Protein 8SDU (pdb70)

Foldseek 3Di:
DVLVLLVLLFFCFPLLVVQLCLLLQLLLLLLCLLQVCVQQVPAFQKAADDDPVDDALHPVQFFDADPVGHGDRFWTAPDGNHDIDGRPVAMDGDCPQFVAHLCNVAVCDDVNVLLSLVLSLLLLVLLLQLLVPVVVVCLVPNLLVLLLVLLVLLLVLLLQLLVPPHSVSVSVSSSSNSSSSSSSLVSSLVQSLLSHRPVCSVVSVVVSLLSNLSSLLVSLVLCNVPRHSSVSSNVSRNVSVVSSVCSVVRQTRLVSCVLVVHNVSSLVSSCVSSVVRVSNVSSVPDDSVNVCVVCVVVSDDLVCCVVPPLSVLLLVLLLLLLLLLLLLLLLLSNPQVQLVDDSSVLSNLLSVLLVVLQVVLVVCCQPVHLLVLLLVLLQLLLVLLQVLLVDDSVPRVSSSVSSSSSSSSSSSNVVSSLVVQQQQDAPVCSVVSSSSSNSSSSVSSSCNSVQVVCCSPVVSRSSNVSNVSSNVSSVSSVPGDTRRPHDRHHDVVSSVVVVD

Secondary structure (DSSP, 8-state):
-HHHHHHHTTSS-HHHHHHHHHHHTTHHHHHHHHTTHHHHT----EEEPPPSSS----STTT--B-TTSSBPSS-EESS----EE--TT-EEE--SS-S--HHHHHT--GGGTHHHHHHHHHHHHHHHHHHHHHHHHHHHH-HHHHHHHHHHHHHHHHHHHHT-SSHHHHHHHHHHHHHHHHHHHHHHHHHHHHTS-GGGHHHHHHHHHHHHHHHHHHHHHHHHH--SHHHHHHHHHTHHHHHHHHHTT----HHHHHHTT-HHHHHHHHHHHHHHHT-HHHHHT--HHHHHHHTTTT---TTHHHHSHHHHHHHHHHHHHHHHHHHHHHHHHT-GGGGSS-HHHHHHHHHHHHHHHHHHHHHHHHHT-HHHHHHHHHHHHHHHHHHHHHS-TT-HHHHHHHHHHHHHHHHHHHHHHHHHHHHHS-TTTHHHHHHHHHHHHHHHHHHHHHHHGGGGTSTTHHHHHHHHHHHHHHHHGGGSPP-TT-PPP-SHHHHHHHH-

Organism: Rattus norvegicus (NCBI:txid10116)

GO terms:
  GO:0055085 transmembrane transport (P, IDA)
  GO:0022857 transmembrane transporter activity (F, IDA)
  GO:0015297 antiporter activity (F, IDA)
  GO:0015732 prostaglandin transport (P, IDA)
  GO:0015132 prostaglandin transmembrane transporter activity (F, IDA)
  GO:0005901 caveola (C, IDA)
  GO:0043252 sodium-independent organic anion transport (P, IDA)
  GO:0032991 protein-containing complex (C, IDA)
  GO:0051260 protein homooligomerization (P, IDA)
  GO:0072237 metanephric proximal tubule development (P, IEP)
  GO:0005515 protein binding (F, IPI)

Nearest PDB structures (foldseek):
  8sdz-assembly1_A  TM=9.995E-01  e=3.667E-68  Rattus norvegicus
  8sdy-assembly1_A  TM=9.996E-01  e=1.213E-65  Rattus norvegicus
  8bvs-assembly1_A  TM=9.842E-01  e=2.199E-58  Rattus norvegicus
  8bvt-assembly1_A  TM=9.882E-01  e=4.031E-58  Rattus nativitatis
  8et7-assembly1_A  TM=7.597E-01  e=3.421E-26  Homo sapiens

InterPro domains:
  IPR004749 Organic cation transport protein/SVOP [TIGR00898] (12-515)
  IPR005828 Major facilitator, sugar transporter-like [PF00083] (138-512)
  IPR020846 Major facilitator superfamily domain [PS50850] (93-509)
  IPR036259 MFS transporter superfamily [G3DSA:1.20.1250.20] (110-517)
  IPR036259 MFS transporter superfamily [SSF103473] (132-514)

Solvent-accessible surface area: 22190 Å² total; per-residue (Å²): 51,4,26,82,6,1,108,57,0,22,11,64,13,146,8,0,112,91,9,15,78,74,0,10,36,9,3,54,17,8,1,0,0,16,15,0,4,3,6,0,0,0,67,1,95,27,32,0,112,18,23,102,146,36,145,126,101,21,62,153,10,16,6,15,106,60,215,161,41,116,51,54,42,36,59,10,10,58,68,81,105,224,101,62,39,86,14,111,58,15,41,54,40,67,106,97,73,23,65,18,0,0,0,24,69,44,56,6,5,14,96,94,92,28,75,26,25,61,0,6,4,50,0,4,40,0,19,31,65,0,13,104,73,14,27,126,46,3,70,139,73,0,23,52,114,0,0,5,81,0,0,65,48,0,0,66,3,0,28,42,0,2,150,0,101,64,33,90,42,0,6,78,53,0,37,61,0,0,30,0,1,8,1,0,38,50,4,0,67,34,0,1,24,21,2,18,1,94,131,16,76,80,152,4,34,77,72,33,16,124,16,57,5,94,0,12,63,62,0,4,41,31,1,158,73,34,53,52,0,55,107,0,0,48,56,0,0,54,48,2,70,115,3,44,111,47,0,132,157,10,5,8,0,0,56,30,34,6,72,52,63,102,20,73,48,0,29,80,0,0,42,96,0,0,120,48,25,58,70,108,137,52,2,82,146,10,34,56,135,61,0,135,108,29,5,127,201,101,119,75,63,52,95,58,2,74,152,17,95,41,0,94,74,5,18,98,13,2,14,58,0,11,46,0,0,3,4,0,24,28,6,4,7,30,62,1,67,31,4,61,41,63,9,37,88,0,8,58,56,2,0,44,24,10,68,71,9,52,124,82,7,123,90,41,16,75,81,114,0,28,80,36,6,0,54,54,12,0,74,74,0,0,78,3,2,47,55,1,9,125,30,77,109,92,88,44,138,95,5,11,64,39,1,23,82,0,0,4,12,0,10,11,0,58,51,0,0,110,64,0,0,10,26,0,2,0,73,74,0,29,137,42,1,26,36,49,5,34,29,50,12,43,48,0,3,23,46,2,6,76,23,36,42,34,41,56,146,135,118,40,62,11,19,81,56,6,0,44,30,0,44,84,0,4,66,25,0,60,116,2,41,49,7,61,76,92,116,98,9,80,59,28,101,50,4,62,66,67,99,206

Sequence (500 aa):
AFNDLLKQVGGVGRFQLIQVTMVVAPLLLMASHNTLQNFTAAIPPHHCRPPANANLGGLEAWLPLDKQGQPESCLRFTSPQRVTEPCIDGWVYDNSTFPSTIVTEWNLVCSHRAFRQLAQSLYMVGVLLGAMVFGYLADRLGRRKVLILNYLQTAVSGTCAAYAPNYTVYCVFRLLSGMSLASIAINCMTLNVEWMPIHTRAYVGTLIGYVYSLGQFLLAGIAYAVPHWRHLQLVVSVPFFIAFIYSWFFIESARWYSSSGRLDLTLRALQRVARINGKQEEGAKLSIEVLRTSLQKELASAMELLRCPTLRHLFLCLSMLWFATSFAYYGLVMDLQGFGVSMYLIQVIFGAVDLPAKFVCFLVINSMGRRPAQMASLLLAGICILVNGIIPKSHTIIRTSLAVLGKGCLASSFNCIFLYTGELYPTVIRQTGLGMGSTMARVGSIVSPLVSMTAEFYPSMPLFIFGAVPVVASAVTALLPETLGQPLPDTVQDLKSRSR

Radius of gyration: 25.5 Å; Cα contacts (8 Å, |Δi|>4): 811; chains: 1; bounding box: 59×50×82 Å

B-factor: mean 18.51, std 13.22, range [0.01, 72.06]

Structure (mmCIF, N/CA/C/O backbone):
data_8SDU
#
_entry.id   8SDU
#
loop_
_entity.id
_entity.type
_entity.pdbx_description
1 polymer 'Solute carrier family 22 member 6'
2 water water
#
loop_
_atom_site.group_PDB
_atom_site.id
_atom_site.type_symbol
_atom_site.label_atom_id
_atom_site.label_alt_id
_atom_site.label_comp_id
_atom_site.label_asym_id
_atom_site.label_entity_id
_atom_site.label_seq_id
_atom_site.pdbx_PDB_ins_code
_atom_site.Cartn_x
_atom_site.Cartn_y
_atom_site.Cartn_z
_atom_site.occupancy
_atom_site.B_iso_or_equiv
_atom_site.auth_seq_id
_atom_site.auth_comp_id
_atom_site.auth_asym_id
_atom_site.auth_atom_id
_atom_site.pdbx_PDB_model_num
ATOM 1 N N . ALA A 1 2 ? 50.373 76.340 98.418 1.00 49.64 2 ALA A N 1
ATOM 2 C CA . ALA A 1 2 ? 51.079 75.795 97.265 1.00 49.73 2 ALA A CA 1
ATOM 3 C C . ALA A 1 2 ? 50.475 76.310 95.965 1.00 49.48 2 ALA A C 1
ATOM 4 O O . ALA A 1 2 ? 49.303 76.681 95.920 1.00 49.35 2 ALA A O 1
ATOM 6 N N . PHE A 1 3 ? 51.287 76.334 94.906 1.00 46.02 3 PHE A N 1
ATOM 7 C CA . PHE A 1 3 ? 50.796 76.792 93.611 1.00 45.54 3 PHE A CA 1
ATOM 8 C C . PHE A 1 3 ? 49.778 75.823 93.024 1.00 44.87 3 PHE A C 1
ATOM 9 O O . PHE A 1 3 ? 48.895 76.240 92.264 1.00 44.95 3 PHE A O 1
ATOM 17 N N . ASN A 1 4 ? 49.887 74.535 93.360 1.00 44.65 4 ASN A N 1
ATOM 18 C CA . ASN A 1 4 ? 48.931 73.548 92.866 1.00 44.09 4 ASN A CA 1
ATOM 19 C C . ASN A 1 4 ? 47.518 73.860 93.339 1.00 44.75 4 ASN A C 1
ATOM 20 O O . ASN A 1 4 ? 46.550 73.685 92.590 1.00 44.47 4 ASN A O 1
ATOM 25 N N . ASP A 1 5 ? 47.377 74.293 94.594 1.00 45.87 5 ASP A N 1
ATOM 26 C CA . ASP A 1 5 ? 46.057 74.643 95.104 1.00 45.55 5 ASP A CA 1
ATOM 27 C C . ASP A 1 5 ? 45.470 75.822 94.341 1.00 44.80 5 ASP A C 1
ATOM 28 O O . ASP A 1 5 ? 44.276 75.833 94.027 1.00 45.54 5 ASP A O 1
ATOM 33 N N . LEU A 1 6 ? 46.297 76.818 94.020 1.00 41.88 6 LEU A N 1
ATOM 34 C CA . LEU A 1 6 ? 45.827 77.935 93.205 1.00 42.50 6 LEU A CA 1
ATOM 35 C C . LEU A 1 6 ? 45.418 77.468 91.813 1.00 41.11 6 LEU A C 1
ATOM 36 O O . LEU A 1 6 ? 44.404 77.922 91.269 1.00 41.27 6 LEU A O 1
ATOM 41 N N . LEU A 1 7 ? 46.199 76.558 91.222 1.00 37.38 7 LEU A N 1
ATOM 42 C CA . LEU A 1 7 ? 45.864 76.030 89.903 1.00 38.29 7 LEU A CA 1
ATOM 43 C C . LEU A 1 7 ? 44.524 75.305 89.920 1.00 36.69 7 LEU A C 1
ATOM 44 O O . LEU A 1 7 ? 43.698 75.489 89.019 1.00 35.61 7 LEU A O 1
ATOM 49 N N . LYS A 1 8 ? 44.294 74.470 90.936 1.00 39.92 8 LYS A N 1
ATOM 50 C CA . LYS A 1 8 ? 43.001 73.802 91.063 1.00 39.69 8 LYS A CA 1
ATOM 51 C C . LYS A 1 8 ? 41.885 74.812 91.293 1.00 39.00 8 LYS A C 1
ATOM 52 O O . LYS A 1 8 ? 40.779 74.661 90.761 1.00 39.05 8 LYS A O 1
ATOM 58 N N . GLN A 1 9 ? 42.161 75.850 92.084 1.00 38.84 9 GLN A N 1
ATOM 59 C CA . GLN A 1 9 ? 41.168 76.883 92.352 1.00 39.26 9 GLN A CA 1
ATOM 60 C C . GLN A 1 9 ? 40.740 77.589 91.073 1.00 39.23 9 GLN A C 1
ATOM 61 O O . GLN A 1 9 ? 39.552 77.877 90.883 1.00 39.89 9 GLN A O 1
ATOM 67 N N . VAL A 1 10 ? 41.693 77.879 90.180 1.00 34.02 10 VAL A N 1
ATOM 68 C CA . VAL A 1 10 ? 41.367 78.617 88.960 1.00 35.26 10 VAL A CA 1
ATOM 69 C C . VAL A 1 10 ? 40.865 77.720 87.841 1.00 34.76 10 VAL A C 1
ATOM 70 O O . VAL A 1 10 ? 40.572 78.223 86.748 1.00 35.30 10 VAL A O 1
ATOM 74 N N . GLY A 1 11 ? 40.744 76.414 88.072 1.00 31.64 11 GLY A N 1
ATOM 75 C CA . GLY A 1 11 ? 40.077 75.556 87.110 1.00 31.21 11 GLY A CA 1
ATOM 76 C C . GLY A 1 11 ? 40.692 74.193 86.867 1.00 31.21 11 GLY A C 1
ATOM 77 O O . GLY A 1 11 ? 40.116 73.383 86.134 1.00 29.27 11 GLY A O 1
ATOM 78 N N . GLY A 1 12 ? 41.837 73.913 87.481 1.00 28.21 12 GLY A N 1
ATOM 79 C CA . GLY A 1 12 ? 42.512 72.652 87.211 1.00 27.29 12 GLY A CA 1
ATOM 80 C C . GLY A 1 12 ? 42.883 72.548 85.745 1.00 27.62 12 GLY A C 1
ATOM 81 O O . GLY A 1 12 ? 43.456 73.473 85.159 1.00 28.57 12 GLY A O 1
ATOM 82 N N . VAL A 1 13 ? 42.554 71.411 85.135 1.00 24.07 13 VAL A N 1
ATOM 83 C CA . VAL A 1 13 ? 42.731 71.220 83.693 1.00 23.22 13 VAL A CA 1
ATOM 84 C C . VAL A 1 13 ? 41.445 71.718 83.040 1.00 22.91 13 VAL A C 1
ATOM 85 O O . VAL A 1 13 ? 40.497 70.964 82.820 1.00 24.80 13 VAL A O 1
ATOM 89 N N . GLY A 1 14 ? 41.411 73.015 82.734 1.00 20.82 14 GLY A N 1
ATOM 90 C CA . GLY A 1 14 ? 40.251 73.653 82.175 1.00 19.59 14 GLY A CA 1
ATOM 91 C C . GLY A 1 14 ? 40.397 73.962 80.699 1.00 20.72 14 GLY A C 1
ATOM 92 O O . GLY A 1 14 ? 41.292 73.457 80.009 1.00 20.65 14 GLY A O 1
ATOM 93 N N . ARG A 1 15 ? 39.496 74.817 80.208 1.00 18.67 15 ARG A N 1
ATOM 94 C CA . ARG A 1 15 ? 39.483 75.174 78.792 1.00 17.30 15 ARG A CA 1
ATOM 95 C C . ARG A 1 15 ? 40.784 75.852 78.374 1.00 17.69 15 ARG A C 1
ATOM 96 O O . ARG A 1 15 ? 41.324 75.570 77.294 1.00 20.80 15 ARG A O 1
ATOM 104 N N . PHE A 1 16 ? 41.312 76.739 79.226 1.00 16.37 16 PHE A N 1
ATOM 105 C CA . PHE A 1 16 ? 42.578 77.394 78.916 1.00 16.38 16 PHE A CA 1
ATOM 106 C C . PHE A 1 16 ? 43.705 76.384 78.781 1.00 11.16 16 PHE A C 1
ATOM 107 O O . PHE A 1 16 ? 44.540 76.495 77.877 1.00 13.87 16 PHE A O 1
ATOM 115 N N . GLN A 1 17 ? 43.772 75.421 79.700 1.00 14.87 17 GLN A N 1
ATOM 116 C CA . GLN A 1 17 ? 44.840 74.431 79.650 1.00 16.62 17 GLN A CA 1
ATOM 117 C C . GLN A 1 17 ? 44.793 73.664 78.338 1.00 15.29 17 GLN A C 1
ATOM 118 O O . GLN A 1 17 ? 45.813 73.510 77.662 1.00 20.12 17 GLN A O 1
ATOM 124 N N . LEU A 1 18 ? 43.599 73.223 77.938 1.00 14.70 18 LEU A N 1
ATOM 125 C CA . LEU A 1 18 ? 43.457 72.500 76.680 1.00 18.04 18 LEU A CA 1
ATOM 126 C C . LEU A 1 18 ? 43.925 73.347 75.503 1.00 16.65 18 LEU A C 1
ATOM 127 O O . LEU A 1 18 ? 44.785 72.920 74.719 1.00 19.94 18 LEU A O 1
ATOM 132 N N . ILE A 1 19 ? 43.394 74.569 75.387 1.00 17.55 19 ILE A N 1
ATOM 133 C CA . ILE A 1 19 ? 43.696 75.403 74.224 1.00 13.08 19 ILE A CA 1
ATOM 134 C C . ILE A 1 19 ? 45.188 75.711 74.154 1.00 10.55 19 ILE A C 1
ATOM 135 O O . ILE A 1 19 ? 45.837 75.508 73.116 1.00 18.34 19 ILE A O 1
ATOM 140 N N . GLN A 1 20 ? 45.759 76.195 75.261 1.00 13.72 20 GLN A N 1
ATOM 141 C CA . GLN A 1 20 ? 47.156 76.608 75.239 1.00 12.67 20 GLN A CA 1
ATOM 142 C C . GLN A 1 20 ? 48.089 75.418 75.059 1.00 13.00 20 GLN A C 1
ATOM 143 O O . GLN A 1 20 ? 49.063 75.506 74.308 1.00 12.34 20 GLN A O 1
ATOM 149 N N . VAL A 1 21 ? 47.825 74.300 75.743 1.00 13.06 21 VAL A N 1
ATOM 150 C CA . VAL A 1 21 ? 48.688 73.134 75.601 1.00 14.09 21 VAL A CA 1
ATOM 151 C C . VAL A 1 21 ? 48.676 72.636 74.162 1.00 14.78 21 VAL A C 1
ATOM 152 O O . VAL A 1 21 ? 49.731 72.328 73.593 1.00 10.80 21 VAL A O 1
ATOM 156 N N . THR A 1 22 ? 47.495 72.577 73.540 1.00 12.10 22 THR A N 1
ATOM 157 C CA . THR A 1 22 ? 47.418 72.140 72.149 1.00 14.79 22 THR A CA 1
ATOM 158 C C . THR A 1 22 ? 48.201 73.074 71.230 1.00 14.54 22 THR A C 1
ATOM 159 O O . THR A 1 22 ? 49.002 72.621 70.397 1.00 15.27 22 THR A O 1
ATOM 163 N N . MET A 1 23 ? 47.989 74.387 71.372 1.00 11.66 23 MET A N 1
ATOM 164 C CA . MET A 1 23 ? 48.669 75.335 70.492 1.00 10.68 23 MET A CA 1
ATOM 165 C C . MET A 1 23 ? 50.181 75.289 70.685 1.00 11.02 23 MET A C 1
ATOM 166 O O . MET A 1 23 ? 50.939 75.356 69.710 1.00 14.09 23 MET A O 1
ATOM 171 N N . VAL A 1 24 ? 50.638 75.177 71.933 1.00 8.93 24 VAL A N 1
ATOM 172 C CA . VAL A 1 24 ? 52.069 75.139 72.214 1.00 12.00 24 VAL A CA 1
ATOM 173 C C . VAL A 1 24 ? 52.687 73.848 71.686 1.00 9.05 24 VAL A C 1
ATOM 174 O O . VAL A 1 24 ? 53.820 73.846 71.189 1.00 13.49 24 VAL A O 1
ATOM 178 N N . VAL A 1 25 ? 51.955 72.735 71.771 1.00 10.42 25 VAL A N 1
ATOM 179 C CA . VAL A 1 25 ? 52.512 71.444 71.381 1.00 10.01 25 VAL A CA 1
ATOM 180 C C . VAL A 1 25 ? 52.467 71.207 69.875 1.00 10.61 25 VAL A C 1
ATOM 181 O O . VAL A 1 25 ? 53.207 70.350 69.376 1.00 13.07 25 VAL A O 1
ATOM 185 N N . ALA A 1 26 ? 51.628 71.935 69.138 1.00 8.53 26 ALA A N 1
ATOM 186 C CA . ALA A 1 26 ? 51.495 71.687 67.702 1.00 11.23 26 ALA A CA 1
ATOM 187 C C . ALA A 1 26 ? 52.804 71.721 66.902 1.00 11.61 26 ALA A C 1
ATOM 188 O O . ALA A 1 26 ? 52.981 70.841 66.044 1.00 12.55 26 ALA A O 1
ATOM 190 N N . PRO A 1 27 ? 53.735 72.668 67.098 1.00 11.87 27 PRO A N 1
ATOM 191 C CA . PRO A 1 27 ? 54.974 72.662 66.284 1.00 9.15 27 PRO A CA 1
ATOM 192 C C . PRO A 1 27 ? 55.875 71.444 66.498 1.00 10.14 27 PRO A C 1
ATOM 193 O O . PRO A 1 27 ? 56.752 71.153 65.657 1.00 10.69 27 PRO A O 1
ATOM 197 N N . LEU A 1 28 ? 55.704 70.719 67.601 1.00 9.52 28 LEU A N 1
ATOM 198 C CA . LEU A 1 28 ? 56.465 69.489 67.770 1.00 4.59 28 LEU A CA 1
ATOM 199 C C . LEU A 1 28 ? 56.139 68.473 66.683 1.00 6.86 28 LEU A C 1
ATOM 200 O O . LEU A 1 28 ? 56.922 67.544 66.466 1.00 13.94 28 LEU A O 1
ATOM 205 N N . LEU A 1 29 ? 55.004 68.632 65.998 1.00 4.72 29 LEU A N 1
ATOM 206 C CA . LEU A 1 29 ? 54.707 67.793 64.842 1.00 7.77 29 LEU A CA 1
ATOM 207 C C . LEU A 1 29 ? 55.759 67.965 63.750 1.00 6.74 29 LEU A C 1
ATOM 208 O O . LEU A 1 29 ? 56.153 66.991 63.101 1.00 7.97 29 LEU A O 1
ATOM 213 N N . LEU A 1 30 ? 56.224 69.193 63.532 1.00 5.81 30 LEU A N 1
ATOM 214 C CA . LEU A 1 30 ? 57.279 69.459 62.562 1.00 7.60 30 LEU A CA 1
ATOM 215 C C . LEU A 1 30 ? 58.674 69.279 63.142 1.00 6.55 30 LEU A C 1
ATOM 216 O O . LEU A 1 30 ? 59.660 69.352 62.392 1.00 11.27 30 LEU A O 1
ATOM 221 N N . MET A 1 31 ? 58.773 69.105 64.460 1.00 6.52 31 MET A N 1
ATOM 222 C CA . MET A 1 31 ? 60.080 68.862 65.073 1.00 9.76 31 MET A CA 1
ATOM 223 C C . MET A 1 31 ? 60.823 67.697 64.408 1.00 10.70 31 MET A C 1
ATOM 224 O O . MET A 1 31 ? 62.018 67.803 64.108 1.00 10.02 31 MET A O 1
ATOM 229 N N . ALA A 1 32 ? 60.136 66.570 64.187 1.00 5.20 32 ALA A N 1
ATOM 230 C CA . ALA A 1 32 ? 60.787 65.415 63.567 1.00 6.84 32 ALA A CA 1
ATOM 231 C C . ALA A 1 32 ? 61.204 65.710 62.132 1.00 6.73 32 ALA A C 1
ATOM 232 O O . ALA A 1 32 ? 62.286 65.295 61.693 1.00 11.61 32 ALA A O 1
ATOM 234 N N . SER A 1 33 ? 60.345 66.407 61.385 1.00 3.77 33 SER A N 1
ATOM 235 C CA . SER A 1 33 ? 60.691 66.826 60.033 1.00 4.67 33 SER A CA 1
ATOM 236 C C . SER A 1 33 ? 62.001 67.594 60.030 1.00 8.20 33 SER A C 1
ATOM 237 O O . SER A 1 33 ? 62.909 67.297 59.250 1.00 6.92 33 SER A O 1
ATOM 240 N N . HIS A 1 34 ? 62.129 68.572 60.922 1.00 2.31 34 HIS A N 1
ATOM 241 C CA . HIS A 1 34 ? 63.350 69.371 60.925 1.00 2.90 34 HIS A CA 1
ATOM 242 C C . HIS A 1 34 ? 64.553 68.560 61.402 1.00 2.77 34 HIS A C 1
ATOM 243 O O . HIS A 1 34 ? 65.653 68.705 60.860 1.00 2.51 34 HIS A O 1
ATOM 250 N N . ASN A 1 35 ? 64.362 67.688 62.396 1.00 1.30 35 ASN A N 1
ATOM 251 C CA . ASN A 1 35 ? 65.483 66.917 62.931 1.00 2.51 35 ASN A CA 1
ATOM 252 C C . ASN A 1 35 ? 66.053 65.943 61.903 1.00 2.06 35 ASN A C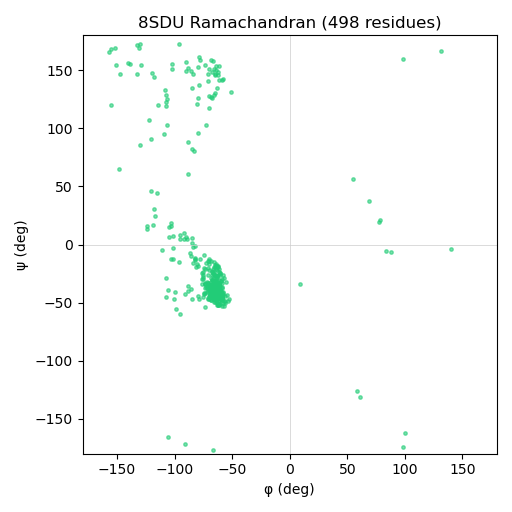 1
ATOM 253 O O . ASN A 1 35 ? 67.272 65.761 61.831 1.00 1.20 35 ASN A O 1
ATOM 258 N N . THR A 1 36 ? 65.196 65.297 61.107 1.00 0.71 36 THR A N 1
ATOM 259 C CA . THR A 1 36 ? 65.657 64.271 60.173 1.00 1.65 36 THR A CA 1
ATOM 260 C C . THR A 1 36 ? 65.395 64.639 58.713 1.00 1.82 36 THR A C 1
ATOM 261 O O . THR A 1 36 ? 65.309 63.749 57.861 1.00 5.58 36 THR A O 1
ATOM 265 N N . LEU A 1 37 ? 65.277 65.936 58.413 1.00 5.22 37 LEU A N 1
ATOM 266 C CA . LEU A 1 37 ? 64.984 66.398 57.059 1.00 2.31 37 LEU A CA 1
ATOM 267 C C . LEU A 1 37 ? 66.020 65.951 56.035 1.00 1.26 37 LEU A C 1
ATOM 268 O O . LEU A 1 37 ? 65.677 65.728 54.867 1.00 5.16 37 LEU A O 1
ATOM 273 N N . GLN A 1 38 ? 67.288 65.843 56.432 1.00 0.00 38 GLN A N 1
ATOM 274 C CA . GLN A 1 38 ? 68.337 65.580 55.453 1.00 1.93 38 GLN A CA 1
ATOM 275 C C . GLN A 1 38 ? 68.191 64.216 54.790 1.00 0.00 38 GLN A C 1
ATOM 276 O O . GLN A 1 38 ? 68.758 64.008 53.715 1.00 1.09 38 GLN A O 1
ATOM 282 N N . ASN A 1 39 ? 67.436 63.292 55.391 1.00 4.49 39 ASN A N 1
ATOM 283 C CA . ASN A 1 39 ? 67.139 62.034 54.714 1.00 1.64 39 ASN A CA 1
ATOM 284 C C . ASN A 1 39 ? 66.507 62.272 53.349 1.00 3.95 39 ASN A C 1
ATOM 285 O O . ASN A 1 39 ? 66.732 61.493 52.417 1.00 6.87 39 ASN A O 1
ATOM 290 N N . PHE A 1 40 ? 65.732 63.342 53.206 1.00 0.00 40 PHE A N 1
ATOM 291 C CA . PHE A 1 40 ? 65.079 63.679 51.949 1.00 4.46 40 PHE A CA 1
ATOM 292 C C . PHE A 1 40 ? 65.699 64.877 51.247 1.00 0.96 40 PHE A C 1
ATOM 293 O O . PHE A 1 40 ? 65.939 64.815 50.040 1.00 0.00 40 PHE A O 1
ATOM 301 N N . THR A 1 41 ? 65.987 65.962 51.972 1.00 5.03 41 THR A N 1
ATOM 302 C CA . THR A 1 41 ? 66.628 67.116 51.346 1.00 0.30 41 THR A CA 1
ATOM 303 C C . THR A 1 41 ? 68.079 66.848 50.964 1.00 3.15 41 THR A C 1
ATOM 304 O O . THR A 1 41 ? 68.613 67.547 50.101 1.00 1.69 41 THR A O 1
ATOM 308 N N . ALA A 1 42 ? 68.728 65.865 51.587 1.00 0.00 42 ALA A N 1
ATOM 309 C CA . ALA A 1 42 ? 70.100 65.499 51.256 1.00 3.71 42 ALA A CA 1
ATOM 310 C C . ALA A 1 42 ? 70.184 64.068 50.735 1.00 1.12 42 ALA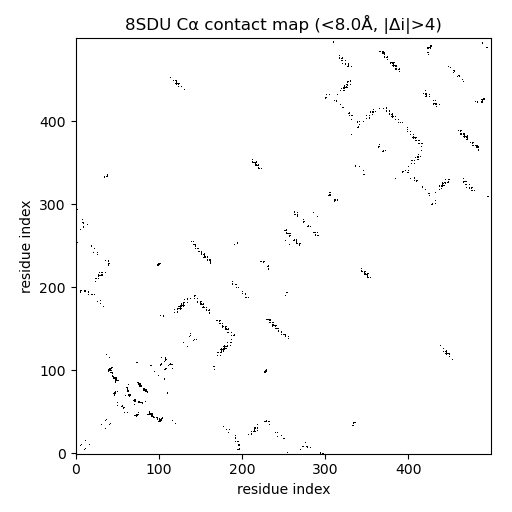 A C 1
ATOM 311 O O . ALA A 1 42 ? 71.190 63.386 50.934 1.00 0.00 42 ALA A O 1
ATOM 313 N N . ALA A 1 43 ? 69.131 63.601 50.072 1.00 3.69 43 ALA A N 1
ATOM 314 C CA . ALA A 1 43 ? 69.135 62.261 49.507 1.00 1.50 43 ALA A CA 1
ATOM 315 C C . ALA A 1 43 ? 70.186 62.147 48.409 1.00 0.00 43 ALA A C 1
ATOM 316 O O . ALA A 1 43 ? 70.467 63.104 47.682 1.00 0.00 43 ALA A O 1
ATOM 318 N N . ILE A 1 44 ? 70.773 60.961 48.295 1.00 5.21 44 ILE A N 1
ATOM 319 C CA . ILE A 1 44 ? 71.855 60.734 47.343 1.00 4.93 44 ILE A CA 1
ATOM 320 C C . ILE A 1 44 ? 71.330 59.908 46.176 1.00 4.46 44 ILE A C 1
ATOM 321 O O . ILE A 1 44 ? 71.149 58.689 46.308 1.00 9.91 44 ILE A O 1
ATOM 326 N N . PRO A 1 45 ? 71.068 60.520 45.028 1.00 4.91 45 PRO A N 1
ATOM 327 C CA . PRO A 1 45 ? 70.665 59.753 43.855 1.00 9.15 45 PRO A CA 1
ATOM 328 C C . PRO A 1 45 ? 71.874 59.115 43.197 1.00 7.36 45 PRO A C 1
ATOM 329 O O . PRO A 1 45 ? 73.014 59.527 43.454 1.00 2.70 45 PRO A O 1
ATOM 333 N N . PRO A 1 46 ? 71.670 58.098 42.360 1.00 12.45 46 PRO A N 1
ATOM 334 C CA . PRO A 1 46 ? 72.796 57.537 41.603 1.00 6.00 46 PRO A CA 1
ATOM 335 C C . PRO A 1 46 ? 73.457 58.604 40.744 1.00 6.68 46 PRO A C 1
ATOM 336 O O . PRO A 1 46 ? 72.794 59.481 40.189 1.00 11.47 46 PRO A O 1
ATOM 340 N N . HIS A 1 47 ? 74.781 58.524 40.643 1.00 7.00 47 HIS A N 1
ATOM 341 C CA . HIS A 1 47 ? 75.551 59.545 39.953 1.00 9.20 47 HIS A CA 1
ATOM 342 C C . HIS A 1 47 ? 76.809 58.924 39.363 1.00 10.34 47 HIS A C 1
ATOM 343 O O . HIS A 1 47 ? 77.311 57.910 39.849 1.00 10.70 47 HIS A O 1
ATOM 350 N N . HIS A 1 48 ? 77.310 59.553 38.302 1.00 10.77 48 HIS A N 1
ATOM 351 C CA . HIS A 1 48 ? 78.574 59.165 37.692 1.00 15.78 48 HIS A CA 1
ATOM 352 C C . HIS A 1 48 ? 79.199 60.392 37.045 1.00 18.13 48 HIS A C 1
ATOM 353 O O . HIS A 1 48 ? 78.563 61.440 36.913 1.00 17.42 48 HIS A O 1
ATOM 360 N N . CYS A 1 49 ? 80.459 60.249 36.637 1.00 27.86 49 CYS A N 1
ATOM 361 C CA . CYS A 1 49 ? 81.172 61.347 35.997 1.00 25.81 49 CYS A CA 1
ATOM 362 C C . CYS A 1 49 ? 80.484 61.756 34.701 1.00 28.27 49 CYS A C 1
ATOM 363 O O . CYS A 1 49 ? 79.985 60.914 33.950 1.00 29.86 49 CYS A O 1
ATOM 366 N N . ARG A 1 50 ? 80.451 63.061 34.446 1.00 36.76 50 ARG A N 1
ATOM 367 C CA . ARG A 1 50 ? 79.996 63.561 33.156 1.00 38.91 50 ARG A CA 1
ATOM 368 C C . ARG A 1 50 ? 81.104 63.409 32.114 1.00 40.36 50 ARG A C 1
ATOM 369 O O . ARG A 1 50 ? 82.272 63.679 32.406 1.00 40.46 50 ARG A O 1
ATOM 377 N N . PRO A 1 51 ? 80.771 62.972 30.903 1.00 46.58 51 PRO A N 1
ATOM 378 C CA . PRO A 1 51 ? 81.789 62.823 29.855 1.00 47.36 51 PRO A CA 1
ATOM 379 C C . PRO A 1 51 ? 82.345 64.171 29.437 1.00 49.20 51 PRO A C 1
ATOM 380 O O . PRO A 1 51 ? 81.699 65.209 29.646 1.00 48.07 51 PRO A O 1
ATOM 384 N N . PRO A 1 52 ? 83.548 64.200 28.859 1.00 58.03 52 PRO A N 1
ATOM 385 C CA . PRO A 1 52 ? 84.119 65.474 28.405 1.00 58.23 52 PRO A CA 1
ATOM 386 C C . PRO A 1 52 ? 83.220 66.160 27.387 1.00 58.71 52 PRO A C 1
ATOM 387 O O . PRO A 1 52 ? 82.611 65.514 26.531 1.00 58.75 52 PRO A O 1
ATOM 391 N N . ALA A 1 53 ? 83.141 67.488 27.494 1.00 61.84 53 ALA A N 1
ATOM 392 C CA . ALA A 1 53 ? 82.218 68.250 26.658 1.00 61.98 53 ALA A CA 1
ATOM 393 C C . ALA A 1 53 ? 82.587 68.155 25.183 1.00 62.64 53 ALA A C 1
ATOM 394 O O . ALA A 1 53 ? 81.709 68.012 24.325 1.00 62.95 53 ALA A O 1
ATOM 396 N N . ASN A 1 54 ? 83.882 68.234 24.868 1.00 65.36 54 ASN A N 1
ATOM 397 C CA . ASN A 1 54 ? 84.303 68.191 23.471 1.00 65.27 54 ASN A CA 1
ATOM 398 C C . ASN A 1 54 ? 84.046 66.827 22.843 1.00 65.44 54 ASN A C 1
ATOM 399 O O . ASN A 1 54 ? 83.925 66.725 21.617 1.00 65.64 54 ASN A O 1
ATOM 404 N N . ALA A 1 55 ? 83.962 65.777 23.654 1.00 65.38 55 ALA A N 1
ATOM 405 C CA . ALA A 1 55 ? 83.712 64.444 23.129 1.00 65.53 55 ALA A CA 1
ATOM 406 C C . ALA A 1 55 ? 82.262 64.301 22.680 1.00 65.93 55 ALA A C 1
ATOM 407 O O . ALA A 1 55 ? 81.365 65.000 23.160 1.00 65.64 55 ALA A O 1
ATOM 409 N N . ASN A 1 56 ? 82.040 63.380 21.747 1.00 70.25 56 ASN A N 1
ATOM 410 C CA . ASN A 1 56 ? 80.714 63.090 21.219 1.00 70.28 56 ASN A CA 1
ATOM 411 C C . ASN A 1 56 ? 80.242 61.747 21.757 1.00 70.32 56 ASN A C 1
ATOM 412 O O . ASN A 1 56 ? 80.963 60.748 21.665 1.00 69.99 56 ASN A O 1
ATOM 417 N N . LEU A 1 57 ? 79.036 61.728 22.315 1.00 71.59 57 LEU A N 1
ATOM 418 C CA . LEU A 1 57 ? 78.479 60.513 22.896 1.00 71.55 57 LEU A CA 1
ATOM 419 C C . LEU A 1 57 ? 78.059 59.526 21.813 1.00 71.54 57 LEU A C 1
ATOM 420 O O . LEU A 1 57 ? 78.664 58.465 21.660 1.00 72.06 57 LEU A O 1
ATOM 425 N N . GLY A 1 61 ? 81.241 55.426 20.884 1.00 55.79 61 GLY A N 1
ATOM 426 C CA . GLY A 1 61 ? 81.147 54.380 21.884 1.00 55.42 61 GLY A CA 1
ATOM 427 C C . GLY A 1 61 ? 80.002 54.580 22.858 1.00 57.08 61 GLY A C 1
ATOM 428 O O . GLY A 1 61 ? 79.398 53.616 23.327 1.00 59.02 61 GLY A O 1
ATOM 429 N N . GLY A 1 62 ? 79.704 55.837 23.163 1.00 53.79 62 GLY A N 1
ATOM 430 C CA . GLY A 1 62 ? 78.630 56.169 24.076 1.00 51.27 62 GLY A CA 1
ATOM 431 C C . GLY A 1 62 ? 79.127 56.444 25.481 1.00 52.51 62 GLY A C 1
ATOM 432 O O . GLY A 1 62 ? 80.328 56.487 25.765 1.00 54.75 62 GLY A O 1
ATOM 433 N N . LEU A 1 63 ? 78.158 56.640 26.379 1.00 43.74 63 LEU A N 1
ATOM 434 C CA . LEU A 1 63 ? 78.483 56.905 27.776 1.00 40.80 63 LEU A CA 1
ATOM 435 C C . LEU A 1 63 ? 79.127 55.698 28.446 1.00 43.25 63 LEU A C 1
ATOM 436 O O . LEU A 1 63 ? 79.996 55.860 29.309 1.00 48.35 63 LEU A O 1
ATOM 441 N N . GLU A 1 64 ? 78.720 54.485 28.062 1.00 49.85 64 GLU A N 1
ATOM 442 C CA . GLU A 1 64 ? 79.286 53.285 28.669 1.00 50.70 64 GLU A CA 1
ATOM 443 C C . GLU A 1 64 ? 80.768 53.136 28.351 1.00 51.25 64 GLU A C 1
ATOM 444 O O . GLU A 1 64 ? 81.510 52.520 29.125 1.00 51.94 64 GLU A O 1
ATOM 450 N N . ALA A 1 65 ? 81.218 53.685 27.222 1.00 48.41 65 ALA A N 1
ATOM 451 C CA . ALA A 1 65 ? 82.630 53.633 26.865 1.00 46.01 65 ALA A CA 1
ATOM 452 C C . ALA A 1 65 ? 83.478 54.597 27.682 1.00 43.45 65 ALA A C 1
ATOM 453 O O . ALA A 1 65 ? 84.709 54.537 27.595 1.00 46.08 65 ALA A O 1
ATOM 455 N N . TRP A 1 66 ? 82.856 55.477 28.464 1.00 36.04 66 TRP A N 1
ATOM 456 C CA . TRP A 1 66 ? 83.569 56.459 29.267 1.00 34.27 66 TRP A CA 1
ATOM 457 C C . TRP A 1 66 ? 83.634 56.100 30.744 1.00 25.20 66 TRP A C 1
ATOM 458 O O . TRP A 1 66 ? 84.411 56.719 31.478 1.00 27.49 66 TRP A O 1
ATOM 469 N N . LEU A 1 67 ? 82.852 55.123 31.197 1.00 32.53 67 LEU A N 1
ATOM 470 C CA . LEU A 1 67 ? 82.688 54.872 32.622 1.00 33.87 67 LEU A CA 1
ATOM 471 C C . LEU A 1 67 ? 83.256 53.515 33.002 1.00 24.84 67 LEU A C 1
ATOM 472 O O . LEU A 1 67 ? 82.794 52.489 32.481 1.00 36.76 67 LEU A O 1
ATOM 477 N N . PRO A 1 68 ? 84.244 53.458 33.890 1.00 18.09 68 PRO A N 1
ATOM 478 C CA . PRO A 1 68 ? 84.646 52.169 34.459 1.00 27.82 68 PRO A CA 1
ATOM 479 C C . PRO A 1 68 ? 83.535 51.580 35.314 1.00 27.99 68 PRO A C 1
ATOM 480 O O . PRO A 1 68 ? 82.719 52.297 35.898 1.00 31.92 68 PRO A O 1
ATOM 484 N N . LEU A 1 69 ? 83.510 50.254 35.380 1.00 39.78 69 LEU A N 1
ATOM 485 C CA . LEU A 1 69 ? 82.488 49.529 36.118 1.00 40.43 69 LEU A CA 1
ATOM 486 C C . LEU A 1 69 ? 83.042 49.039 37.450 1.00 43.33 69 LEU A C 1
ATOM 487 O O . LEU A 1 69 ? 84.241 48.786 37.590 1.00 42.77 69 LEU A O 1
ATOM 492 N N . ASP A 1 70 ? 82.153 48.909 38.431 1.00 49.72 70 ASP A N 1
ATOM 493 C CA . ASP A 1 70 ? 82.529 48.393 39.737 1.00 52.43 70 ASP A CA 1
ATOM 494 C C . ASP A 1 70 ? 82.350 46.874 39.748 1.00 52.89 70 ASP A C 1
ATOM 495 O O . ASP A 1 70 ? 82.087 46.249 38.717 1.00 51.78 70 ASP A O 1
ATOM 500 N N . LYS A 1 71 ? 82.492 46.262 40.926 1.00 58.52 71 LYS A N 1
ATOM 501 C CA . LYS A 1 71 ? 82.378 44.812 41.029 1.00 57.83 71 LYS A CA 1
ATOM 502 C C . LYS A 1 71 ? 80.964 44.313 40.761 1.00 56.91 71 LYS A C 1
ATOM 503 O O . LYS A 1 71 ? 80.794 43.146 40.393 1.00 58.12 71 LYS A O 1
ATOM 509 N N . GLN A 1 72 ? 79.953 45.160 40.933 1.00 55.91 72 GLN A N 1
ATOM 510 C CA . GLN A 1 72 ? 78.566 44.766 40.726 1.00 55.90 72 GLN A CA 1
ATOM 511 C C . GLN A 1 72 ? 78.046 45.109 39.335 1.00 56.74 72 GLN A C 1
ATOM 512 O O . GLN A 1 72 ? 76.858 44.903 39.067 1.00 57.65 72 GLN A O 1
ATOM 518 N N . GLY A 1 73 ? 78.897 45.626 38.450 1.00 52.88 73 GLY A N 1
ATOM 519 C CA . GLY A 1 73 ? 78.502 45.942 37.095 1.00 52.30 73 GLY A CA 1
ATOM 520 C C . GLY A 1 73 ? 77.936 47.330 36.891 1.00 51.60 73 GLY A C 1
ATOM 521 O O . GLY A 1 73 ? 77.684 47.715 35.742 1.00 50.51 73 GLY A O 1
ATOM 522 N N . GLN A 1 74 ? 77.718 48.089 37.959 1.00 50.25 74 GLN A N 1
ATOM 523 C CA . GLN A 1 74 ? 77.242 49.455 37.822 1.00 48.49 74 GLN A CA 1
ATOM 524 C C . GLN A 1 74 ? 78.399 50.390 37.472 1.00 47.73 74 GLN A C 1
ATOM 525 O O . GLN A 1 74 ? 79.554 50.110 37.801 1.00 46.36 74 GLN A O 1
ATOM 531 N N . PRO A 1 75 ? 78.118 51.500 36.791 1.00 42.28 75 PRO A N 1
ATOM 532 C CA . PRO A 1 75 ? 79.174 52.486 36.541 1.00 37.52 75 PRO A CA 1
ATOM 533 C C . PRO A 1 75 ? 79.697 53.060 37.848 1.00 41.32 75 PRO A C 1
ATOM 534 O O . PRO A 1 75 ? 78.954 53.220 38.819 1.00 45.67 75 PRO A O 1
ATOM 538 N N . GLU A 1 76 ? 80.992 53.359 37.870 1.00 27.88 76 GLU A N 1
ATOM 539 C CA . GLU A 1 76 ? 81.589 53.959 39.053 1.00 27.96 76 GLU A CA 1
ATOM 540 C C . GLU A 1 76 ? 81.119 55.400 39.207 1.00 23.45 76 GLU A C 1
ATOM 541 O O . GLU A 1 76 ? 80.984 56.137 38.227 1.00 21.43 76 GLU A O 1
ATOM 547 N N . SER A 1 77 ? 80.860 55.796 40.453 1.00 19.40 77 SER A N 1
ATOM 548 C CA . SER A 1 77 ? 80.315 57.121 40.718 1.00 16.13 77 SER A CA 1
ATOM 549 C C . SER A 1 77 ? 81.355 58.225 40.573 1.00 11.81 77 SER A C 1
ATOM 550 O O . SER A 1 77 ? 80.996 59.363 40.254 1.00 23.51 77 SER A O 1
ATOM 553 N N . CYS A 1 78 ? 82.634 57.921 40.797 1.00 21.00 78 CYS A N 1
ATOM 554 C CA . CYS A 1 78 ? 83.645 58.957 40.964 1.00 20.26 78 CYS A CA 1
ATOM 555 C C . CYS A 1 78 ? 84.825 58.844 40.006 1.00 19.25 78 CYS A C 1
ATOM 556 O O . CYS A 1 78 ? 85.856 59.482 40.247 1.00 30.93 78 CYS A O 1
ATOM 559 N N . LEU A 1 79 ? 84.714 58.073 38.928 1.00 7.90 79 LEU A N 1
ATOM 560 C CA . LEU A 1 79 ? 85.836 57.936 38.009 1.00 12.85 79 LEU A CA 1
ATOM 561 C C . LEU A 1 79 ? 85.328 57.740 36.590 1.00 15.97 79 LEU A C 1
ATOM 562 O O . LEU A 1 79 ? 84.283 57.125 36.365 1.00 26.41 79 LEU A O 1
ATOM 567 N N . ARG A 1 80 ? 86.088 58.272 35.635 1.00 4.88 80 ARG A N 1
ATOM 568 C CA . ARG A 1 80 ? 85.824 58.087 34.218 1.00 15.10 80 ARG A CA 1
ATOM 569 C C . ARG A 1 80 ? 87.142 57.845 33.497 1.00 15.46 80 ARG A C 1
ATOM 570 O O . ARG A 1 80 ? 88.210 58.250 33.962 1.00 16.62 80 ARG A O 1
ATOM 578 N N . PHE A 1 81 ? 87.058 57.177 32.350 1.00 19.62 81 PHE A N 1
ATOM 579 C CA . PHE A 1 81 ? 88.237 56.969 31.524 1.00 22.53 81 PHE A CA 1
ATOM 580 C C . PHE A 1 81 ? 88.678 58.276 30.876 1.00 23.87 81 PHE A C 1
ATOM 581 O O . PHE A 1 81 ? 87.861 59.137 30.541 1.00 30.67 81 PHE A O 1
ATOM 589 N N . THR A 1 82 ? 89.994 58.422 30.709 1.00 35.45 82 THR A N 1
ATOM 590 C CA . THR A 1 82 ? 90.524 59.585 30.007 1.00 36.47 82 THR A CA 1
ATOM 591 C C . THR A 1 82 ? 90.320 59.487 28.501 1.00 36.51 82 THR A C 1
ATOM 592 O O . THR A 1 82 ? 90.301 60.518 27.822 1.00 37.28 82 THR A O 1
ATOM 596 N N . SER A 1 83 ? 90.169 58.278 27.970 1.00 38.15 83 SER A N 1
ATOM 597 C CA . SER A 1 83 ? 89.883 58.049 26.564 1.00 39.46 83 SER A CA 1
ATOM 598 C C . SER A 1 83 ? 88.749 57.045 26.432 1.00 41.00 83 SER A C 1
ATOM 599 O O . SER A 1 83 ? 88.617 56.140 27.261 1.00 42.16 83 SER A O 1
ATOM 602 N N . PRO A 1 84 ? 87.915 57.181 25.401 1.00 46.39 84 PRO A N 1
ATOM 603 C CA . PRO A 1 84 ? 86.806 56.236 25.225 1.00 47.29 84 PRO A CA 1
ATOM 604 C C . PRO A 1 84 ? 87.309 54.828 24.948 1.00 47.44 84 PRO A C 1
ATOM 605 O O . PRO A 1 84 ? 88.342 54.626 24.305 1.00 46.09 84 PRO A O 1
ATOM 609 N N . GLN A 1 85 ? 86.561 53.848 25.444 1.00 44.95 85 GLN A N 1
ATOM 610 C CA . GLN A 1 85 ? 86.916 52.445 25.261 1.00 48.44 85 GLN A CA 1
ATOM 611 C C . GLN A 1 85 ? 86.505 51.953 23.878 1.00 45.65 85 GLN A C 1
ATOM 612 O O . GLN A 1 85 ? 85.394 51.457 23.690 1.00 47.00 85 GLN A O 1
ATOM 618 N N . ARG A 1 100 ? 93.155 52.556 29.299 1.00 34.59 100 ARG A N 1
ATOM 619 C CA . ARG A 1 100 ? 92.312 52.464 30.485 1.00 31.73 100 ARG A CA 1
ATOM 620 C C . ARG A 1 100 ? 92.892 53.266 31.644 1.00 31.97 100 ARG A C 1
ATOM 621 O O . ARG A 1 100 ? 93.270 52.704 32.671 1.00 34.68 100 ARG A O 1
ATOM 629 N N . VAL A 1 101 ? 92.956 54.583 31.474 1.00 27.89 101 VAL A N 1
ATOM 630 C CA . VAL A 1 101 ? 93.447 55.494 32.501 1.00 27.51 101 VAL A CA 1
ATOM 631 C C . VAL A 1 101 ? 92.250 56.244 33.066 1.00 28.17 101 VAL A C 1
ATOM 632 O O . VAL A 1 101 ? 91.553 56.958 32.335 1.00 28.21 101 VAL A O 1
ATOM 636 N N . THR A 1 102 ? 92.011 56.081 34.363 1.00 28.91 102 THR A N 1
ATOM 637 C CA . THR A 1 102 ? 90.872 56.702 35.020 1.00 21.62 102 THR A CA 1
ATOM 638 C C . THR A 1 102 ? 91.242 58.075 35.566 1.00 28.19 102 THR A C 1
ATOM 639 O O . THR A 1 102 ? 92.386 58.328 35.950 1.00 34.29 102 THR A O 1
ATOM 643 N N . GLU A 1 103 ? 90.256 58.960 35.594 1.00 28.09 103 GLU A N 1
ATOM 644 C CA . GLU A 1 103 ? 90.393 60.299 36.141 1.00 24.24 103 GLU A CA 1
ATOM 645 C C . GLU A 1 103 ? 89.115 60.645 36.889 1.00 25.25 103 GLU A C 1
ATOM 646 O O . GLU A 1 103 ? 88.055 60.072 36.615 1.00 26.85 103 GLU A O 1
ATOM 652 N N . PRO A 1 104 ? 89.184 61.574 37.848 1.00 25.89 104 PRO A N 1
ATOM 653 C CA . PRO A 1 104 ? 87.970 61.966 38.584 1.00 25.64 104 PRO A CA 1
ATOM 654 C C . PRO A 1 104 ? 86.959 62.689 37.706 1.00 23.30 104 PRO A C 1
ATOM 655 O O . PRO A 1 104 ? 87.159 62.824 36.496 1.00 26.90 104 PRO A O 1
ATOM 659 N N . CYS A 1 105 ? 85.857 63.145 38.304 1.00 25.33 105 CYS A N 1
ATOM 660 C CA . CYS A 1 105 ? 84.824 63.875 37.570 1.00 17.79 105 CYS A CA 1
ATOM 661 C C . CYS A 1 105 ? 85.238 65.341 37.471 1.00 23.00 105 CYS A C 1
ATOM 662 O O . CYS A 1 105 ? 84.793 66.204 38.231 1.00 25.99 105 CYS A O 1
ATOM 665 N N . ILE A 1 106 ? 86.121 65.620 36.509 1.00 24.63 106 ILE A N 1
ATOM 666 C CA . ILE A 1 106 ? 86.545 66.997 36.265 1.00 18.14 106 ILE A CA 1
ATOM 667 C C . ILE A 1 106 ? 85.378 67.837 35.761 1.00 26.16 106 ILE A C 1
ATOM 668 O O . ILE A 1 106 ? 85.211 68.995 36.162 1.00 28.48 106 ILE A O 1
ATOM 673 N N . ASP A 1 107 ? 84.547 67.269 34.892 1.00 21.61 107 ASP A N 1
ATOM 674 C CA . ASP A 1 107 ? 83.447 67.995 34.272 1.00 18.55 107 ASP A CA 1
ATOM 675 C C . ASP A 1 107 ? 82.140 67.879 35.049 1.00 20.29 107 ASP A C 1
ATOM 676 O O . ASP A 1 107 ? 81.094 68.295 34.542 1.00 26.92 107 ASP A O 1
ATOM 681 N N . GLY A 1 108 ? 82.173 67.332 36.256 1.00 19.75 108 GLY A N 1
ATOM 682 C CA . GLY A 1 108 ? 80.989 67.226 37.082 1.00 15.18 108 GLY A CA 1
ATOM 683 C C . GLY A 1 108 ? 80.363 65.847 37.050 1.00 9.46 108 GLY A C 1
ATOM 684 O O . GLY A 1 108 ? 80.971 64.855 36.645 1.00 22.74 108 GLY A O 1
ATOM 685 N N . TRP A 1 109 ? 79.106 65.797 37.482 1.00 12.15 109 TRP A N 1
ATOM 686 C CA . TRP A 1 109 ? 78.383 64.545 37.630 1.00 4.22 109 TRP A CA 1
ATOM 687 C C . TRP A 1 109 ? 77.034 64.621 36.932 1.00 7.97 109 TRP A C 1
ATOM 688 O O . TRP A 1 109 ? 76.461 65.696 36.743 1.00 12.68 109 TRP A O 1
ATOM 699 N N . VAL A 1 110 ? 76.540 63.450 36.545 1.00 11.91 110 VAL A N 1
ATOM 700 C CA . VAL A 1 110 ? 75.181 63.275 36.052 1.00 8.88 110 VAL A CA 1
ATOM 701 C C . VAL A 1 110 ? 74.398 62.571 37.148 1.00 3.40 110 VAL A C 1
ATOM 702 O O . VAL A 1 110 ? 74.807 61.506 37.624 1.00 10.64 110 VAL A O 1
ATOM 706 N N . TYR A 1 111 ? 73.282 63.161 37.557 1.00 7.18 111 TYR A N 1
ATOM 707 C CA . TYR A 1 111 ? 72.486 62.647 38.661 1.00 1.98 111 TYR A CA 1
ATOM 708 C C . TYR A 1 111 ? 71.194 62.047 38.128 1.00 11.60 111 TYR A C 1
ATOM 709 O O . TYR A 1 111 ? 70.520 62.657 37.293 1.00 14.23 111 TYR A O 1
ATOM 718 N N . ASP A 1 112 ? 70.862 60.851 38.605 1.00 17.06 112 ASP A N 1
ATOM 719 C CA . ASP A 1 112 ? 69.586 60.233 38.271 1.00 13.85 112 ASP A CA 1
ATOM 720 C C . ASP A 1 112 ? 68.461 61.000 38.955 1.00 15.66 112 ASP A C 1
ATOM 721 O O . ASP A 1 112 ? 68.401 61.059 40.187 1.00 26.71 112 ASP A O 1
ATOM 726 N N . ASN A 1 113 ? 67.572 61.592 38.159 1.00 19.53 113 ASN A N 1
ATOM 727 C CA . ASN A 1 113 ? 66.516 62.455 38.668 1.00 18.54 113 ASN A CA 1
ATOM 728 C C . ASN A 1 113 ? 65.156 61.766 38.702 1.00 19.19 113 ASN A C 1
ATOM 729 O O . ASN A 1 113 ? 64.130 62.444 38.814 1.00 31.04 113 ASN A O 1
ATOM 734 N N . SER A 1 114 ? 65.127 60.437 38.601 1.00 23.32 114 SER A N 1
ATOM 735 C CA . SER A 1 114 ? 63.853 59.723 38.573 1.00 16.64 114 SER A CA 1
ATOM 736 C C . SER A 1 114 ? 63.101 59.878 39.891 1.00 22.12 114 SER A C 1
ATOM 737 O O . SER A 1 114 ? 61.900 60.171 39.903 1.00 29.13 114 SER A O 1
ATOM 740 N N . THR A 1 115 ? 63.793 59.689 41.013 1.00 23.07 115 THR A N 1
ATOM 741 C CA . THR A 1 115 ? 63.175 59.763 42.332 1.00 16.25 115 THR A CA 1
ATOM 742 C C . THR A 1 115 ? 63.401 61.107 43.014 1.00 20.20 115 THR A C 1
ATOM 743 O O . THR A 1 115 ? 62.438 61.769 43.411 1.00 26.06 115 THR A O 1
ATOM 747 N N . PHE A 1 116 ? 64.658 61.521 43.163 1.00 17.66 116 PHE A N 1
ATOM 748 C CA . PHE A 1 116 ? 64.983 62.780 43.825 1.00 14.61 116 PHE A CA 1
ATOM 749 C C . PHE A 1 116 ? 65.477 63.785 42.794 1.00 14.57 116 PHE A C 1
ATOM 750 O O . PHE A 1 116 ? 66.670 63.791 42.455 1.00 22.01 116 PHE A O 1
ATOM 758 N N . PRO A 1 117 ? 64.606 64.649 42.265 1.00 15.28 117 PRO A N 1
ATOM 759 C CA . PRO A 1 117 ? 65.052 65.606 41.240 1.00 13.71 117 PRO A CA 1
ATOM 760 C C . PRO A 1 117 ? 66.097 66.594 41.727 1.00 12.40 117 PRO A C 1
ATOM 761 O O . PRO A 1 117 ? 66.958 67.001 40.938 1.00 21.16 117 PRO A O 1
ATOM 765 N N . SER A 1 118 ? 66.057 66.995 42.995 1.00 14.76 118 SER A N 1
ATOM 766 C CA . SER A 1 118 ? 66.955 68.038 43.479 1.00 5.03 118 SER A CA 1
ATOM 767 C C . SER A 1 118 ? 67.160 67.889 44.977 1.00 0.48 118 SER A C 1
ATOM 768 O O . SER A 1 118 ? 66.200 67.966 45.748 1.00 12.66 118 SER A O 1
ATOM 771 N N . THR A 1 119 ? 68.410 67.686 45.377 1.00 0.00 119 THR A N 1
ATOM 772 C CA . THR A 1 119 ? 68.820 67.657 46.772 1.00 0.00 119 THR A CA 1
ATOM 773 C C . THR A 1 119 ? 70.033 68.563 46.926 1.00 0.00 119 THR A C 1
ATOM 774 O O . THR A 1 119 ? 70.627 69.006 45.941 1.00 6.55 119 THR A O 1
ATOM 778 N N . ILE A 1 120 ? 70.409 68.840 48.177 1.00 0.00 120 ILE A N 1
ATOM 779 C CA . ILE A 1 120 ? 71.638 69.598 48.402 1.00 0.00 120 ILE A CA 1
ATOM 780 C C . ILE A 1 120 ? 72.838 68.826 47.876 1.00 0.00 120 ILE A C 1
ATOM 781 O O . ILE A 1 120 ? 73.857 69.422 47.509 1.00 0.00 120 ILE A O 1
ATOM 786 N N . VAL A 1 121 ? 72.737 67.495 47.824 1.00 0.00 121 VAL A N 1
ATOM 787 C CA . VAL A 1 121 ? 73.807 66.682 47.253 1.00 2.49 121 VAL A CA 1
ATOM 788 C C . VAL A 1 121 ? 73.988 67.005 4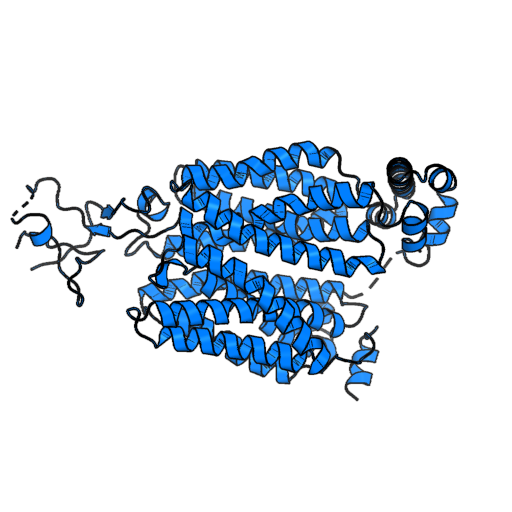5.773 1.00 0.00 121 VAL A C 1
ATOM 789 O O . VAL A 1 121 ? 75.105 67.256 45.311 1.00 3.75 121 VAL A O 1
ATOM 793 N N . THR A 1 122 ? 72.894 67.005 45.007 1.00 0.00 122 THR A N 1
ATOM 794 C CA . THR A 1 122 ? 73.004 67.364 43.595 1.00 4.63 122 THR A CA 1
ATOM 795 C C . THR A 1 122 ? 73.253 68.855 43.414 1.00 4.80 122 THR A C 1
ATOM 796 O O . THR A 1 122 ? 73.920 69.257 42.455 1.00 11.39 122 THR A O 1
ATOM 800 N N . GLU A 1 123 ? 72.721 69.681 44.316 1.00 0.00 123 GLU A N 1
ATOM 801 C CA . GLU A 1 123 ? 72.839 71.127 44.170 1.00 0.00 123 GLU A CA 1
ATOM 802 C C . GLU A 1 123 ? 74.289 71.584 44.277 1.00 7.44 123 GLU A C 1
ATOM 803 O O . GLU A 1 123 ? 74.741 72.424 43.492 1.00 9.46 123 GLU A O 1
ATOM 809 N N . TRP A 1 124 ? 75.034 71.044 45.243 1.00 0.00 124 TRP A N 1
ATOM 810 C CA . TRP A 1 124 ? 76.395 71.492 45.516 1.00 1.35 124 TRP A CA 1
ATOM 811 C C . TRP A 1 124 ? 77.422 70.380 45.332 1.00 0.00 124 TRP A C 1
ATOM 812 O O . TRP A 1 124 ? 78.554 70.509 45.806 1.00 8.22 124 TRP A O 1
ATOM 823 N N . ASN A 1 125 ? 77.048 69.296 44.649 1.00 0.00 125 ASN A N 1
ATOM 824 C CA . ASN A 1 125 ? 77.949 68.185 44.332 1.00 2.69 125 ASN A CA 1
ATOM 825 C C . ASN A 1 125 ? 78.603 67.619 45.595 1.00 0.00 125 ASN A C 1
ATOM 826 O O . ASN A 1 125 ? 79.826 67.558 45.724 1.00 1.80 125 ASN A O 1
ATOM 831 N N . LEU A 1 126 ? 77.757 67.203 46.534 1.00 1.86 126 LEU A N 1
ATOM 832 C CA . LEU A 1 126 ? 78.224 66.632 47.797 1.00 0.00 126 LEU A CA 1
ATOM 833 C C . LEU A 1 126 ? 78.420 65.121 47.658 1.00 0.00 126 LEU A C 1
ATOM 834 O O . LEU A 1 126 ? 77.796 64.310 48.340 1.00 9.67 126 LEU A O 1
ATOM 839 N N . VAL A 1 127 ? 79.316 64.754 46.743 1.00 0.00 127 VAL A N 1
ATOM 840 C CA . VAL A 1 127 ? 79.625 63.365 46.442 1.00 0.00 127 VAL A CA 1
ATOM 841 C C . VAL A 1 127 ? 81.138 63.198 46.405 1.00 0.35 127 VAL A C 1
ATOM 842 O O . VAL A 1 127 ? 81.896 64.166 46.470 1.00 2.65 127 VAL A O 1
ATOM 846 N N . CYS A 1 128 ? 81.563 61.940 46.302 1.00 5.23 128 CYS A N 1
ATOM 847 C CA . CYS A 1 128 ? 82.961 61.565 46.058 1.00 15.17 128 CYS A CA 1
ATOM 848 C C . CYS A 1 128 ? 83.816 62.141 47.186 1.00 0.63 128 CYS A C 1
ATOM 849 O O . CYS A 1 128 ? 83.512 61.891 48.363 1.00 16.49 128 CYS A O 1
ATOM 852 N N . SER A 1 129 ? 84.865 62.908 46.889 1.00 5.38 129 SER A N 1
ATOM 853 C CA . SER A 1 129 ? 85.712 63.473 47.931 1.00 7.30 129 SER A CA 1
ATOM 854 C C . SER A 1 129 ? 85.000 64.534 48.761 1.00 7.03 129 SER A C 1
ATOM 855 O O . SER A 1 129 ? 85.509 64.905 49.824 1.00 5.86 129 SER A O 1
ATOM 858 N N . HIS A 1 130 ? 83.849 65.029 48.308 1.00 4.67 130 HIS A N 1
ATOM 859 C CA . HIS A 1 130 ? 83.063 66.003 49.053 1.00 0.00 130 HIS A CA 1
ATOM 860 C C . HIS A 1 130 ? 81.830 65.390 49.705 1.00 0.00 130 HIS A C 1
ATOM 861 O O . HIS A 1 130 ? 80.933 66.130 50.123 1.00 2.44 130 HIS A O 1
ATOM 868 N N . ARG A 1 131 ? 81.758 64.061 49.799 1.00 0.00 131 ARG A N 1
ATOM 869 C CA . ARG A 1 131 ? 80.567 63.432 50.361 1.00 0.71 131 ARG A CA 1
ATOM 870 C C . ARG A 1 131 ? 80.401 63.754 51.843 1.00 0.00 131 ARG A C 1
ATOM 871 O O . ARG A 1 131 ? 79.269 63.838 52.330 1.00 0.00 131 ARG A O 1
ATOM 879 N N . ALA A 1 132 ? 81.508 63.946 52.566 1.00 0.00 132 ALA A N 1
ATOM 880 C CA . ALA A 1 132 ? 81.441 64.198 54.001 1.00 0.00 132 ALA A CA 1
ATOM 881 C C . ALA A 1 132 ? 80.732 65.504 54.340 1.00 0.00 132 ALA A C 1
ATOM 882 O O . ALA A 1 132 ? 80.269 65.661 55.474 1.00 10.19 132 ALA A O 1
ATOM 884 N N . PHE A 1 133 ? 80.643 66.443 53.393 1.00 0.00 133 PHE A N 1
ATOM 885 C CA . PHE A 1 133 ? 79.947 67.699 53.658 1.00 0.00 133 PHE A CA 1
ATOM 886 C C . PHE A 1 133 ? 78.469 67.476 53.949 1.00 0.00 133 PHE A C 1
ATOM 887 O O . PHE A 1 133 ? 77.846 68.281 54.649 1.00 0.00 133 PHE A O 1
ATOM 895 N N . ARG A 1 134 ? 77.895 66.397 53.420 1.00 0.00 134 ARG A N 1
ATOM 896 C CA . ARG A 1 134 ? 76.516 66.053 53.749 1.00 0.00 134 ARG A CA 1
ATOM 897 C C . ARG A 1 134 ? 76.359 65.780 55.240 1.00 0.00 134 ARG A C 1
ATOM 898 O O . ARG A 1 134 ? 75.419 66.273 55.874 1.00 0.00 134 ARG A O 1
ATOM 906 N N . GLN A 1 135 ? 77.286 65.015 55.822 1.00 0.00 135 GLN A N 1
ATOM 907 C CA . GLN A 1 135 ? 77.224 64.725 57.250 1.00 0.00 135 GLN A CA 1
ATOM 908 C C . GLN A 1 135 ? 77.615 65.931 58.090 1.00 1.04 135 GLN A C 1
ATOM 909 O O . GLN A 1 135 ? 77.083 66.112 59.190 1.00 0.00 135 GLN A O 1
ATOM 915 N N . LEU A 1 136 ? 78.545 66.756 57.599 1.00 0.00 136 LEU A N 1
ATOM 916 C CA . LEU A 1 136 ? 78.929 67.953 58.339 1.00 0.00 136 LEU A CA 1
ATOM 917 C C . LEU A 1 136 ? 77.734 68.874 58.538 1.00 0.00 136 LEU A C 1
ATOM 918 O O . LEU A 1 136 ? 77.550 69.439 59.621 1.00 3.26 136 LEU A O 1
ATOM 923 N N . ALA A 1 137 ? 76.901 69.020 57.505 1.00 0.00 137 ALA A N 1
ATOM 924 C CA . ALA A 1 137 ? 75.706 69.849 57.616 1.00 0.00 137 ALA A CA 1
ATOM 925 C C . ALA A 1 137 ? 74.741 69.302 58.664 1.00 0.00 137 ALA A C 1
ATOM 926 O O . ALA A 1 137 ? 74.170 70.067 59.449 1.00 0.00 137 ALA A O 1
ATOM 928 N N . GLN A 1 138 ? 74.542 67.981 58.687 1.00 0.00 138 GLN A N 1
ATOM 929 C CA . GLN A 1 138 ? 73.702 67.382 59.721 1.00 0.00 138 GLN A CA 1
ATOM 930 C C . GLN A 1 138 ? 74.271 67.644 61.110 1.00 0.00 138 GLN A C 1
ATOM 931 O O . GLN A 1 138 ? 73.535 68.018 62.029 1.00 0.00 138 GLN A O 1
ATOM 937 N N . SER A 1 139 ? 75.584 67.465 61.274 1.00 0.00 139 SER A N 1
ATOM 938 C CA . SER A 1 139 ? 76.215 67.715 62.565 1.00 0.00 139 SER A CA 1
ATOM 939 C C . SER A 1 139 ? 76.063 69.171 62.987 1.00 0.00 139 SER A C 1
ATOM 940 O O . SER A 1 139 ? 75.805 69.459 64.160 1.00 6.24 139 SER A O 1
ATOM 943 N N . LEU A 1 140 ? 76.219 70.104 62.044 1.00 0.00 140 LEU A N 1
ATOM 944 C CA . LEU A 1 140 ? 76.081 71.517 62.382 1.00 0.00 140 LEU A CA 1
ATOM 945 C C . LEU A 1 140 ? 74.660 71.842 62.829 1.00 0.00 140 LEU A C 1
ATOM 946 O O . LEU A 1 140 ? 74.460 72.677 63.717 1.00 0.00 140 LEU A O 1
ATOM 951 N N . TYR A 1 141 ? 73.660 71.196 62.222 1.00 0.00 141 TYR A N 1
ATOM 952 C CA . TYR A 1 141 ? 72.299 71.310 62.735 1.00 2.25 141 TYR A CA 1
ATOM 953 C C . TYR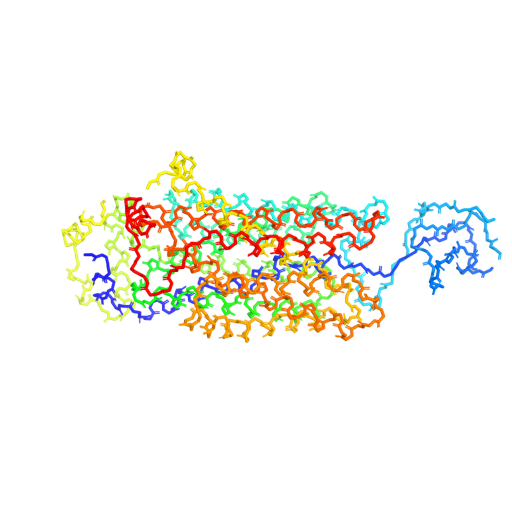 A 1 141 ? 72.229 70.872 64.193 1.00 0.00 141 TYR A C 1
ATOM 954 O O . TYR A 1 141 ? 71.735 71.610 65.051 1.00 0.00 141 TYR A O 1
ATOM 963 N N . MET A 1 142 ? 72.729 69.669 64.492 1.00 0.00 142 MET A N 1
ATOM 964 C CA . MET A 1 142 ? 72.710 69.177 65.867 1.00 0.00 142 MET A CA 1
ATOM 965 C C . MET A 1 142 ? 73.570 70.034 66.789 1.00 0.00 142 MET A C 1
ATOM 966 O O . MET A 1 142 ? 73.281 70.133 67.986 1.00 0.00 142 MET A O 1
ATOM 971 N N . VAL A 1 143 ? 74.617 70.666 66.257 1.00 0.00 143 VAL A N 1
ATOM 972 C CA . VAL A 1 143 ? 75.361 71.639 67.052 1.00 0.00 143 VAL A CA 1
ATOM 973 C C . VAL A 1 143 ? 74.448 72.787 67.464 1.00 0.00 143 VAL A C 1
ATOM 974 O O . VAL A 1 143 ? 74.441 73.208 68.626 1.00 0.00 143 VAL A O 1
ATOM 978 N N . GLY A 1 144 ? 73.647 73.293 66.523 1.00 0.00 144 GLY A N 1
ATOM 979 C CA . GLY A 1 144 ? 72.695 74.338 66.861 1.00 0.00 144 GLY A CA 1
ATOM 980 C C . GLY A 1 144 ? 71.687 73.888 67.901 1.00 0.00 144 GLY A C 1
ATOM 981 O O . GLY A 1 144 ? 71.345 74.642 68.813 1.00 0.00 144 GLY A O 1
ATOM 982 N N . VAL A 1 145 ? 71.216 72.644 67.789 1.00 0.00 145 VAL A N 1
ATOM 983 C CA . VAL A 1 145 ? 70.285 72.102 68.775 1.00 0.00 145 VAL A CA 1
ATOM 984 C C . VAL A 1 145 ? 70.914 72.111 70.163 1.00 0.00 145 VAL A C 1
ATOM 985 O O . VAL A 1 145 ? 70.273 72.493 71.148 1.00 2.63 145 VAL A O 1
ATOM 989 N N . LEU A 1 146 ? 72.181 71.704 70.261 1.00 0.00 146 LEU A N 1
ATOM 990 C CA . LEU A 1 146 ? 72.871 71.735 71.546 1.00 0.00 146 LEU A CA 1
ATOM 991 C C . LEU A 1 146 ? 73.003 73.161 72.067 1.00 0.00 146 LEU A C 1
ATOM 992 O O . LEU A 1 146 ? 72.740 73.431 73.244 1.00 5.12 146 LEU A O 1
ATOM 997 N N . LEU A 1 147 ? 73.408 74.092 71.198 1.00 4.21 147 LEU A N 1
ATOM 998 C CA . LEU A 1 147 ? 73.590 75.478 71.621 1.00 2.64 147 LEU A CA 1
ATOM 999 C C . LEU A 1 147 ? 72.267 76.113 72.027 1.00 1.55 147 LEU A C 1
ATOM 1000 O O . LEU A 1 147 ? 72.207 76.860 73.009 1.00 11.81 147 LEU A O 1
ATOM 1005 N N . GLY A 1 148 ? 71.197 75.825 71.282 1.00 1.42 148 GLY A N 1
ATOM 1006 C CA . GLY A 1 148 ? 69.897 76.380 71.613 1.00 0.00 148 GLY A CA 1
ATOM 1007 C C . GLY A 1 148 ? 69.365 75.898 72.948 1.00 3.41 148 GLY A C 1
ATOM 1008 O O . GLY A 1 148 ? 68.675 76.642 73.648 1.00 12.95 148 GLY A O 1
ATOM 1009 N N . ALA A 1 149 ? 69.667 74.650 73.312 1.00 5.29 149 ALA A N 1
ATOM 1010 C CA . ALA A 1 149 ? 69.257 74.137 74.615 1.00 10.56 149 ALA A CA 1
ATOM 1011 C C . ALA A 1 149 ? 69.895 74.930 75.749 1.00 12.71 149 ALA A C 1
ATOM 1012 O O . ALA A 1 149 ? 69.237 75.238 76.749 1.00 24.94 149 ALA A O 1
ATOM 1014 N N . MET A 1 150 ? 71.177 75.273 75.611 1.00 4.52 150 MET A N 1
ATOM 1015 C CA . MET A 1 150 ? 71.875 75.998 76.666 1.00 5.81 150 MET A CA 1
ATOM 1016 C C . MET A 1 150 ? 71.532 77.485 76.659 1.00 8.46 150 MET A C 1
ATOM 1017 O O . MET A 1 150 ? 71.241 78.065 77.710 1.00 16.64 150 MET A O 1
ATOM 1022 N N . VAL A 1 151 ? 71.566 78.119 75.487 1.00 6.59 151 VAL A N 1
ATOM 1023 C CA . VAL A 1 151 ? 71.408 79.570 75.424 1.00 9.60 151 VAL A CA 1
ATOM 1024 C C . VAL A 1 151 ? 69.971 79.971 75.737 1.00 5.55 151 VAL A C 1
ATOM 1025 O O . VAL A 1 151 ? 69.725 80.890 76.527 1.00 11.43 151 VAL A O 1
ATOM 1029 N N . PHE A 1 152 ? 68.999 79.289 75.132 1.00 12.32 152 PHE A N 1
ATOM 1030 C CA . PHE A 1 152 ? 67.607 79.636 75.385 1.00 10.36 152 PHE A CA 1
ATOM 1031 C C . PHE A 1 152 ? 67.085 79.041 76.682 1.00 12.87 152 PHE A C 1
ATOM 1032 O O . PHE A 1 152 ? 66.044 79.485 77.175 1.00 10.99 152 PHE A O 1
ATOM 1040 N N . GLY A 1 153 ? 67.776 78.047 77.240 1.00 9.91 153 GLY A N 1
ATOM 1041 C CA . GLY A 1 153 ? 67.467 77.626 78.594 1.00 13.73 153 GLY A CA 1
ATOM 1042 C C . GLY A 1 153 ? 67.720 78.733 79.597 1.00 18.28 153 GLY A C 1
ATOM 1043 O O . GLY A 1 153 ? 66.915 78.962 80.503 1.00 19.90 153 GLY A O 1
ATOM 1044 N N . TYR A 1 154 ? 68.841 79.439 79.444 1.00 12.67 154 TYR A N 1
ATOM 1045 C CA . TYR A 1 154 ? 69.106 80.603 80.282 1.00 16.73 154 TYR A CA 1
ATOM 1046 C C . TYR A 1 154 ? 68.158 81.749 79.952 1.00 16.03 154 TYR A C 1
ATOM 1047 O O . TYR A 1 154 ? 67.642 82.411 80.857 1.00 24.01 154 TYR A O 1
ATOM 1056 N N . LEU A 1 155 ? 67.909 81.990 78.662 1.00 14.20 155 LEU A N 1
ATOM 1057 C CA . LEU A 1 155 ? 67.070 83.116 78.262 1.00 9.62 155 LEU A CA 1
ATOM 1058 C C . LEU A 1 155 ? 65.640 82.956 78.764 1.00 11.36 155 LEU A C 1
ATOM 1059 O O . LEU A 1 155 ? 65.011 83.935 79.179 1.00 15.88 155 LEU A O 1
ATOM 1064 N N . ALA A 1 156 ? 65.110 81.732 78.727 1.00 10.11 156 ALA A N 1
ATOM 1065 C CA . ALA A 1 156 ? 63.746 81.499 79.192 1.00 13.84 156 ALA A CA 1
ATOM 1066 C C . ALA A 1 156 ? 63.593 81.839 80.671 1.00 15.17 156 ALA A C 1
ATOM 1067 O O . ALA A 1 156 ? 62.524 82.277 81.106 1.00 19.64 156 ALA A O 1
ATOM 1069 N N . ASP A 1 157 ? 64.644 81.634 81.463 1.00 14.40 157 ASP A N 1
ATOM 1070 C CA . ASP A 1 157 ? 64.560 81.972 82.879 1.00 18.85 157 ASP A CA 1
ATOM 1071 C C . ASP A 1 157 ? 64.499 83.479 83.101 1.00 16.06 157 ASP A C 1
ATOM 1072 O O . ASP A 1 157 ? 63.752 83.942 83.969 1.00 26.50 157 ASP A O 1
ATOM 1077 N N . ARG A 1 158 ? 65.263 84.258 82.333 1.00 13.54 158 ARG A N 1
ATOM 1078 C CA . ARG A 1 158 ? 65.257 85.706 82.514 1.00 14.12 158 ARG A CA 1
ATOM 1079 C C . ARG A 1 158 ? 64.046 86.358 81.855 1.00 16.52 158 ARG A C 1
ATOM 1080 O O . ARG A 1 158 ? 63.409 87.233 82.451 1.00 17.03 158 ARG A O 1
ATOM 1088 N N . LEU A 1 159 ? 63.710 85.956 80.629 1.00 14.74 159 LEU A N 1
ATOM 1089 C CA . LEU A 1 159 ? 62.644 86.612 79.881 1.00 13.33 159 LEU A CA 1
ATOM 1090 C C . LEU A 1 159 ? 61.296 85.915 79.999 1.00 6.11 159 LEU A C 1
ATOM 1091 O O . LEU A 1 159 ? 60.277 86.518 79.655 1.00 8.30 159 LEU A O 1
ATOM 1096 N N . GLY A 1 160 ? 61.261 84.678 80.470 1.00 8.51 160 GLY A N 1
ATOM 1097 C CA . GLY A 1 160 ? 60.019 83.944 80.530 1.00 7.69 160 GLY A CA 1
ATOM 1098 C C . GLY A 1 160 ? 59.857 82.989 79.358 1.00 9.38 160 GLY A C 1
ATOM 1099 O O . GLY A 1 160 ? 60.490 83.121 78.308 1.00 14.57 160 GLY A O 1
ATOM 1100 N N . ARG A 1 161 ? 58.982 82.003 79.555 1.00 10.36 161 ARG A N 1
ATOM 1101 C CA . ARG A 1 161 ? 58.775 80.977 78.539 1.00 15.18 161 ARG A CA 1
ATOM 1102 C C . ARG A 1 161 ? 58.030 81.530 77.330 1.00 7.16 161 ARG A C 1
ATOM 1103 O O . ARG A 1 161 ? 58.322 81.148 76.192 1.00 20.36 161 ARG A O 1
ATOM 1111 N N . ARG A 1 162 ? 57.063 82.424 77.555 1.00 4.75 162 ARG A N 1
ATOM 1112 C CA . ARG A 1 162 ? 56.236 82.919 76.459 1.00 7.37 162 ARG A CA 1
ATOM 1113 C C . ARG A 1 162 ? 57.056 83.728 75.461 1.00 0.00 162 ARG A C 1
ATOM 1114 O O . ARG A 1 162 ? 56.982 83.493 74.250 1.00 14.95 162 ARG A O 1
ATOM 1122 N N . LYS A 1 163 ? 57.842 84.689 75.953 1.00 2.72 163 LYS A N 1
ATOM 1123 C CA . LYS A 1 163 ? 58.607 85.550 75.056 1.00 4.41 163 LYS A CA 1
ATOM 1124 C C . LYS A 1 163 ? 59.630 84.752 74.258 1.00 2.10 163 LYS A C 1
ATOM 1125 O O . LYS A 1 163 ? 59.801 84.978 73.056 1.00 8.44 163 LYS A O 1
ATOM 1131 N N . VAL A 1 164 ? 60.319 83.815 74.911 1.00 0.00 164 VAL A N 1
ATOM 1132 C CA . VAL A 1 164 ? 61.326 83.013 74.222 1.00 11.77 164 VAL A CA 1
ATOM 1133 C C . VAL A 1 164 ? 60.677 82.152 73.143 1.00 3.89 164 VAL A C 1
ATOM 1134 O O . VAL A 1 164 ? 61.201 82.031 72.030 1.00 8.28 164 VAL A O 1
ATOM 1138 N N . LEU A 1 165 ? 59.517 81.564 73.445 1.00 0.00 165 LEU A N 1
ATOM 1139 C CA . LEU A 1 165 ? 58.795 80.796 72.436 1.00 11.50 165 LEU A CA 1
ATOM 1140 C C . LEU A 1 165 ? 58.422 81.664 71.242 1.00 0.00 165 LEU A C 1
ATOM 1141 O O . LEU A 1 165 ? 58.534 81.226 70.091 1.00 9.53 165 LEU A O 1
ATOM 1146 N N . ILE A 1 166 ? 57.977 82.898 71.495 1.00 4.09 166 ILE A N 1
ATOM 1147 C CA . ILE A 1 166 ? 57.660 83.816 70.404 1.00 3.43 166 ILE A CA 1
ATOM 1148 C C . ILE A 1 166 ? 58.894 84.063 69.544 1.00 0.00 166 ILE A C 1
ATOM 1149 O O . ILE A 1 166 ? 58.824 84.040 68.310 1.00 5.64 166 ILE A O 1
ATOM 1154 N N . LEU A 1 167 ? 60.041 84.303 70.182 1.00 0.00 167 LEU A N 1
ATOM 1155 C CA . LEU A 1 167 ? 61.279 84.495 69.435 1.00 0.00 167 LEU A CA 1
ATOM 1156 C C . LEU A 1 167 ? 61.685 83.228 68.692 1.00 0.00 167 LEU A C 1
ATOM 1157 O O . LEU A 1 167 ? 62.122 83.293 67.538 1.00 5.53 167 LEU A O 1
ATOM 1162 N N . ASN A 1 168 ? 61.555 82.066 69.340 1.00 0.00 168 ASN A N 1
ATOM 1163 C CA . ASN A 1 168 ? 61.966 80.813 68.710 1.00 4.42 168 ASN A CA 1
ATOM 1164 C C . ASN A 1 168 ? 61.164 80.538 67.446 1.00 2.34 168 ASN A C 1
ATOM 1165 O O . ASN A 1 168 ? 61.733 80.158 66.416 1.00 1.00 168 ASN A O 1
ATOM 1170 N N . TYR A 1 169 ? 59.842 80.723 67.506 1.00 0.00 169 TYR A N 1
ATOM 1171 C CA . TYR A 1 169 ? 59.007 80.509 66.327 1.00 0.00 169 TYR A CA 1
ATOM 1172 C C . TYR A 1 169 ? 59.471 81.379 65.168 1.00 0.39 169 TYR A C 1
ATOM 1173 O O . TYR A 1 169 ? 59.645 80.895 64.043 1.00 6.14 169 TYR A O 1
ATOM 1182 N N . LEU A 1 170 ? 59.679 82.670 65.429 1.00 0.00 170 LEU A N 1
ATOM 1183 C CA . LEU A 1 170 ? 60.147 83.576 64.387 1.00 4.24 170 LEU A CA 1
ATOM 1184 C C . LEU A 1 170 ? 61.504 83.140 63.850 1.00 0.00 170 LEU A C 1
ATOM 1185 O O . LEU A 1 170 ? 61.718 83.096 62.634 1.00 3.86 170 LEU A O 1
ATOM 1190 N N . GLN A 1 171 ? 62.437 82.811 64.749 1.00 0.00 171 GLN A N 1
ATOM 1191 C CA . GLN A 1 171 ? 63.767 82.396 64.318 1.00 0.00 171 GLN A CA 1
ATOM 1192 C C . GLN A 1 171 ? 63.707 81.115 63.496 1.00 0.00 171 GLN A C 1
ATOM 1193 O O . GLN A 1 171 ? 64.365 81.007 62.456 1.00 2.86 171 GLN A O 1
ATOM 1199 N N . THR A 1 172 ? 62.918 80.134 63.944 1.00 1.52 172 THR A N 1
ATOM 1200 C CA . THR A 1 172 ? 62.774 78.895 63.186 1.00 3.85 172 THR A CA 1
ATOM 1201 C C . THR A 1 172 ? 62.196 79.164 61.802 1.00 6.41 172 THR A C 1
ATOM 1202 O O . THR A 1 172 ? 62.689 78.632 60.801 1.00 4.76 172 THR A O 1
ATOM 1206 N N . ALA A 1 173 ? 61.160 80.000 61.728 1.00 0.00 173 ALA A N 1
ATOM 1207 C CA . ALA A 1 173 ? 60.541 80.306 60.445 1.00 0.44 173 ALA A CA 1
ATOM 1208 C C . ALA A 1 173 ? 61.495 81.062 59.527 1.00 0.00 173 ALA A C 1
ATOM 1209 O O . ALA A 1 173 ? 61.580 80.759 58.333 1.00 8.65 173 ALA A O 1
ATOM 1211 N N . VAL A 1 174 ? 62.215 82.050 60.061 1.00 0.00 174 VAL A N 1
ATOM 1212 C CA . VAL A 1 174 ? 63.104 82.851 59.224 1.00 0.00 174 VAL A CA 1
ATOM 1213 C C . VAL A 1 174 ? 64.314 82.032 58.787 1.00 4.41 174 VAL A C 1
ATOM 1214 O O . VAL A 1 174 ? 64.689 82.030 57.609 1.00 0.00 174 VAL A O 1
ATOM 1218 N N . SER A 1 175 ? 64.939 81.317 59.727 1.00 0.00 175 SER A N 1
ATOM 1219 C CA . SER A 1 175 ? 66.149 80.572 59.394 1.00 0.50 175 SER A CA 1
ATOM 1220 C C . SER A 1 175 ? 65.847 79.401 58.466 1.00 0.00 175 SER A C 1
ATOM 1221 O O . SER A 1 175 ? 66.607 79.135 57.528 1.00 0.49 175 SER A O 1
ATOM 1224 N N . GLY A 1 176 ? 64.748 78.687 58.713 1.00 4.40 176 GLY A N 1
ATOM 1225 C CA . GLY A 1 176 ? 64.379 77.593 57.831 1.00 0.00 176 GLY A CA 1
ATOM 1226 C C . GLY A 1 176 ? 64.069 78.061 56.423 1.00 0.00 176 GLY A C 1
ATOM 1227 O O . GLY A 1 176 ? 64.446 77.413 55.445 1.00 13.33 176 GLY A O 1
ATOM 1228 N N . THR A 1 177 ? 63.375 79.195 56.302 1.00 0.00 177 THR A N 1
ATOM 1229 C CA . THR A 1 177 ? 63.123 79.778 54.989 1.00 0.00 177 THR A CA 1
ATOM 1230 C C . THR A 1 177 ? 64.422 80.207 54.318 1.00 0.00 177 THR A C 1
ATOM 1231 O O . THR A 1 177 ? 64.609 79.994 53.115 1.00 1.60 177 THR A O 1
ATOM 1235 N N . CYS A 1 178 ? 65.336 80.806 55.084 1.00 0.00 178 CYS A N 1
ATOM 1236 C CA . CYS A 1 178 ? 66.614 81.227 54.519 1.00 0.71 178 CYS A CA 1
ATOM 1237 C C . CYS A 1 178 ? 67.423 80.031 54.032 1.00 11.78 178 CYS A C 1
ATOM 1238 O O . CYS A 1 178 ? 68.094 80.108 52.996 1.00 2.28 178 CYS A O 1
ATOM 1241 N N . ALA A 1 179 ? 67.376 78.917 54.769 1.00 0.00 179 ALA A N 1
ATOM 1242 C CA . ALA A 1 179 ? 68.053 77.706 54.318 1.00 0.00 179 ALA A CA 1
ATOM 1243 C C . ALA A 1 179 ? 67.500 77.233 52.981 1.00 0.49 179 ALA A C 1
ATOM 1244 O O . ALA A 1 179 ? 68.262 76.834 52.093 1.00 2.48 179 ALA A O 1
ATOM 1246 N N . ALA A 1 180 ? 66.174 77.271 52.819 1.00 0.00 180 ALA A N 1
ATOM 1247 C CA . ALA A 1 180 ? 65.567 76.888 51.549 1.00 0.00 180 ALA A CA 1
ATOM 1248 C C . ALA A 1 180 ? 66.066 77.754 50.399 1.00 0.00 180 ALA A C 1
ATOM 1249 O O . ALA A 1 180 ? 66.168 77.277 49.264 1.00 7.14 180 ALA A O 1
ATOM 1251 N N . TYR A 1 181 ? 66.396 79.015 50.672 1.00 0.00 181 TYR A N 1
ATOM 1252 C CA . TYR A 1 181 ? 66.871 79.946 49.659 1.00 0.00 181 TYR A CA 1
ATOM 1253 C C . TYR A 1 181 ? 68.381 80.152 49.712 1.00 0.00 181 TYR A C 1
ATOM 1254 O O . TYR A 1 181 ? 68.880 81.144 49.175 1.00 11.66 181 TYR A O 1
ATOM 1263 N N . ALA A 1 182 ? 69.111 79.243 50.346 1.00 0.00 182 ALA A N 1
ATOM 1264 C CA . ALA A 1 182 ? 70.552 79.414 50.501 1.00 0.00 182 ALA A CA 1
ATOM 1265 C C . ALA A 1 182 ? 71.244 79.372 49.142 1.00 0.13 182 ALA A C 1
ATOM 1266 O O . ALA A 1 182 ? 70.988 78.459 48.350 1.00 12.84 182 ALA A O 1
ATOM 1268 N N . PRO A 1 183 ? 72.115 80.336 48.832 1.00 2.37 183 PRO A N 1
ATOM 1269 C CA . PRO A 1 183 ? 72.817 80.313 47.541 1.00 5.26 183 PRO A CA 1
ATOM 1270 C C . PRO A 1 183 ? 74.040 79.410 47.508 1.00 0.00 183 PRO A C 1
ATOM 1271 O O . PRO A 1 183 ? 74.557 79.148 46.415 1.00 12.61 183 PRO A O 1
ATOM 1275 N N . ASN A 1 184 ? 74.517 78.930 48.654 1.00 2.66 184 ASN A N 1
ATOM 1276 C CA . ASN A 1 184 ? 75.679 78.054 48.693 1.00 0.57 184 ASN A CA 1
ATOM 1277 C C . ASN A 1 184 ? 75.619 77.203 49.955 1.00 0.00 184 ASN A C 1
ATOM 1278 O O . ASN A 1 184 ? 74.822 77.452 50.862 1.00 7.75 184 ASN A O 1
ATOM 1283 N N . TYR A 1 185 ? 76.486 76.187 49.993 1.00 0.00 185 TYR A N 1
ATOM 1284 C CA . TYR A 1 185 ? 76.497 75.236 51.100 1.00 0.00 185 TYR A CA 1
ATOM 1285 C C . TYR A 1 185 ? 76.717 75.931 52.441 1.00 0.00 185 TYR A C 1
ATOM 1286 O O . TYR A 1 185 ? 76.037 75.619 53.425 1.00 0.00 185 TYR A O 1
ATOM 1295 N N . THR A 1 186 ? 77.653 76.883 52.496 1.00 0.00 186 THR A N 1
ATOM 1296 C CA . THR A 1 186 ? 77.973 77.548 53.758 1.00 0.00 186 THR A CA 1
ATOM 1297 C C . THR A 1 186 ? 76.754 78.258 54.337 1.00 0.00 186 THR A C 1
ATOM 1298 O O . THR A 1 186 ? 76.443 78.114 55.525 1.00 0.00 186 THR A O 1
ATOM 1302 N N . VAL A 1 187 ? 76.041 79.016 53.503 1.00 0.09 187 VAL A N 1
ATOM 1303 C CA . VAL A 1 187 ? 74.846 79.719 53.962 1.00 1.33 187 VAL A CA 1
ATOM 1304 C C . VAL A 1 187 ? 73.790 78.727 54.439 1.00 0.00 187 VAL A C 1
ATOM 1305 O O . VAL A 1 187 ? 73.132 78.945 55.464 1.00 0.00 187 VAL A O 1
ATOM 1309 N N . TYR A 1 188 ? 73.611 77.625 53.706 1.00 0.00 188 TYR A N 1
ATOM 1310 C CA . TYR A 1 188 ? 72.655 76.602 54.124 1.00 3.50 188 TYR A CA 1
ATOM 1311 C C . TYR A 1 188 ? 73.001 76.051 55.501 1.00 0.00 188 TYR A C 1
ATOM 1312 O O . TYR A 1 188 ? 72.114 75.852 56.338 1.00 0.00 188 TYR A O 1
ATOM 1321 N N . CYS A 1 189 ? 74.287 75.794 55.752 1.00 0.00 189 CYS A N 1
ATOM 1322 C CA . CYS A 1 189 ? 74.694 75.258 57.047 1.00 0.04 189 CYS A CA 1
ATOM 1323 C C . CYS A 1 189 ? 74.430 76.253 58.168 1.00 2.25 189 CYS A C 1
ATOM 1324 O O . CYS A 1 189 ? 73.914 75.878 59.227 1.00 2.16 189 CYS A O 1
ATOM 1327 N N . VAL A 1 190 ? 74.769 77.524 57.948 1.00 0.00 190 VAL A N 1
ATOM 1328 C CA . VAL A 1 190 ? 74.599 78.541 58.982 1.00 0.00 190 VAL A CA 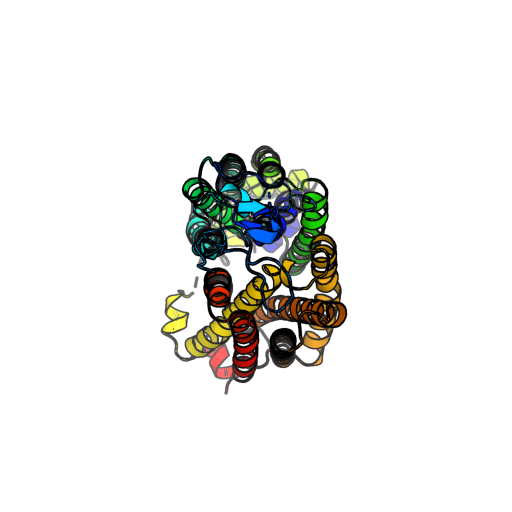1
ATOM 1329 C C . VAL A 1 190 ? 73.139 78.624 59.407 1.00 0.00 190 VAL A C 1
ATOM 1330 O O . VAL A 1 190 ? 72.819 78.618 60.600 1.00 0.00 190 VAL A O 1
ATOM 1334 N N . PHE A 1 191 ? 72.231 78.680 58.433 1.00 1.79 191 PHE A N 1
ATOM 1335 C CA . PHE A 1 191 ? 70.815 78.814 58.747 1.00 0.59 191 PHE A CA 1
ATOM 1336 C C . PHE A 1 191 ? 70.216 77.525 59.294 1.00 0.00 191 PHE A C 1
ATOM 1337 O O . PHE A 1 191 ? 69.327 77.583 60.150 1.00 12.91 191 PHE A O 1
ATOM 1345 N N . ARG A 1 192 ? 70.683 76.362 58.832 1.00 0.00 192 ARG A N 1
ATOM 1346 C CA . ARG A 1 192 ? 70.248 75.113 59.448 1.00 0.00 192 ARG A CA 1
ATOM 1347 C C . ARG A 1 192 ? 70.646 75.069 60.919 1.00 0.00 192 ARG A C 1
ATOM 1348 O O . ARG A 1 192 ? 69.851 74.657 61.772 1.00 4.28 192 ARG A O 1
ATOM 1356 N N . LEU A 1 193 ? 71.868 75.506 61.235 1.00 0.00 193 LEU A N 1
ATOM 1357 C CA . LEU A 1 193 ? 72.294 75.584 62.628 1.00 0.00 193 LEU A CA 1
ATOM 1358 C C . LEU A 1 193 ? 71.388 76.511 63.430 1.00 0.00 193 LEU A C 1
ATOM 1359 O O . LEU A 1 193 ? 70.974 76.173 64.545 1.00 0.09 193 LEU A O 1
ATOM 1364 N N . LEU A 1 194 ? 71.073 77.686 62.881 1.00 0.40 194 LEU A N 1
ATOM 1365 C CA . LEU A 1 194 ? 70.186 78.614 63.574 1.00 1.02 194 LEU A CA 1
ATOM 1366 C C . LEU A 1 194 ? 68.794 78.020 63.754 1.00 0.00 194 LEU A C 1
ATOM 1367 O O . LEU A 1 194 ? 68.164 78.208 64.799 1.00 6.50 194 LEU A O 1
ATOM 1372 N N . SER A 1 195 ? 68.298 77.301 62.743 1.00 0.00 195 SER A N 1
ATOM 1373 C CA . SER A 1 195 ? 67.007 76.634 62.876 1.00 0.00 195 SER A CA 1
ATOM 1374 C C . SER A 1 195 ? 67.029 75.609 64.004 1.00 2.99 195 SER A C 1
ATOM 1375 O O . SER A 1 195 ? 66.079 75.521 64.788 1.00 0.00 195 SER A O 1
ATOM 1378 N N . GLY A 1 196 ? 68.111 74.834 64.107 1.00 0.00 196 GLY A N 1
ATOM 1379 C CA . GLY A 1 196 ? 68.236 73.888 65.201 1.00 0.00 196 GLY A CA 1
ATOM 1380 C C . GLY A 1 196 ? 68.306 74.556 66.560 1.00 0.00 196 GLY A C 1
ATOM 1381 O O . GLY A 1 196 ? 67.828 74.003 67.552 1.00 0.00 196 GLY A O 1
ATOM 1382 N N . MET A 1 197 ? 68.904 75.747 66.625 1.00 2.17 197 MET A N 1
ATOM 1383 C CA . MET A 1 197 ? 68.979 76.488 67.880 1.00 1.76 197 MET A CA 1
ATOM 1384 C C . MET A 1 197 ? 67.588 76.801 68.422 1.00 0.00 197 MET A C 1
ATOM 1385 O O . MET A 1 197 ? 67.280 76.512 69.583 1.00 8.80 197 MET A O 1
ATOM 1390 N N . SER A 1 198 ? 66.727 77.385 67.584 1.00 3.53 198 SER A N 1
ATOM 1391 C CA . SER A 1 198 ? 65.394 77.768 68.038 1.00 9.45 198 SER A CA 1
ATOM 1392 C C . SER A 1 198 ? 64.482 76.562 68.209 1.00 1.34 198 SER A C 1
ATOM 1393 O O . SER A 1 198 ? 63.631 76.555 69.105 1.00 8.86 198 SER A O 1
ATOM 1396 N N . LEU A 1 199 ? 64.637 75.542 67.364 1.00 0.00 199 LEU A N 1
ATOM 1397 C CA . LEU A 1 199 ? 63.787 74.359 67.460 1.00 4.82 199 LEU A CA 1
ATOM 1398 C C . LEU A 1 199 ? 64.041 73.593 68.752 1.00 2.53 199 LEU A C 1
ATOM 1399 O O . LEU A 1 199 ? 63.104 73.054 69.352 1.00 8.67 199 LEU A O 1
ATOM 1404 N N . ALA A 1 200 ? 65.300 73.526 69.190 1.00 4.26 200 ALA A N 1
ATOM 1405 C CA . ALA A 1 200 ? 65.602 72.886 70.465 1.00 4.51 200 ALA A CA 1
ATOM 1406 C C . ALA A 1 200 ? 64.936 73.626 71.617 1.00 12.91 200 ALA A C 1
ATOM 1407 O O . ALA A 1 200 ? 64.417 73.005 72.551 1.00 5.32 200 ALA A O 1
ATOM 1409 N N . SER A 1 201 ? 64.946 74.958 71.567 1.00 8.48 201 SER A N 1
ATOM 1410 C CA . SER A 1 201 ? 64.265 75.743 72.588 1.00 6.24 201 SER A CA 1
ATOM 1411 C C . SER A 1 201 ? 62.758 75.533 72.533 1.00 2.60 201 SER A C 1
ATOM 1412 O O . SER A 1 201 ? 62.092 75.509 73.573 1.00 9.96 201 SER A O 1
ATOM 1415 N N . ILE A 1 202 ? 62.203 75.389 71.328 1.00 0.58 202 ILE A N 1
ATOM 1416 C CA . ILE A 1 202 ? 60.770 75.145 71.192 1.00 6.25 202 ILE A CA 1
ATOM 1417 C C . ILE A 1 202 ? 60.386 73.860 71.913 1.00 9.04 202 ILE A C 1
ATOM 1418 O O . ILE A 1 202 ? 59.426 73.828 72.690 1.00 10.39 202 ILE A O 1
ATOM 1423 N N . ALA A 1 203 ? 61.145 72.787 71.684 1.00 4.84 203 ALA A N 1
ATOM 1424 C CA . ALA A 1 203 ? 60.843 71.517 72.336 1.00 11.30 203 ALA A CA 1
ATOM 1425 C C . ALA A 1 203 ? 61.017 71.614 73.846 1.00 8.25 203 ALA A C 1
ATOM 1426 O O . ALA A 1 203 ? 60.184 71.110 74.608 1.00 18.23 203 ALA A O 1
ATOM 1428 N N . ILE A 1 204 ? 62.089 72.264 74.297 1.00 9.50 204 ILE A N 1
ATOM 1429 C CA . ILE A 1 204 ? 62.357 72.357 75.729 1.00 14.60 204 ILE A CA 1
ATOM 1430 C C . ILE A 1 204 ? 61.313 73.230 76.415 1.00 16.99 204 ILE A C 1
ATOM 1431 O O . ILE A 1 204 ? 60.769 72.866 77.464 1.00 24.75 204 ILE A O 1
ATOM 1436 N N . ASN A 1 205 ? 61.011 74.391 75.832 1.00 15.73 205 ASN A N 1
ATOM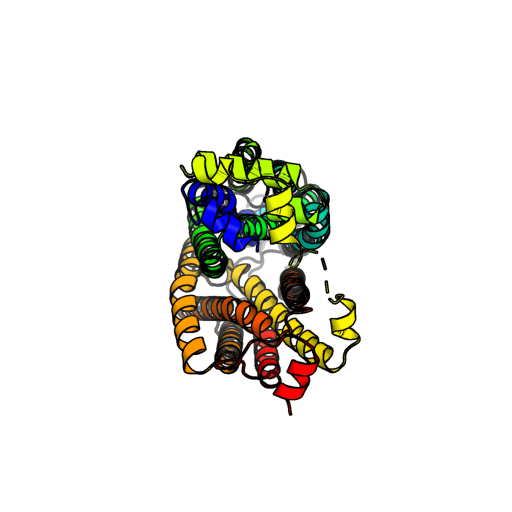 1437 C CA . ASN A 1 205 ? 60.133 75.343 76.498 1.00 9.71 205 ASN A CA 1
ATOM 1438 C C . ASN A 1 205 ? 58.658 75.043 76.282 1.00 15.76 205 ASN A C 1
ATOM 1439 O O . ASN A 1 205 ? 57.820 75.579 77.013 1.00 17.18 205 ASN A O 1
ATOM 1444 N N . CYS A 1 206 ? 58.322 74.207 75.298 1.00 16.89 206 CYS A N 1
ATOM 1445 C CA . CYS A 1 206 ? 56.951 73.722 75.188 1.00 14.76 206 CYS A CA 1
ATOM 1446 C C . CYS A 1 206 ? 56.565 72.901 76.410 1.00 19.38 206 CYS A C 1
ATOM 1447 O O . CYS A 1 206 ? 55.479 73.082 76.971 1.00 25.68 206 CYS A O 1
ATOM 1450 N N . MET A 1 207 ? 57.447 71.997 76.837 1.00 16.93 207 MET A N 1
ATOM 1451 C CA . MET A 1 207 ? 57.132 71.141 77.972 1.00 18.20 207 MET A CA 1
ATOM 1452 C C . MET A 1 207 ? 57.224 71.902 79.288 1.00 16.46 207 MET A C 1
ATOM 1453 O O . MET A 1 207 ? 56.505 71.577 80.237 1.00 19.86 207 MET A O 1
ATOM 1458 N N . THR A 1 208 ? 58.092 72.911 79.366 1.00 13.95 208 THR A N 1
ATOM 1459 C CA . THR A 1 208 ? 58.194 73.701 80.588 1.00 16.36 208 THR A CA 1
ATOM 1460 C C . THR A 1 208 ? 56.957 74.570 80.782 1.00 14.39 208 THR A C 1
ATOM 1461 O O . THR A 1 208 ? 56.382 74.614 81.876 1.00 19.03 208 THR A O 1
ATOM 1465 N N . LEU A 1 209 ? 56.527 75.262 79.725 1.00 15.78 209 LEU A N 1
ATOM 1466 C CA . LEU A 1 209 ? 55.377 76.153 79.843 1.00 13.56 209 LEU A CA 1
ATOM 1467 C C . LEU A 1 209 ? 54.090 75.377 80.096 1.00 13.37 209 LEU A C 1
ATOM 1468 O O . LEU A 1 209 ? 53.285 75.765 80.950 1.00 19.92 209 LEU A O 1
ATOM 1473 N N . ASN A 1 210 ? 53.876 74.283 79.360 1.00 11.69 210 ASN A N 1
ATOM 1474 C CA . ASN A 1 210 ? 52.646 73.512 79.515 1.00 14.26 210 ASN A CA 1
ATOM 1475 C C . ASN A 1 210 ? 52.559 72.869 80.894 1.00 16.92 210 ASN A C 1
ATOM 1476 O O . ASN A 1 210 ? 51.499 72.896 81.530 1.00 16.87 210 ASN A O 1
ATOM 1481 N N . VAL A 1 211 ? 53.662 72.291 81.374 1.00 11.23 211 VAL A N 1
ATOM 1482 C CA . VAL A 1 211 ? 53.657 71.639 82.681 1.00 17.61 211 VAL A CA 1
ATOM 1483 C C . VAL A 1 211 ? 53.375 72.652 83.784 1.00 20.93 211 VAL A C 1
ATOM 1484 O O . VAL A 1 211 ? 52.584 72.391 84.699 1.00 17.23 211 VAL A O 1
ATOM 1488 N N . GLU A 1 212 ? 54.004 73.827 83.707 1.00 17.14 212 GLU A N 1
ATOM 1489 C CA . GLU A 1 212 ? 53.827 74.843 84.739 1.00 14.81 212 GLU A CA 1
ATOM 1490 C C . GLU A 1 212 ? 52.394 75.353 84.822 1.00 13.64 212 GLU A C 1
ATOM 1491 O O . GLU A 1 212 ? 52.025 75.957 85.834 1.00 22.33 212 GLU A O 1
ATOM 1497 N N . TRP A 1 213 ? 51.581 75.124 83.795 1.00 12.90 213 TRP A N 1
ATOM 1498 C CA . TRP A 1 213 ? 50.178 75.510 83.811 1.00 10.14 213 TRP A CA 1
ATOM 1499 C C . TRP A 1 213 ? 49.247 74.334 84.088 1.00 10.78 213 TRP A C 1
ATOM 1500 O O . TRP A 1 213 ? 48.026 74.491 84.001 1.00 10.75 213 TRP A O 1
ATOM 1511 N N . MET A 1 214 ? 49.792 73.166 84.422 1.00 8.46 214 MET A N 1
ATOM 1512 C CA . MET A 1 214 ? 48.990 71.976 84.650 1.00 17.48 214 MET A CA 1
ATOM 1513 C C . MET A 1 214 ? 49.173 71.468 86.076 1.00 13.23 214 MET A C 1
ATOM 1514 O O . MET A 1 214 ? 50.251 71.613 86.660 1.00 16.65 214 MET A O 1
ATOM 1519 N N . PRO A 1 215 ? 48.132 70.878 86.663 1.00 23.89 215 PRO A N 1
ATOM 1520 C CA . PRO A 1 215 ? 48.267 70.307 88.008 1.00 21.20 215 PRO A CA 1
ATOM 1521 C C . PRO A 1 215 ? 49.297 69.188 88.039 1.00 20.47 215 PRO A C 1
ATOM 1522 O O . PRO A 1 215 ? 49.559 68.526 87.033 1.00 22.00 215 PRO A O 1
ATOM 1526 N N . ILE A 1 216 ? 49.887 68.989 89.222 1.00 24.39 216 ILE A N 1
ATOM 1527 C CA . ILE A 1 216 ? 51.012 68.065 89.365 1.00 23.82 216 ILE A CA 1
ATOM 1528 C C . ILE A 1 216 ? 50.615 66.654 88.947 1.00 26.52 216 ILE A C 1
ATOM 1529 O O . ILE A 1 216 ? 51.393 65.943 88.299 1.00 31.36 216 ILE A O 1
ATOM 1534 N N . HIS A 1 217 ? 49.400 66.229 89.296 1.00 24.56 217 HIS A N 1
ATOM 1535 C CA . HIS A 1 217 ? 48.978 64.872 88.974 1.00 24.38 217 HIS A CA 1
ATOM 1536 C C . HIS A 1 217 ? 48.740 64.662 87.483 1.00 27.42 217 HIS A C 1
ATOM 1537 O O . HIS A 1 217 ? 48.605 63.512 87.054 1.00 31.83 217 HIS A O 1
ATOM 1544 N N . THR A 1 218 ? 48.685 65.732 86.691 1.00 26.15 218 THR A N 1
ATOM 1545 C CA . THR A 1 218 ? 48.534 65.633 85.245 1.00 23.49 218 THR A CA 1
ATOM 1546 C C . THR A 1 218 ? 49.830 65.918 84.497 1.00 25.94 218 THR A C 1
ATOM 1547 O O . THR A 1 218 ? 49.819 65.983 83.264 1.00 31.09 218 THR A O 1
ATOM 1551 N N . ARG A 1 219 ? 50.947 66.089 85.209 1.00 26.94 219 ARG A N 1
ATOM 1552 C CA . ARG A 1 219 ? 52.195 66.453 84.544 1.00 24.11 219 ARG A CA 1
ATOM 1553 C C . ARG A 1 219 ? 52.761 65.301 83.725 1.00 24.38 219 ARG A C 1
ATOM 1554 O O . ARG A 1 219 ? 53.388 65.534 82.685 1.00 33.78 219 ARG A O 1
ATOM 1562 N N . ALA A 1 220 ? 52.563 64.061 84.178 1.00 28.75 220 ALA A N 1
ATOM 1563 C CA . ALA A 1 220 ? 53.064 62.915 83.427 1.00 24.73 220 ALA A CA 1
ATOM 1564 C C . ALA A 1 220 ? 52.375 62.788 82.076 1.00 27.11 220 ALA A C 1
ATOM 1565 O O . ALA A 1 220 ? 52.986 62.319 81.109 1.00 31.03 220 ALA A O 1
ATOM 1567 N N . TYR A 1 221 ? 51.106 63.196 81.990 1.00 28.32 221 TYR A N 1
ATOM 1568 C CA . TYR A 1 221 ? 50.388 63.132 80.722 1.00 25.86 221 TYR A CA 1
ATOM 1569 C C . TYR A 1 221 ? 50.958 64.106 79.699 1.00 25.57 221 TYR A C 1
ATOM 1570 O O . TYR A 1 221 ? 50.900 63.837 78.494 1.00 31.55 221 TYR A O 1
ATOM 1579 N N . VAL A 1 222 ? 51.498 65.239 80.153 1.00 24.85 222 VAL A N 1
ATOM 1580 C CA . VAL A 1 222 ? 52.057 66.221 79.226 1.00 21.86 222 VAL A CA 1
ATOM 1581 C C . VAL A 1 222 ? 53.271 65.642 78.511 1.00 24.74 222 VAL A C 1
ATOM 1582 O O . VAL A 1 222 ? 53.399 65.740 77.285 1.00 25.49 222 VAL A O 1
ATOM 1586 N N . GLY A 1 223 ? 54.181 65.028 79.270 1.00 26.83 223 GLY A N 1
ATOM 1587 C CA . GLY A 1 223 ? 55.318 64.367 78.650 1.00 19.17 223 GLY A CA 1
ATOM 1588 C C . GLY A 1 223 ? 54.905 63.192 77.785 1.00 23.04 223 GLY A C 1
ATOM 1589 O O . GLY A 1 223 ? 55.539 62.904 76.768 1.00 28.95 223 GLY A O 1
ATOM 1590 N N . THR A 1 224 ? 53.838 62.494 78.182 1.00 22.62 224 THR A N 1
ATOM 1591 C CA . THR A 1 224 ? 53.326 61.394 77.371 1.00 22.74 224 THR A CA 1
ATOM 1592 C C . THR A 1 224 ? 52.730 61.904 76.065 1.00 24.23 224 THR A C 1
ATOM 1593 O O . THR A 1 224 ? 52.994 61.342 74.995 1.00 26.44 224 THR A O 1
ATOM 1597 N N . LEU A 1 225 ? 51.929 62.970 76.132 1.00 20.92 225 LEU A N 1
ATOM 1598 C CA . LEU A 1 225 ? 51.331 63.530 74.924 1.00 21.73 225 LEU A CA 1
ATOM 1599 C C . LEU A 1 225 ? 52.400 64.021 73.956 1.00 20.94 225 LEU A C 1
ATOM 1600 O O . LEU A 1 225 ? 52.258 63.875 72.737 1.00 24.65 225 LEU A O 1
ATOM 1605 N N . ILE A 1 226 ? 53.480 64.602 74.483 1.00 21.90 226 ILE A N 1
ATOM 1606 C CA . ILE A 1 226 ? 54.562 65.081 73.629 1.00 20.00 226 ILE A CA 1
ATOM 1607 C C . ILE A 1 226 ? 55.216 63.916 72.896 1.00 22.69 226 ILE A C 1
ATOM 1608 O O . ILE A 1 226 ? 55.595 64.033 71.724 1.00 29.10 226 ILE A O 1
ATOM 1613 N N . GLY A 1 227 ? 55.342 62.769 73.566 1.00 25.07 227 GLY A N 1
ATOM 1614 C CA . GLY A 1 227 ? 55.872 61.590 72.901 1.00 17.32 227 GLY A CA 1
ATOM 1615 C C . GLY A 1 227 ? 54.997 61.122 71.754 1.00 18.88 227 GLY A C 1
ATOM 1616 O O . GLY A 1 227 ? 55.498 60.660 70.727 1.00 31.19 227 GLY A O 1
ATOM 1617 N N . TYR A 1 228 ? 53.676 61.230 71.915 1.00 12.79 228 TYR A N 1
ATOM 1618 C CA . TYR A 1 228 ? 52.768 60.878 70.827 1.00 14.37 228 TYR A CA 1
ATOM 1619 C C . TYR A 1 228 ? 52.860 61.878 69.680 1.00 17.80 228 TYR A C 1
ATOM 1620 O O . TYR A 1 228 ? 52.715 61.504 68.511 1.00 20.04 228 TYR A O 1
ATOM 1629 N N . VAL A 1 229 ? 53.083 63.157 69.994 1.00 18.62 229 VAL A N 1
ATOM 1630 C CA . VAL A 1 229 ? 53.151 64.175 68.951 1.00 19.24 229 VAL A CA 1
ATOM 1631 C C . VAL A 1 229 ? 54.402 63.989 68.101 1.00 14.98 229 VAL A C 1
ATOM 1632 O O . VAL A 1 229 ? 54.350 64.074 66.869 1.00 13.30 229 VAL A O 1
ATOM 1636 N N . TYR A 1 230 ? 55.543 63.722 68.741 1.00 18.92 230 TYR A N 1
ATOM 1637 C CA . TYR A 1 230 ? 56.772 63.487 67.989 1.00 17.35 230 TYR A CA 1
ATOM 1638 C C . TYR A 1 230 ? 56.652 62.252 67.106 1.00 15.44 230 TYR A C 1
ATOM 1639 O O . TYR A 1 230 ? 57.148 62.240 65.974 1.00 25.13 230 TYR A O 1
ATOM 1648 N N . SER A 1 231 ? 56.004 61.200 67.610 1.00 15.94 231 SER A N 1
ATOM 1649 C CA . SER A 1 231 ? 55.787 60.007 66.798 1.00 18.16 231 SER A CA 1
ATOM 1650 C C . SER A 1 231 ? 54.912 60.315 65.589 1.00 13.98 231 SER A C 1
ATOM 1651 O O . SER A 1 231 ? 55.155 59.801 64.491 1.00 22.21 231 SER A O 1
ATOM 1654 N N . LEU A 1 232 ? 53.883 61.144 65.775 1.00 11.65 232 LEU A N 1
ATOM 1655 C CA . LEU A 1 232 ? 53.033 61.538 64.658 1.00 9.43 232 LEU A CA 1
ATOM 1656 C C . LEU A 1 232 ? 53.795 62.400 63.658 1.00 14.09 232 LEU A C 1
ATOM 1657 O O . LEU A 1 232 ? 53.489 62.377 62.461 1.00 9.90 232 LEU A O 1
ATOM 1662 N N . GLY A 1 233 ? 54.793 63.154 64.127 1.00 5.04 233 GLY A N 1
ATOM 1663 C CA . GLY A 1 233 ? 55.580 63.980 63.227 1.00 0.00 233 GLY A CA 1
ATOM 1664 C C . GLY A 1 233 ? 56.382 63.183 62.218 1.00 5.47 233 GLY A C 1
ATOM 1665 O O . GLY A 1 233 ? 56.620 63.651 61.103 1.00 5.94 233 GLY A O 1
ATOM 1666 N N . GLN A 1 234 ? 56.817 61.977 62.592 1.00 3.40 234 GLN A N 1
ATOM 1667 C CA . GLN A 1 234 ? 57.526 61.122 61.644 1.00 8.92 234 GLN A CA 1
ATOM 1668 C C . GLN A 1 234 ? 56.628 60.740 60.473 1.00 4.03 234 GLN A C 1
ATOM 1669 O O . GLN A 1 234 ? 57.076 60.710 59.322 1.00 11.24 234 GLN A O 1
ATOM 1675 N N . PHE A 1 235 ? 55.355 60.445 60.750 1.00 6.21 235 PHE A N 1
ATOM 1676 C CA . PHE A 1 235 ? 54.395 60.209 59.676 1.00 1.71 235 PHE A CA 1
ATOM 1677 C C . PHE A 1 235 ? 54.245 61.441 58.796 1.00 9.14 235 PHE A C 1
ATOM 1678 O O . PHE A 1 235 ? 54.162 61.331 57.567 1.00 12.67 235 PHE A O 1
ATOM 1686 N N . LEU A 1 236 ? 54.200 62.624 59.411 1.00 3.72 236 LEU A N 1
ATOM 1687 C CA . LEU A 1 236 ? 53.994 63.852 58.651 1.00 7.34 236 LEU A CA 1
ATOM 1688 C C . LEU A 1 236 ? 55.142 64.104 57.680 1.00 3.62 236 LEU A C 1
ATOM 1689 O O . LEU A 1 236 ? 54.913 64.488 56.527 1.00 3.99 236 LEU A O 1
ATOM 1694 N N . LEU A 1 237 ? 56.383 63.885 58.125 1.00 0.00 237 LEU A N 1
ATOM 1695 C CA . LEU A 1 237 ? 57.531 64.077 57.244 1.00 0.00 237 LEU A CA 1
ATOM 1696 C C . LEU A 1 237 ? 57.457 63.155 56.034 1.00 0.00 237 LEU A C 1
ATOM 1697 O O . LEU A 1 237 ? 57.778 63.565 54.913 1.00 1.56 237 LEU A O 1
ATOM 1702 N N . ALA A 1 238 ? 57.036 61.906 56.242 1.00 6.50 238 ALA A N 1
ATOM 1703 C CA . ALA A 1 238 ? 56.893 60.976 55.127 1.00 6.59 238 ALA A CA 1
ATOM 1704 C C . ALA A 1 238 ? 55.913 61.505 54.088 1.00 6.59 238 ALA A C 1
ATOM 1705 O O . ALA A 1 238 ? 56.192 61.463 52.885 1.00 9.25 238 ALA A O 1
ATOM 1707 N N . GLY A 1 239 ? 54.761 62.009 54.533 1.00 1.93 239 GLY A N 1
ATOM 1708 C CA . GLY A 1 239 ? 53.779 62.526 53.594 1.00 0.00 239 GLY A CA 1
ATOM 1709 C C . GLY A 1 239 ? 54.242 63.785 52.886 1.00 1.09 239 GLY A C 1
ATOM 1710 O O . GLY A 1 239 ? 54.032 63.941 51.680 1.00 7.43 239 GLY A O 1
ATOM 1711 N N . ILE A 1 240 ? 54.878 64.699 53.620 1.00 6.44 240 ILE A N 1
ATOM 1712 C CA . ILE A 1 240 ? 55.319 65.954 53.020 1.00 8.31 240 ILE A CA 1
ATOM 1713 C C . ILE A 1 240 ? 56.443 65.708 52.019 1.00 0.00 240 ILE A C 1
ATOM 1714 O O . ILE A 1 240 ? 56.417 66.225 50.897 1.00 0.00 240 ILE A O 1
ATOM 1719 N N . ALA A 1 241 ? 57.447 64.920 52.413 1.00 0.00 241 ALA A N 1
ATOM 1720 C CA . ALA A 1 241 ? 58.573 64.660 51.522 1.00 4.69 241 ALA A CA 1
ATOM 1721 C C . ALA A 1 241 ? 58.120 63.948 50.254 1.00 0.00 241 ALA A C 1
ATOM 1722 O O . ALA A 1 241 ? 58.605 64.248 49.158 1.00 0.00 241 ALA A O 1
ATOM 1724 N N . TYR A 1 242 ? 57.195 62.995 50.384 1.00 0.00 242 TYR A N 1
ATOM 1725 C CA . TYR A 1 242 ? 56.667 62.319 49.205 1.00 0.00 242 TYR A CA 1
ATOM 1726 C C . TYR A 1 242 ? 55.923 63.293 48.301 1.00 0.55 242 TYR A C 1
ATOM 1727 O O . TYR A 1 242 ? 56.046 63.231 47.073 1.00 12.46 242 TYR A O 1
ATOM 1736 N N . ALA A 1 243 ? 55.148 64.203 48.894 1.00 0.98 243 ALA A N 1
ATOM 1737 C CA . ALA A 1 243 ? 54.413 65.182 48.101 1.00 3.50 243 ALA A CA 1
ATOM 1738 C C . ALA A 1 243 ? 55.344 66.237 47.515 1.00 7.73 243 ALA A C 1
ATOM 1739 O O . ALA A 1 243 ? 55.136 66.696 46.386 1.00 9.15 243 ALA A O 1
ATOM 1741 N N . VAL A 1 244 ? 56.371 66.631 48.261 1.00 7.59 244 VAL A N 1
ATOM 1742 C CA . VAL A 1 244 ? 57.275 67.700 47.846 1.00 0.73 244 VAL A CA 1
ATOM 1743 C C . VAL A 1 244 ? 58.693 67.147 47.758 1.00 2.96 244 VAL A C 1
ATOM 1744 O O . VAL A 1 244 ? 59.429 67.172 48.754 1.00 3.88 244 VAL A O 1
ATOM 1748 N N . PRO A 1 245 ? 59.115 66.642 46.604 1.00 8.80 245 PRO A N 1
ATOM 1749 C CA . PRO A 1 245 ? 60.460 66.057 46.504 1.00 3.24 245 PRO A CA 1
ATOM 1750 C C . PRO A 1 245 ? 61.584 67.085 46.439 1.00 5.10 245 PRO A C 1
ATOM 1751 O O . PRO A 1 245 ? 62.674 66.829 46.956 1.00 11.69 245 PRO A O 1
ATOM 1755 N N . HIS A 1 246 ? 61.347 68.238 45.815 1.00 5.49 246 HIS A N 1
ATOM 1756 C CA . HIS A 1 246 ? 62.405 69.229 45.650 1.00 0.42 246 HIS A CA 1
ATOM 1757 C C . HIS A 1 246 ? 62.823 69.784 47.007 1.00 1.44 246 HIS A C 1
ATOM 1758 O O . HIS A 1 246 ? 61.983 70.243 47.786 1.00 7.95 246 HIS A O 1
ATOM 1765 N N . TRP A 1 247 ? 64.133 69.757 47.276 1.00 0.00 247 TRP A N 1
ATOM 1766 C CA . TRP A 1 247 ? 64.625 70.057 48.618 1.00 0.00 247 TRP A CA 1
ATOM 1767 C C . TRP A 1 247 ? 64.334 71.497 49.026 1.00 0.00 247 TRP A C 1
ATOM 1768 O O . TRP A 1 247 ? 63.949 71.750 50.172 1.00 0.00 247 TRP A O 1
ATOM 1779 N N . ARG A 1 248 ? 64.511 72.454 48.111 1.00 0.00 248 ARG A N 1
ATOM 1780 C CA . ARG A 1 248 ? 64.224 73.848 48.440 1.00 0.00 248 ARG A CA 1
ATOM 1781 C C . ARG A 1 248 ? 62.758 74.029 48.811 1.00 0.00 248 ARG A C 1
ATOM 1782 O O . ARG A 1 248 ? 62.433 74.684 49.808 1.00 0.00 248 ARG A O 1
ATOM 1790 N N . HIS A 1 249 ? 61.857 73.445 48.020 1.00 0.83 249 HIS A N 1
ATOM 1791 C CA . HIS A 1 249 ? 60.436 73.496 48.346 1.00 0.00 249 HIS A CA 1
ATOM 1792 C C . HIS A 1 249 ? 60.139 72.739 49.635 1.00 0.00 249 HIS A C 1
ATOM 1793 O O . HIS A 1 249 ? 59.320 73.183 50.447 1.00 0.00 249 HIS A O 1
ATOM 1800 N N . LEU A 1 250 ? 60.788 71.591 49.832 1.00 1.51 250 LEU A N 1
ATOM 1801 C CA . LEU A 1 250 ? 60.569 70.806 51.042 1.00 0.00 250 LEU A CA 1
ATOM 1802 C C . LEU A 1 250 ? 61.045 71.557 52.281 1.00 0.00 250 LEU A C 1
ATOM 1803 O O . LEU A 1 250 ? 60.313 71.665 53.271 1.00 0.00 250 LEU A O 1
ATOM 1808 N N . GLN A 1 251 ? 62.274 72.081 52.241 1.00 8.43 251 GLN A N 1
ATOM 1809 C CA . GLN A 1 251 ? 62.789 72.865 53.359 1.00 0.00 251 GLN A CA 1
ATOM 1810 C C . GLN A 1 251 ? 61.871 74.040 53.674 1.00 0.00 251 GLN A C 1
ATOM 1811 O O . GLN A 1 251 ? 61.562 74.301 54.842 1.00 0.00 251 GLN A O 1
ATOM 1817 N N . LEU A 1 252 ? 61.414 74.747 52.640 1.00 1.86 252 LEU A N 1
ATOM 1818 C CA . LEU A 1 252 ? 60.521 75.883 52.842 1.00 1.67 252 LEU A CA 1
ATOM 1819 C C . LEU A 1 252 ? 59.197 75.455 53.463 1.00 2.86 252 LEU A C 1
ATOM 1820 O O . LEU A 1 252 ? 58.695 76.109 54.384 1.00 1.49 252 LEU A O 1
ATOM 1825 N N . VAL A 1 253 ? 58.617 74.356 52.976 1.00 0.00 253 VAL A N 1
ATOM 1826 C CA . VAL A 1 253 ? 57.266 73.993 53.384 1.00 0.00 253 VAL A CA 1
ATOM 1827 C C . VAL A 1 253 ? 57.203 73.516 54.831 1.00 0.74 253 VAL A C 1
ATOM 1828 O O . VAL A 1 253 ? 56.149 73.632 55.463 1.00 0.00 253 VAL A O 1
ATOM 1832 N N . VAL A 1 254 ? 58.298 72.978 55.382 1.00 0.07 254 VAL A N 1
ATOM 1833 C CA . VAL A 1 254 ? 58.315 72.622 56.800 1.00 0.00 254 VAL A CA 1
ATOM 1834 C C . VAL A 1 254 ? 58.722 73.786 57.688 1.00 0.00 254 VAL A C 1
ATOM 1835 O O . VAL A 1 254 ? 58.653 73.665 58.920 1.00 5.30 254 VAL A O 1
ATOM 1839 N N . SER A 1 255 ? 59.150 74.906 57.110 1.00 5.66 255 SER A N 1
ATOM 1840 C CA . SER A 1 255 ? 59.614 76.059 57.870 1.00 0.23 255 SER A CA 1
ATOM 1841 C C . SER A 1 255 ? 58.562 77.150 58.015 1.00 0.00 255 SER A C 1
ATOM 1842 O O . SER A 1 255 ? 58.431 77.733 59.095 1.00 7.74 255 SER A O 1
ATOM 1845 N N . VAL A 1 256 ? 57.811 77.440 56.958 1.00 3.07 256 VAL A N 1
ATOM 1846 C CA . VAL A 1 256 ? 56.832 78.529 56.956 1.00 11.53 256 VAL A CA 1
ATOM 1847 C C . VAL A 1 256 ? 55.654 78.318 57.911 1.00 5.42 256 VAL A C 1
ATOM 1848 O O . VAL A 1 256 ? 55.046 79.319 58.316 1.00 14.72 256 VAL A O 1
ATOM 1852 N N . PRO A 1 257 ? 55.261 77.092 58.297 1.00 2.68 257 PRO A N 1
ATOM 1853 C CA . PRO A 1 257 ? 54.232 76.979 59.346 1.00 0.00 257 PRO A CA 1
ATOM 1854 C C . PRO A 1 257 ? 54.613 77.652 60.654 1.00 0.00 257 PRO A C 1
ATOM 1855 O O . PRO A 1 257 ? 53.719 78.042 61.413 1.00 1.29 257 PRO A O 1
ATOM 1859 N N . PHE A 1 258 ? 55.908 77.795 60.948 1.00 3.52 258 PHE A N 1
ATOM 1860 C CA . PHE A 1 258 ? 56.323 78.459 62.178 1.00 0.00 258 PHE A CA 1
ATOM 1861 C C . PHE A 1 258 ? 56.038 79.958 62.155 1.00 0.00 258 PHE A C 1
ATOM 1862 O O . PHE A 1 258 ? 56.029 80.586 63.217 1.00 11.05 258 PHE A O 1
ATOM 1870 N N . PHE A 1 259 ? 55.798 80.540 60.978 1.00 0.00 259 PHE A N 1
ATOM 1871 C CA . PHE A 1 259 ? 55.280 81.904 60.925 1.00 7.40 259 PHE A CA 1
ATOM 1872 C C . PHE A 1 259 ? 53.883 81.983 61.529 1.00 0.27 259 PHE A C 1
ATOM 1873 O O . PHE A 1 259 ? 53.543 82.963 62.203 1.00 18.49 259 PHE A O 1
ATOM 1881 N N . ILE A 1 260 ? 53.056 80.963 61.288 1.00 8.36 260 ILE A N 1
ATOM 1882 C CA . ILE A 1 260 ? 51.711 80.933 61.854 1.00 8.07 260 ILE A CA 1
ATOM 1883 C C . ILE A 1 260 ? 51.770 80.791 63.369 1.00 5.88 260 ILE A C 1
ATOM 1884 O O . ILE A 1 260 ? 51.047 81.479 64.099 1.00 15.81 260 ILE A O 1
ATOM 1889 N N . ALA A 1 261 ? 52.628 79.897 63.866 1.00 9.25 261 ALA A N 1
ATOM 1890 C CA . ALA A 1 261 ? 52.798 79.757 65.307 1.00 3.98 261 ALA A CA 1
ATOM 1891 C C . ALA A 1 261 ? 53.317 81.048 65.925 1.00 12.17 261 ALA A C 1
ATOM 1892 O O . ALA A 1 261 ? 52.927 81.412 67.039 1.00 5.26 261 ALA A O 1
ATOM 1894 N N . PHE A 1 262 ? 54.195 81.755 65.209 1.00 1.28 262 PHE A N 1
ATOM 1895 C CA . PHE A 1 262 ? 54.720 83.020 65.710 1.00 1.77 262 PHE A CA 1
ATOM 1896 C C . PHE A 1 262 ? 53.607 84.042 65.907 1.00 0.12 262 PHE A C 1
ATOM 1897 O O . PHE A 1 262 ? 53.623 84.808 66.876 1.00 8.11 262 PHE A O 1
ATOM 1905 N N . ILE A 1 263 ? 52.630 84.064 65.000 1.00 6.85 263 ILE A N 1
ATOM 1906 C CA . ILE A 1 263 ? 51.546 85.039 65.088 1.00 8.33 263 ILE A CA 1
ATOM 1907 C C . ILE A 1 263 ? 50.658 84.752 66.296 1.00 9.07 263 ILE A C 1
ATOM 1908 O O . ILE A 1 263 ? 50.339 85.657 67.076 1.00 12.98 263 ILE A O 1
ATOM 1913 N N . TYR A 1 264 ? 50.251 83.494 66.477 1.00 2.96 264 TYR A N 1
ATOM 1914 C CA . TYR A 1 264 ? 49.348 83.185 67.580 1.00 8.55 264 TYR A CA 1
ATOM 1915 C C . TYR A 1 264 ? 50.060 83.010 68.916 1.00 4.90 264 TYR A C 1
ATOM 1916 O O . TYR A 1 264 ? 49.389 83.000 69.953 1.00 14.62 264 TYR A O 1
ATOM 1925 N N . SER A 1 265 ? 51.390 82.885 68.926 1.00 2.74 265 SER A N 1
ATOM 1926 C CA . SER A 1 265 ? 52.108 82.769 70.190 1.00 9.55 265 SER A CA 1
ATOM 1927 C C . SER A 1 265 ? 52.022 84.042 71.021 1.00 0.00 265 SER A C 1
ATOM 1928 O O . SER A 1 265 ? 52.232 83.987 72.237 1.00 4.71 265 SER A O 1
ATOM 1931 N N . TRP A 1 266 ? 51.733 85.183 70.392 1.00 0.03 266 TRP A N 1
ATOM 1932 C CA . TRP A 1 266 ? 51.533 86.416 71.145 1.00 6.14 266 TRP A CA 1
ATOM 1933 C C . TRP A 1 266 ? 50.377 86.286 72.127 1.00 11.21 266 TRP A C 1
ATOM 1934 O O . TRP A 1 266 ? 50.356 86.971 73.156 1.00 17.91 266 TRP A O 1
ATOM 1945 N N . PHE A 1 267 ? 49.420 85.412 71.834 1.00 12.22 267 PHE A N 1
ATOM 1946 C CA . PHE A 1 267 ? 48.261 85.187 72.684 1.00 7.44 267 PHE A CA 1
ATOM 1947 C C . PHE A 1 267 ? 48.491 84.114 73.739 1.00 4.56 267 PHE A C 1
ATOM 1948 O O . PHE A 1 267 ? 47.548 83.758 74.452 1.00 24.71 267 PHE A O 1
ATOM 1956 N N . PHE A 1 268 ? 49.705 83.584 73.850 1.00 3.84 268 PHE A N 1
ATOM 1957 C CA . PHE A 1 268 ? 50.022 82.703 74.963 1.00 2.70 268 PHE A CA 1
ATOM 1958 C C . PHE A 1 268 ? 49.937 83.477 76.274 1.00 12.47 268 PHE A C 1
ATOM 1959 O O . PHE A 1 268 ? 50.102 84.698 76.313 1.00 11.14 268 PHE A O 1
ATOM 1967 N N . ILE A 1 269 ? 49.669 82.757 77.357 1.00 9.94 269 ILE A N 1
ATOM 1968 C CA . ILE A 1 269 ? 49.702 83.321 78.700 1.00 6.55 269 ILE A CA 1
ATOM 1969 C C . ILE A 1 269 ? 50.934 82.772 79.399 1.00 2.77 269 ILE A C 1
ATOM 1970 O O . ILE A 1 269 ? 51.099 81.552 79.517 1.00 16.00 269 ILE A O 1
ATOM 1975 N N . GLU A 1 270 ? 51.799 83.672 79.854 1.00 7.86 270 GLU A N 1
ATOM 1976 C CA . GLU A 1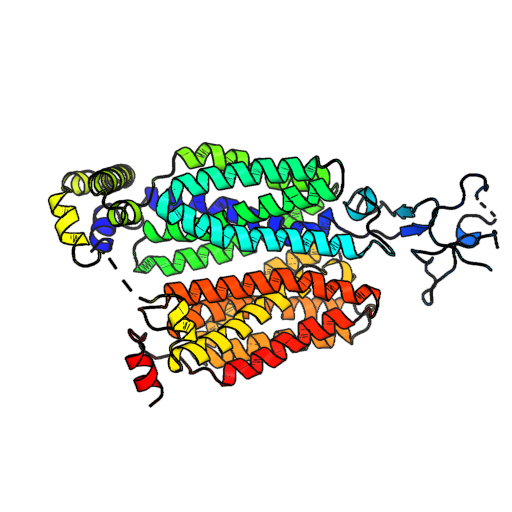 270 ? 52.997 83.268 80.572 1.00 12.29 270 GLU A CA 1
ATOM 1977 C C . GLU A 1 270 ? 52.614 82.543 81.857 1.00 9.44 270 GLU A C 1
ATOM 1978 O O . GLU A 1 270 ? 51.573 82.813 82.463 1.00 12.65 270 GLU A O 1
ATOM 1984 N N . SER A 1 271 ? 53.461 81.602 82.265 1.00 4.73 271 SER A N 1
ATOM 1985 C CA . SER A 1 271 ? 53.156 80.781 83.428 1.00 10.27 271 SER A CA 1
ATOM 1986 C C . SER A 1 271 ? 53.230 81.610 84.703 1.00 14.68 271 SER A C 1
ATOM 1987 O O . SER A 1 271 ? 54.227 82.293 84.959 1.00 11.63 271 SER A O 1
ATOM 1990 N N . ALA A 1 272 ? 52.160 81.550 85.499 1.00 18.21 272 ALA A N 1
ATOM 1991 C CA . ALA A 1 272 ? 52.119 82.293 86.753 1.00 11.66 272 ALA A CA 1
ATOM 1992 C C . ALA A 1 272 ? 53.218 81.844 87.704 1.00 13.17 272 ALA A C 1
ATOM 1993 O O . ALA A 1 272 ? 53.718 82.647 88.499 1.00 19.76 272 ALA A O 1
ATOM 1995 N N . ARG A 1 273 ? 53.608 80.570 87.634 1.00 11.60 273 ARG A N 1
ATOM 1996 C CA . ARG A 1 273 ? 54.696 80.080 88.471 1.00 10.78 273 ARG A CA 1
ATOM 1997 C C . ARG A 1 273 ? 56.009 80.787 88.154 1.00 20.13 273 ARG A C 1
ATOM 1998 O O . ARG A 1 273 ? 56.788 81.095 89.064 1.00 21.70 273 ARG A O 1
ATOM 2006 N N . TRP A 1 274 ? 56.280 81.048 86.871 1.00 19.78 274 TRP A N 1
ATOM 2007 C CA . TRP A 1 274 ? 57.503 81.767 86.525 1.00 14.33 274 TRP A CA 1
ATOM 2008 C C . TRP A 1 274 ? 57.446 83.214 86.993 1.00 13.47 274 TRP A C 1
ATOM 2009 O O . TRP A 1 274 ? 58.466 83.777 87.406 1.00 12.09 274 TRP A O 1
ATOM 2020 N N . TYR A 1 275 ? 56.267 83.837 86.924 1.00 15.06 275 TYR A N 1
ATOM 2021 C CA . TYR A 1 275 ? 56.124 85.202 87.417 1.00 16.90 275 TYR A CA 1
ATOM 2022 C C . TYR A 1 275 ? 56.454 85.289 88.902 1.00 11.76 275 TYR A C 1
ATOM 2023 O O . TYR A 1 275 ? 57.141 86.219 89.339 1.00 23.41 275 TYR A O 1
ATOM 2032 N N . SER A 1 276 ? 55.975 84.326 89.694 1.00 19.19 276 SER A N 1
ATOM 2033 C CA . SER A 1 276 ? 56.240 84.346 91.129 1.00 20.05 276 SER A CA 1
ATOM 2034 C C . SER A 1 276 ? 57.717 84.116 91.426 1.00 24.65 276 SER A C 1
ATOM 2035 O O . SER A 1 276 ? 58.287 84.771 92.307 1.00 26.93 276 SER A O 1
ATOM 2038 N N . SER A 1 277 ? 58.352 83.189 90.706 1.00 23.49 277 SER A N 1
ATOM 2039 C CA . SER A 1 277 ? 59.778 82.947 90.890 1.00 17.98 277 SER A CA 1
ATOM 2040 C C . SER A 1 277 ? 60.624 84.138 90.463 1.00 23.55 277 SER A C 1
ATOM 2041 O O . SER A 1 277 ? 61.782 84.243 90.880 1.00 25.93 277 SER A O 1
ATOM 2044 N N . SER A 1 278 ? 60.074 85.031 89.645 1.00 20.77 278 SER A N 1
ATOM 2045 C CA . SER A 1 278 ? 60.748 86.253 89.236 1.00 16.89 278 SER A CA 1
ATOM 2046 C C . SER A 1 278 ? 60.471 87.413 90.182 1.00 23.87 278 SER A C 1
ATOM 2047 O O . SER A 1 278 ? 60.881 88.543 89.898 1.00 27.48 278 SER A O 1
ATOM 2050 N N . GLY A 1 279 ? 59.787 87.159 91.293 1.00 25.30 279 GLY A N 1
ATOM 2051 C CA . GLY A 1 279 ? 59.422 88.209 92.227 1.00 20.20 279 GLY A CA 1
ATOM 2052 C C . GLY A 1 279 ? 58.394 89.185 91.697 1.00 23.66 279 GLY A C 1
ATOM 2053 O O . GLY A 1 279 ? 58.478 90.385 91.988 1.00 29.89 279 GLY A O 1
ATOM 2054 N N . ARG A 1 280 ? 57.420 88.701 90.926 1.00 23.29 280 ARG A N 1
ATOM 2055 C CA . ARG A 1 280 ? 56.347 89.533 90.379 1.00 20.34 280 ARG A CA 1
ATOM 2056 C C . ARG A 1 280 ? 55.023 88.847 90.700 1.00 21.28 280 ARG A C 1
ATOM 2057 O O . ARG A 1 280 ? 54.490 88.097 89.880 1.00 28.54 280 ARG A O 1
ATOM 2065 N N . LEU A 1 281 ? 54.490 89.112 91.895 1.00 21.19 281 LEU A N 1
ATOM 2066 C CA . LEU A 1 281 ? 53.217 88.516 92.285 1.00 17.25 281 LEU A CA 1
ATOM 2067 C C . LEU A 1 281 ? 52.036 89.195 91.607 1.00 24.44 281 LEU A C 1
ATOM 2068 O O . LEU A 1 281 ? 51.012 88.546 91.365 1.00 24.09 281 LEU A O 1
ATOM 2073 N N . ASP A 1 282 ? 52.152 90.489 91.297 1.00 19.87 282 ASP A N 1
ATOM 2074 C CA . ASP A 1 282 ? 51.093 91.162 90.554 1.00 18.68 282 ASP A CA 1
ATOM 2075 C C . ASP A 1 282 ? 50.986 90.630 89.130 1.00 23.44 282 ASP A C 1
ATOM 2076 O O . ASP A 1 282 ? 49.896 90.636 88.547 1.00 24.48 282 ASP A O 1
ATOM 2081 N N . LEU A 1 283 ? 52.102 90.179 88.551 1.00 19.08 283 LEU A N 1
ATOM 2082 C CA . LEU A 1 283 ? 52.033 89.473 87.277 1.00 18.65 283 LEU A CA 1
ATOM 2083 C C . LEU A 1 283 ? 51.482 88.067 87.468 1.00 16.30 283 LEU A C 1
ATOM 2084 O O . LEU A 1 283 ? 50.725 87.572 86.626 1.00 21.03 283 LEU A O 1
ATOM 2089 N N . THR A 1 284 ? 51.851 87.411 88.571 1.00 14.81 284 THR A N 1
ATOM 2090 C CA . THR A 1 284 ? 51.254 86.122 88.901 1.00 14.62 284 THR A CA 1
ATOM 2091 C C . THR A 1 284 ? 49.749 86.252 89.087 1.00 15.88 284 THR A C 1
ATOM 2092 O O . THR A 1 284 ? 48.980 85.408 88.613 1.00 14.36 284 THR A O 1
ATOM 2096 N N . LEU A 1 285 ? 49.312 87.309 89.774 1.00 18.89 285 LEU A N 1
ATOM 2097 C CA . LEU A 1 285 ? 47.887 87.510 90.010 1.00 18.01 285 LEU A CA 1
ATOM 2098 C C . LEU A 1 285 ? 47.137 87.730 88.703 1.00 12.25 285 LEU A C 1
ATOM 2099 O O . LEU A 1 285 ? 46.080 87.135 88.475 1.00 22.53 285 LEU A O 1
ATOM 2104 N N . ARG A 1 286 ? 47.676 88.578 87.824 1.00 14.45 286 ARG A N 1
ATOM 2105 C CA . ARG A 1 286 ? 46.985 88.881 86.575 1.00 18.38 286 ARG A CA 1
ATOM 2106 C C . ARG A 1 286 ? 46.866 87.643 85.691 1.00 18.41 286 ARG A C 1
ATOM 2107 O O . ARG A 1 286 ? 45.824 87.422 85.064 1.00 17.07 286 ARG A O 1
ATOM 2115 N N . ALA A 1 287 ? 47.921 86.826 85.628 1.00 13.12 287 ALA A N 1
ATOM 2116 C CA . ALA A 1 287 ? 47.858 85.599 84.839 1.00 14.86 287 ALA A CA 1
ATOM 2117 C C . ALA A 1 287 ? 46.809 84.640 85.388 1.00 7.73 287 ALA A C 1
ATOM 2118 O O . ALA A 1 287 ? 46.010 84.079 84.629 1.00 11.69 287 ALA A O 1
ATOM 2120 N N . LEU A 1 288 ? 46.789 84.448 86.710 1.00 10.93 288 LEU A N 1
ATOM 2121 C CA . LEU A 1 288 ? 45.828 83.530 87.313 1.00 9.29 288 LEU A CA 1
ATOM 2122 C C . LEU A 1 288 ? 44.394 83.991 87.085 1.00 4.87 288 LEU A C 1
ATOM 2123 O O . LEU A 1 288 ? 43.517 83.178 86.774 1.00 15.42 288 LEU A O 1
ATOM 2128 N N . GLN A 1 289 ? 44.137 85.292 87.231 1.00 8.04 289 GLN A N 1
ATOM 2129 C CA . GLN A 1 289 ? 42.782 85.798 87.040 1.00 13.92 289 GLN A CA 1
ATOM 2130 C C . GLN A 1 289 ? 42.345 85.691 85.585 1.00 17.30 289 GLN A C 1
ATOM 2131 O O . GLN A 1 289 ? 41.169 85.432 85.304 1.00 16.62 289 GLN A O 1
ATOM 2137 N N . ARG A 1 290 ? 43.272 85.886 84.644 1.00 16.92 290 ARG A N 1
ATOM 2138 C CA . ARG A 1 290 ? 42.941 85.683 83.238 1.00 12.74 290 ARG A CA 1
ATOM 2139 C C . ARG A 1 290 ? 42.555 84.235 82.970 1.00 11.93 290 ARG A C 1
ATOM 2140 O O . ARG A 1 290 ? 41.586 83.964 82.252 1.00 20.77 290 ARG A O 1
ATOM 2148 N N . VAL A 1 291 ? 43.303 83.290 83.543 1.00 4.90 291 VAL A N 1
ATOM 2149 C CA . VAL A 1 291 ? 43.003 81.878 83.343 1.00 13.62 291 VAL A CA 1
ATOM 2150 C C . VAL A 1 291 ? 41.690 81.510 84.022 1.00 12.39 291 VAL A C 1
ATOM 2151 O O . VAL A 1 291 ? 40.902 80.717 83.492 1.00 16.36 291 VAL A O 1
ATOM 2155 N N . ALA A 1 292 ? 41.427 82.087 85.197 1.00 16.54 292 ALA A N 1
ATOM 2156 C CA . ALA A 1 292 ? 40.157 81.844 85.873 1.00 8.63 292 ALA A CA 1
ATOM 2157 C C . ALA A 1 292 ? 38.985 82.345 85.040 1.00 9.36 292 ALA A C 1
ATOM 2158 O O . ALA A 1 292 ? 37.934 81.698 84.984 1.00 22.56 292 ALA A O 1
ATOM 2160 N N . ARG A 1 293 ? 39.148 83.498 84.387 1.00 15.16 293 ARG A N 1
ATOM 2161 C CA . ARG A 1 293 ? 38.104 84.003 83.501 1.00 17.41 293 ARG A CA 1
ATOM 2162 C C . ARG A 1 293 ? 37.865 83.055 82.332 1.00 18.11 293 ARG A C 1
ATOM 2163 O O . ARG A 1 293 ? 36.716 82.794 81.959 1.00 16.36 293 ARG A O 1
ATOM 2171 N N . ILE A 1 294 ? 38.942 82.531 81.740 1.00 20.96 294 ILE A N 1
ATOM 2172 C CA . ILE A 1 294 ? 38.805 81.615 80.612 1.00 12.70 294 ILE A CA 1
ATOM 2173 C C . ILE A 1 294 ? 38.179 80.300 81.061 1.00 11.25 294 ILE A C 1
ATOM 2174 O O . ILE A 1 294 ? 37.374 79.701 80.338 1.00 17.96 294 ILE A O 1
ATOM 2179 N N . ASN A 1 295 ? 38.528 79.835 82.258 1.00 13.94 295 ASN A N 1
ATOM 2180 C CA . ASN A 1 295 ? 38.062 78.547 82.753 1.00 12.66 295 ASN A CA 1
ATOM 2181 C C . ASN A 1 295 ? 36.668 78.607 83.364 1.00 13.00 295 ASN A C 1
ATOM 2182 O O . ASN A 1 295 ? 36.160 77.569 83.799 1.00 20.46 295 ASN A O 1
ATOM 2187 N N . GLY A 1 296 ? 36.041 79.779 83.409 1.00 14.52 296 GLY A N 1
ATOM 2188 C CA . GLY A 1 296 ? 34.744 79.904 84.041 1.00 18.40 296 GLY A CA 1
ATOM 2189 C C . GLY A 1 296 ? 34.779 79.935 85.550 1.00 25.05 296 GLY A C 1
ATOM 2190 O O . GLY A 1 296 ? 33.752 79.685 86.188 1.00 23.16 296 GLY A O 1
ATOM 2191 N N . LYS A 1 297 ? 35.932 80.237 86.142 1.00 23.02 297 LYS A N 1
ATOM 2192 C CA . LYS A 1 297 ? 36.069 80.299 87.591 1.00 17.62 297 LYS A CA 1
ATOM 2193 C C . LYS A 1 297 ? 36.386 81.723 88.021 1.00 19.69 297 LYS A C 1
ATOM 2194 O O . LYS A 1 297 ? 37.272 81.947 88.852 1.00 25.46 297 LYS A O 1
ATOM 2200 N N . GLN A 1 298 ? 35.670 82.692 87.445 1.00 20.29 298 GLN A N 1
ATOM 2201 C CA . GLN A 1 298 ? 35.929 84.096 87.747 1.00 21.70 298 GLN A CA 1
ATOM 2202 C C . GLN A 1 298 ? 35.717 84.394 89.225 1.00 24.31 298 GLN A C 1
ATOM 2203 O O . GLN A 1 298 ? 36.465 85.180 89.820 1.00 26.30 298 GLN A O 1
ATOM 2209 N N . GLU A 1 299 ? 34.699 83.781 89.835 1.00 25.12 299 GLU A N 1
ATOM 2210 C CA . GLU A 1 299 ? 34.462 83.978 91.261 1.00 26.80 299 GLU A CA 1
ATOM 2211 C C . GLU A 1 299 ? 35.656 83.516 92.088 1.00 27.44 299 GLU A C 1
ATOM 2212 O O . GLU A 1 299 ? 36.055 84.188 93.046 1.00 34.52 299 GLU A O 1
ATOM 2218 N N . GLU A 1 300 ? 36.238 82.367 91.735 1.00 24.85 300 GLU A N 1
ATOM 2219 C CA . GLU A 1 300 ? 37.442 81.910 92.421 1.00 24.24 300 GLU A CA 1
ATOM 2220 C C . GLU A 1 300 ? 38.621 82.834 92.143 1.00 23.72 300 GLU A C 1
ATOM 2221 O O . GLU A 1 300 ? 39.425 83.111 93.041 1.00 30.68 300 GLU A O 1
ATOM 2227 N N . GLY A 1 301 ? 38.745 83.314 90.904 1.00 25.37 301 GLY A N 1
ATOM 2228 C CA . GLY A 1 301 ? 39.820 84.237 90.584 1.00 21.57 301 GLY A CA 1
ATOM 2229 C C . GLY A 1 301 ? 39.668 85.577 91.277 1.00 25.32 301 GLY A C 1
ATOM 2230 O O . GLY A 1 301 ? 40.657 86.186 91.694 1.00 27.65 301 GLY A O 1
ATOM 2231 N N . ALA A 1 302 ? 38.428 86.057 91.406 1.00 24.98 302 ALA A N 1
ATOM 2232 C CA . ALA A 1 302 ? 38.175 87.305 92.116 1.00 21.03 302 ALA A CA 1
ATOM 2233 C C . ALA A 1 302 ? 38.526 87.212 93.595 1.00 23.59 302 ALA A C 1
ATOM 2234 O O . ALA A 1 302 ? 38.690 88.248 94.247 1.00 26.97 302 ALA A O 1
ATOM 2236 N N . LYS A 1 303 ? 38.648 86.001 94.135 1.00 25.37 303 LYS A N 1
ATOM 2237 C CA . LYS A 1 303 ? 39.038 85.805 95.523 1.00 21.05 303 LYS A CA 1
ATOM 2238 C C . LYS A 1 303 ? 40.547 85.826 95.721 1.00 22.87 303 LYS A C 1
ATOM 2239 O O . LYS A 1 303 ? 41.007 85.703 96.861 1.00 29.48 303 LYS A O 1
ATOM 2245 N N . LEU A 1 304 ? 41.321 85.973 94.651 1.00 26.97 304 LEU A N 1
ATOM 2246 C CA . LEU A 1 304 ? 42.772 85.970 94.744 1.00 21.51 304 LEU A CA 1
ATOM 2247 C C . LEU A 1 304 ? 43.295 87.375 95.009 1.00 20.94 304 LEU A C 1
ATOM 2248 O O . LEU A 1 304 ? 42.678 88.374 94.631 1.00 26.16 304 LEU A O 1
ATOM 2253 N N . SER A 1 305 ? 44.450 87.438 95.664 1.00 20.79 305 SER A N 1
ATOM 2254 C CA . SER A 1 305 ? 45.080 88.705 96.003 1.00 20.81 305 SER A CA 1
ATOM 2255 C C . SER A 1 305 ? 46.567 88.458 96.207 1.00 24.60 305 SER A C 1
ATOM 2256 O O . SER A 1 305 ? 47.015 87.315 96.328 1.00 27.46 305 SER A O 1
ATOM 2259 N N . ILE A 1 306 ? 47.329 89.553 96.237 1.00 26.50 306 ILE A N 1
ATOM 2260 C CA . ILE A 1 306 ? 48.770 89.450 96.452 1.00 22.44 306 ILE A CA 1
ATOM 2261 C C . ILE A 1 306 ? 49.064 88.794 97.794 1.00 26.65 306 ILE A C 1
ATOM 2262 O O . ILE A 1 306 ? 49.977 87.967 97.911 1.00 29.84 306 ILE A O 1
ATOM 2267 N N . GLU A 1 307 ? 48.300 89.155 98.828 1.00 27.31 307 GLU A N 1
ATOM 2268 C CA . GLU A 1 307 ? 48.489 88.542 100.140 1.00 27.63 307 GLU A CA 1
ATOM 2269 C C . GLU A 1 307 ? 48.179 87.051 100.104 1.00 22.21 307 GLU A C 1
ATOM 2270 O O . GLU A 1 307 ? 48.904 86.244 100.697 1.00 25.95 307 GLU A O 1
ATOM 2276 N N . VAL A 1 308 ? 47.099 86.667 99.418 1.00 24.57 308 VAL A N 1
ATOM 2277 C CA . VAL A 1 308 ? 46.772 85.252 99.266 1.00 24.11 308 VAL A CA 1
ATOM 2278 C C . VAL A 1 308 ? 47.885 84.526 98.521 1.00 29.45 308 VAL A C 1
ATOM 2279 O O . VAL A 1 308 ? 48.301 83.428 98.909 1.00 33.98 308 VAL A O 1
ATOM 2283 N N . LEU A 1 309 ? 48.383 85.129 97.439 1.00 25.35 309 LEU A N 1
ATOM 2284 C CA . LEU A 1 309 ? 49.475 84.523 96.686 1.00 23.63 309 LEU A CA 1
ATOM 2285 C C . LEU A 1 309 ? 50.749 84.455 97.518 1.00 26.93 309 LEU A C 1
ATOM 2286 O O . LEU A 1 309 ? 51.509 83.485 97.425 1.00 27.45 309 LEU A O 1
ATOM 2291 N N . ARG A 1 310 ? 51.001 85.484 98.332 1.00 28.98 310 ARG A N 1
ATOM 2292 C CA . ARG A 1 310 ? 52.221 85.520 99.133 1.00 26.41 310 ARG A CA 1
ATOM 2293 C C . ARG A 1 310 ? 52.263 84.374 100.136 1.00 28.30 310 ARG A C 1
ATOM 2294 O O . ARG A 1 310 ? 53.309 83.742 100.324 1.00 34.44 310 ARG A O 1
ATOM 2302 N N . THR A 1 311 ? 51.136 84.096 100.795 1.00 27.11 311 THR A N 1
ATOM 2303 C CA . THR A 1 311 ? 51.106 83.032 101.794 1.00 24.51 311 THR A CA 1
ATOM 2304 C C . THR A 1 311 ? 51.280 81.660 101.155 1.00 29.57 311 THR A C 1
ATOM 2305 O O . THR A 1 311 ? 52.037 80.825 101.664 1.00 33.20 311 THR A O 1
ATOM 2309 N N . SER A 1 312 ? 50.583 81.407 100.044 1.00 29.79 312 SER A N 1
ATOM 2310 C CA . SER A 1 312 ? 50.628 80.088 99.419 1.00 25.47 312 SER A CA 1
ATOM 2311 C C . SER A 1 312 ? 52.020 79.765 98.890 1.00 27.54 312 SER A C 1
ATOM 2312 O O . SER A 1 312 ? 52.505 78.639 99.051 1.00 32.71 312 SER A O 1
ATOM 2315 N N . LEU A 1 313 ? 52.678 80.734 98.262 1.00 30.87 313 LEU A N 1
ATOM 2316 C CA . LEU A 1 313 ? 53.969 80.515 97.624 1.00 28.06 313 LEU A CA 1
ATOM 2317 C C . LEU A 1 313 ? 55.149 80.798 98.543 1.00 31.04 313 LEU A C 1
ATOM 2318 O O . LEU A 1 313 ? 56.295 80.746 98.085 1.00 36.71 313 LEU A O 1
ATOM 2323 N N . GLN A 1 314 ? 54.900 81.100 99.820 1.00 33.09 314 GLN A N 1
ATOM 2324 C CA . GLN A 1 314 ? 55.993 81.428 100.730 1.00 30.48 314 GLN A CA 1
ATOM 2325 C C . GLN A 1 314 ? 56.940 80.248 100.916 1.00 33.34 314 GLN A C 1
ATOM 2326 O O . GLN A 1 314 ? 58.165 80.417 100.894 1.00 37.54 314 GLN A O 1
ATOM 2332 N N . LYS A 1 315 ? 56.394 79.044 101.100 1.00 32.77 315 LYS A N 1
ATOM 2333 C CA . LYS A 1 315 ? 57.243 77.884 101.351 1.00 30.56 315 LYS A CA 1
ATOM 2334 C C . LYS A 1 315 ? 57.959 77.429 100.085 1.00 31.72 315 LYS A C 1
ATOM 2335 O O . LYS A 1 315 ? 59.146 77.083 100.128 1.00 35.17 315 LYS A O 1
ATOM 2341 N N . GLU A 1 316 ? 57.255 77.417 98.951 1.00 32.81 316 GLU A N 1
ATOM 2342 C CA . GLU A 1 316 ? 57.863 76.953 97.707 1.00 31.85 316 GLU A CA 1
ATOM 2343 C C . GLU A 1 316 ? 58.995 77.872 97.262 1.00 33.34 316 GLU A C 1
ATOM 2344 O O . GLU A 1 316 ? 60.042 77.400 96.806 1.00 35.27 316 GLU A O 1
ATOM 2350 N N . LEU A 1 317 ? 58.805 79.181 97.386 1.00 32.71 317 LEU A N 1
ATOM 2351 C CA . LEU A 1 317 ? 59.825 80.141 96.982 1.00 30.29 317 LEU A CA 1
ATOM 2352 C C . LEU A 1 317 ? 60.908 80.269 98.049 1.00 30.49 317 LEU A C 1
ATOM 2353 O O . LEU A 1 317 ? 61.986 79.689 97.925 1.00 36.33 317 LEU A O 1
ATOM 2358 N N . ALA A 1 324 ? 70.836 71.830 94.024 1.00 32.28 324 ALA A N 1
ATOM 2359 C CA . ALA A 1 324 ? 72.292 71.899 93.994 1.00 33.44 324 ALA A CA 1
ATOM 2360 C C . ALA A 1 324 ? 72.787 72.350 92.624 1.00 34.03 324 ALA A C 1
ATOM 2361 O O . ALA A 1 324 ? 72.009 72.463 91.677 1.00 34.98 324 ALA A O 1
ATOM 2363 N N . SER A 1 325 ? 74.087 72.604 92.528 1.00 33.60 325 SER A N 1
ATOM 2364 C CA . SER A 1 325 ? 74.701 73.054 91.289 1.00 34.28 325 SER A CA 1
ATOM 2365 C C . SER A 1 325 ? 75.165 71.864 90.455 1.00 33.93 325 SER A C 1
ATOM 2366 O O . SER A 1 325 ? 75.402 70.768 90.967 1.00 37.79 325 SER A O 1
ATOM 2369 N N . ALA A 1 326 ? 75.292 72.098 89.147 1.00 31.17 326 ALA A N 1
ATOM 2370 C CA . ALA A 1 326 ? 75.745 71.047 88.243 1.00 31.36 326 ALA A CA 1
ATOM 2371 C C . ALA A 1 326 ? 77.160 70.584 88.559 1.00 33.03 326 ALA A C 1
ATOM 2372 O O . ALA A 1 326 ? 77.534 69.470 88.179 1.00 34.81 326 ALA A O 1
ATOM 2374 N N . MET A 1 327 ? 77.954 71.413 89.240 1.00 38.48 327 MET A N 1
ATOM 2375 C CA . MET A 1 327 ? 79.287 70.985 89.648 1.00 35.90 327 MET A CA 1
ATOM 2376 C C . MET A 1 327 ? 79.223 69.878 90.690 1.00 37.78 327 MET A C 1
ATOM 2377 O O . MET A 1 327 ? 80.160 69.080 90.801 1.00 39.87 327 MET A O 1
ATOM 2382 N N . GLU A 1 328 ? 78.133 69.813 91.459 1.00 36.26 328 GLU A N 1
ATOM 2383 C CA . GLU A 1 328 ? 77.978 68.753 92.448 1.00 34.53 328 GLU A CA 1
ATOM 2384 C C . GLU A 1 328 ? 77.844 67.380 91.806 1.00 35.70 328 GLU A C 1
ATOM 2385 O O . GLU A 1 328 ? 78.137 66.373 92.460 1.00 38.70 328 GLU A O 1
ATOM 2391 N N . LEU A 1 329 ? 77.404 67.315 90.547 1.00 30.30 329 LEU A N 1
ATOM 2392 C CA . LEU A 1 329 ? 77.377 66.047 89.830 1.00 26.88 329 LEU A CA 1
ATOM 2393 C C . LEU A 1 329 ? 78.766 65.440 89.693 1.00 27.87 329 LEU A C 1
ATOM 2394 O O . LEU A 1 329 ? 78.884 64.220 89.541 1.00 35.81 329 LEU A O 1
ATOM 2399 N N . LEU A 1 330 ? 79.814 66.260 89.736 1.00 27.83 330 LEU A N 1
ATOM 2400 C CA . LEU A 1 330 ? 81.186 65.778 89.669 1.00 31.38 330 LEU A CA 1
ATOM 2401 C C . LEU A 1 330 ? 81.929 65.865 90.992 1.00 32.30 330 LEU A C 1
ATOM 2402 O O . LEU A 1 330 ? 82.833 65.063 91.229 1.00 32.61 330 LEU A O 1
ATOM 2407 N N . ARG A 1 331 ? 81.572 66.817 91.857 1.00 36.61 331 ARG A N 1
ATOM 2408 C CA . ARG A 1 331 ? 82.266 66.953 93.134 1.00 38.85 331 ARG A CA 1
ATOM 2409 C C . ARG A 1 331 ? 81.904 65.823 94.090 1.00 39.51 331 ARG A C 1
ATOM 2410 O O . ARG A 1 331 ? 82.772 65.301 94.799 1.00 40.76 331 ARG A O 1
ATOM 2418 N N . CYS A 1 332 ? 80.635 65.437 94.128 1.00 38.05 332 CYS A N 1
ATOM 2419 C CA . CYS A 1 332 ? 80.192 64.395 95.045 1.00 35.61 332 CYS A CA 1
ATOM 2420 C C . CYS A 1 332 ? 80.519 63.023 94.468 1.00 35.82 332 CYS A C 1
ATOM 2421 O O . CYS A 1 332 ? 80.058 62.702 93.367 1.00 37.83 332 CYS A O 1
ATOM 2424 N N . PRO A 1 333 ? 81.311 62.198 95.159 1.00 34.84 333 PRO A N 1
ATOM 2425 C CA . PRO A 1 333 ? 81.614 60.860 94.619 1.00 32.65 333 PRO A CA 1
ATOM 2426 C C . PRO A 1 333 ? 80.384 59.993 94.420 1.00 32.81 333 PRO A C 1
ATOM 2427 O O . PRO A 1 333 ? 80.329 59.214 93.460 1.00 38.74 333 PRO A O 1
ATOM 2431 N N . THR A 1 334 ? 79.391 60.100 95.307 1.00 33.00 334 THR A N 1
ATOM 2432 C CA . THR A 1 334 ? 78.175 59.309 95.150 1.00 31.64 334 THR A CA 1
ATOM 2433 C C . THR A 1 334 ? 77.388 59.745 93.921 1.00 28.96 334 THR A C 1
ATOM 2434 O O . THR A 1 334 ? 76.916 58.903 93.147 1.00 33.51 334 THR A O 1
ATOM 2438 N N . LEU A 1 335 ? 77.242 61.055 93.720 1.00 27.36 335 LEU A N 1
ATOM 2439 C CA . LEU A 1 335 ? 76.539 61.559 92.549 1.00 27.45 335 LEU A CA 1
ATOM 2440 C C . LEU A 1 335 ? 77.352 61.404 91.272 1.00 28.15 335 LEU A C 1
ATOM 2441 O O . LEU A 1 335 ? 76.774 61.413 90.180 1.00 30.16 335 LEU A O 1
ATOM 2446 N N . ARG A 1 336 ? 78.675 61.264 91.384 1.00 24.07 336 ARG A N 1
ATOM 2447 C CA . ARG A 1 336 ? 79.517 61.179 90.196 1.00 24.08 336 ARG A CA 1
ATOM 2448 C C . ARG A 1 336 ? 79.309 59.865 89.455 1.00 24.35 336 ARG A C 1
ATOM 2449 O O . ARG A 1 336 ? 79.201 59.854 88.224 1.00 21.48 336 ARG A O 1
ATOM 2457 N N . HIS A 1 337 ? 79.258 58.748 90.186 1.00 23.20 337 HIS A N 1
ATOM 2458 C CA . HIS A 1 337 ? 79.055 57.452 89.546 1.00 15.17 337 HIS A CA 1
ATOM 2459 C C . HIS A 1 337 ? 77.748 57.419 88.767 1.00 17.70 337 HIS A C 1
ATOM 2460 O O . HIS A 1 337 ? 77.715 56.961 87.619 1.00 25.60 337 HIS A O 1
ATOM 2467 N N . LEU A 1 338 ? 76.661 57.903 89.371 1.00 16.76 338 LEU A N 1
ATOM 2468 C CA . LEU A 1 338 ? 75.388 57.954 88.662 1.00 18.08 338 LEU A CA 1
ATOM 2469 C C . LEU A 1 338 ? 75.480 58.842 87.429 1.00 14.56 338 LEU A C 1
ATOM 2470 O O . LEU A 1 338 ? 75.012 58.466 86.349 1.00 21.08 338 LEU A O 1
ATOM 2475 N N . PHE A 1 339 ? 76.091 60.020 87.570 1.00 12.58 339 PHE A N 1
ATOM 2476 C CA . PHE A 1 339 ? 76.174 60.951 86.450 1.00 15.38 339 PHE A CA 1
ATOM 2477 C C . PHE A 1 339 ? 76.974 60.362 85.296 1.00 8.71 339 PHE A C 1
ATOM 2478 O O . PHE A 1 339 ? 76.573 60.479 84.134 1.00 15.10 339 PHE A O 1
ATOM 2486 N N . LEU A 1 340 ? 78.104 59.722 85.596 1.00 9.53 340 LEU A N 1
ATOM 2487 C CA . LEU A 1 340 ? 78.929 59.141 84.542 1.00 11.75 340 LEU A CA 1
ATOM 2488 C C . LEU A 1 340 ? 78.206 57.998 83.842 1.00 14.73 340 LEU A C 1
ATOM 2489 O O . LEU A 1 340 ? 78.184 57.929 82.607 1.00 17.39 340 LEU A O 1
ATOM 2494 N N . CYS A 1 341 ? 77.610 57.088 84.616 1.00 9.51 341 CYS A N 1
ATOM 2495 C CA . CYS A 1 341 ? 76.895 55.965 84.019 1.00 10.47 341 CYS A CA 1
ATOM 2496 C C . CYS A 1 341 ? 75.690 56.437 83.215 1.00 6.19 341 CYS A C 1
ATOM 2497 O O . CYS A 1 341 ? 75.460 55.960 82.098 1.00 13.64 341 CYS A O 1
ATOM 2500 N N . LEU A 1 342 ? 74.914 57.376 83.760 1.00 6.64 342 LEU A N 1
ATOM 2501 C CA . LEU A 1 342 ? 73.749 57.879 83.040 1.00 8.37 342 LEU A CA 1
ATOM 2502 C C . LEU A 1 342 ? 74.159 58.649 81.792 1.00 10.38 342 LEU A C 1
ATOM 2503 O O . LEU A 1 342 ? 73.483 58.568 80.760 1.00 8.52 342 LEU A O 1
ATOM 2508 N N . SER A 1 343 ? 75.263 59.398 81.864 1.00 4.96 343 SER A N 1
ATOM 2509 C CA . SER A 1 343 ? 75.748 60.120 80.691 1.00 9.40 343 SER A CA 1
ATOM 2510 C C . SER A 1 343 ? 76.036 59.164 79.541 1.00 5.48 343 SER A C 1
ATOM 2511 O O . SER A 1 343 ? 75.706 59.454 78.386 1.00 10.77 343 SER A O 1
ATOM 2514 N N . MET A 1 344 ? 76.651 58.019 79.841 1.00 5.26 344 MET A N 1
ATOM 2515 C CA . MET A 1 344 ? 76.896 57.013 78.814 1.00 8.00 344 MET A CA 1
ATOM 2516 C C . MET A 1 344 ? 75.588 56.475 78.245 1.00 3.55 344 MET A C 1
ATOM 2517 O O . MET A 1 344 ? 75.467 56.278 77.031 1.00 12.06 344 MET A O 1
ATOM 2522 N N . LEU A 1 345 ? 74.597 56.232 79.106 1.00 0.00 345 LEU A N 1
ATOM 2523 C CA . LEU A 1 345 ? 73.309 55.727 78.635 1.00 7.42 345 LEU A CA 1
ATOM 2524 C C . LEU A 1 345 ? 72.596 56.757 77.768 1.00 3.20 345 LEU A C 1
ATOM 2525 O O . LEU A 1 345 ? 72.064 56.425 76.704 1.00 3.07 345 LEU A O 1
ATOM 2530 N N . TRP A 1 346 ? 72.571 58.014 78.215 1.00 6.32 346 TRP A N 1
ATOM 2531 C CA . TRP A 1 346 ? 71.948 59.070 77.425 1.00 9.01 346 TRP A CA 1
ATOM 2532 C C . TRP A 1 346 ? 72.670 59.264 76.099 1.00 0.00 346 TRP A C 1
ATOM 2533 O O . TRP A 1 346 ? 72.031 59.401 75.051 1.00 0.00 346 TRP A O 1
ATOM 2544 N N . PHE A 1 347 ? 74.003 59.279 76.128 1.00 0.00 347 PHE A N 1
ATOM 2545 C CA . PHE A 1 347 ? 74.769 59.448 74.898 1.00 11.88 347 PHE A CA 1
ATOM 2546 C C . PHE A 1 347 ? 74.509 58.301 73.930 1.00 1.71 347 PHE A C 1
ATOM 2547 O O . PHE A 1 347 ? 74.169 58.525 72.765 1.00 0.00 347 PHE A O 1
ATOM 2555 N N . ALA A 1 348 ? 74.660 57.062 74.406 1.00 0.00 348 ALA A N 1
ATOM 2556 C CA . ALA A 1 348 ? 74.585 55.904 73.520 1.00 7.34 348 ALA A CA 1
ATOM 2557 C C . ALA A 1 348 ? 73.223 55.796 72.850 1.00 1.48 348 ALA A C 1
ATOM 2558 O O . ALA A 1 348 ? 73.139 55.527 71.646 1.00 14.51 348 ALA A O 1
ATOM 2560 N N . THR A 1 349 ? 72.148 55.990 73.614 1.00 0.22 349 THR A N 1
ATOM 2561 C CA . THR A 1 349 ? 70.808 55.888 73.045 1.00 7.16 349 THR A CA 1
ATOM 2562 C C . THR A 1 349 ? 70.632 56.867 71.893 1.00 0.00 349 THR A C 1
ATOM 2563 O O . THR A 1 349 ? 70.216 56.484 70.796 1.00 1.80 349 THR A O 1
ATOM 2567 N N . SER A 1 350 ? 70.977 58.136 72.120 1.00 0.00 350 SER A N 1
ATOM 2568 C CA . SER A 1 350 ? 70.866 59.139 71.068 1.00 3.98 350 SER A CA 1
ATOM 2569 C C . SER A 1 350 ? 71.853 58.876 69.936 1.00 0.65 350 SER A C 1
ATOM 2570 O O . SER A 1 350 ? 71.497 58.995 68.759 1.00 0.00 350 SER A O 1
ATOM 2573 N N . PHE A 1 351 ? 73.096 58.527 70.278 1.00 0.00 351 PHE A N 1
ATOM 2574 C CA . PHE A 1 351 ? 74.117 58.254 69.268 1.00 3.32 351 PHE A CA 1
ATOM 2575 C C . PHE A 1 351 ? 73.658 57.170 68.299 1.00 2.06 351 PHE A C 1
ATOM 2576 O O . PHE A 1 351 ? 73.726 57.344 67.077 1.00 0.00 351 PHE A O 1
ATOM 2584 N N . ALA A 1 352 ? 73.178 56.045 68.832 1.00 0.00 352 ALA A N 1
ATOM 2585 C CA . ALA A 1 352 ? 72.696 54.964 67.981 1.00 2.15 352 ALA A CA 1
ATOM 2586 C C . ALA A 1 352 ? 71.393 55.331 67.282 1.00 0.00 352 ALA A C 1
ATOM 2587 O O . ALA A 1 352 ? 71.165 54.907 66.145 1.00 0.00 352 ALA A O 1
ATOM 2589 N N . TYR A 1 353 ? 70.528 56.101 67.947 1.00 0.00 353 TYR A N 1
ATOM 2590 C CA . TYR A 1 353 ? 69.241 56.460 67.358 1.00 5.07 353 TYR A CA 1
ATOM 2591 C C . TYR A 1 353 ? 69.423 57.254 66.070 1.00 0.00 353 TYR A C 1
ATOM 2592 O O . TYR A 1 353 ? 68.847 56.915 65.032 1.00 3.64 353 TYR A O 1
ATOM 2601 N N . TYR A 1 354 ? 70.222 58.319 66.120 1.00 0.00 354 TYR A N 1
ATOM 2602 C CA . TYR A 1 354 ? 70.449 59.139 64.937 1.00 4.25 354 TYR A CA 1
ATOM 2603 C C . TYR A 1 354 ? 71.405 58.487 63.953 1.00 0.10 354 TYR A C 1
ATOM 2604 O O . TYR A 1 354 ? 71.345 58.789 62.758 1.00 7.27 354 TYR A O 1
ATOM 2613 N N . GLY A 1 355 ? 72.279 57.599 64.424 1.00 7.24 355 GLY A N 1
ATOM 2614 C CA . GLY A 1 355 ? 73.035 56.778 63.501 1.00 0.66 355 GLY A CA 1
ATOM 2615 C C . GLY A 1 355 ? 72.139 55.941 62.613 1.00 1.51 355 GLY A C 1
ATOM 2616 O O . GLY A 1 355 ? 72.429 55.754 61.430 1.00 12.67 355 GLY A O 1
ATOM 2617 N N . LEU A 1 356 ? 71.028 55.449 63.160 1.00 6.66 356 LEU A N 1
ATOM 2618 C CA . LEU A 1 356 ? 70.114 54.577 62.433 1.00 3.74 356 LEU A CA 1
ATOM 2619 C C . LEU A 1 356 ? 69.103 55.356 61.594 1.00 3.21 356 LEU A C 1
ATOM 2620 O O . LEU A 1 356 ? 68.898 55.036 60.420 1.00 13.64 356 LEU A O 1
ATOM 2625 N N . VAL A 1 357 ? 68.467 56.384 62.170 1.00 3.41 357 VAL A N 1
ATOM 2626 C CA . VAL A 1 357 ? 67.373 57.066 61.476 1.00 0.00 357 VAL A CA 1
ATOM 2627 C C . VAL A 1 357 ? 67.842 58.031 60.399 1.00 9.30 357 VAL A C 1
ATOM 2628 O O . VAL A 1 357 ? 67.016 58.494 59.603 1.00 14.57 357 VAL A O 1
ATOM 2632 N N . MET A 1 358 ? 69.130 58.357 60.349 1.00 0.00 358 MET A N 1
ATOM 2633 C CA . MET A 1 358 ? 69.671 59.196 59.288 1.00 8.07 358 MET A CA 1
ATOM 2634 C C . MET A 1 358 ? 70.268 58.378 58.148 1.00 9.94 358 MET A C 1
ATOM 2635 O O . MET A 1 358 ? 70.907 58.947 57.259 1.00 16.58 358 MET A O 1
ATOM 2640 N N . ASP A 1 359 ? 70.077 57.060 58.162 1.00 9.28 359 ASP A N 1
ATOM 2641 C CA . ASP A 1 359 ? 70.569 56.187 57.104 1.00 9.74 359 ASP A CA 1
ATOM 2642 C C . ASP A 1 359 ? 69.403 55.447 56.459 1.00 9.87 359 ASP A C 1
ATOM 2643 O O . ASP A 1 359 ? 69.462 54.230 56.261 1.00 22.34 359 ASP A O 1
ATOM 2648 N N . LEU A 1 360 ? 68.333 56.180 56.145 1.00 6.63 360 LEU A N 1
ATOM 2649 C CA . LEU A 1 360 ? 67.134 55.561 55.588 1.00 10.63 360 LEU A CA 1
ATOM 2650 C C . LEU A 1 360 ? 67.402 54.947 54.220 1.00 11.33 360 LEU A C 1
ATOM 2651 O O . LEU A 1 360 ? 66.862 53.884 53.893 1.00 12.27 360 LEU A O 1
ATOM 2656 N N . GLN A 1 361 ? 68.225 55.605 53.403 1.00 17.20 361 GLN A N 1
ATOM 2657 C CA . GLN A 1 361 ? 68.458 55.162 52.034 1.00 16.05 361 GLN A CA 1
ATOM 2658 C C . GLN A 1 361 ? 69.270 53.876 51.953 1.00 17.22 361 GLN A C 1
ATOM 2659 O O . GLN A 1 361 ? 69.305 53.254 50.886 1.00 16.71 361 GLN A O 1
ATOM 2665 N N . GLY A 1 362 ? 69.906 53.459 53.042 1.00 20.57 362 GLY A N 1
ATOM 2666 C CA . GLY A 1 362 ? 70.781 52.308 53.053 1.00 17.36 362 GLY A CA 1
ATOM 2667 C C . GLY A 1 362 ? 70.114 50.963 53.240 1.00 21.33 362 GLY A C 1
ATOM 2668 O O . GLY A 1 362 ? 70.820 49.956 53.364 1.00 28.56 362 GLY A O 1
ATOM 2669 N N . PHE A 1 363 ? 68.783 50.904 53.267 1.00 20.42 363 PHE A N 1
ATOM 2670 C CA . PHE A 1 363 ? 68.074 49.656 53.514 1.00 22.02 363 PHE A CA 1
ATOM 2671 C C . PHE A 1 363 ? 67.521 49.009 52.251 1.00 19.53 363 PHE A C 1
ATOM 2672 O O . PHE A 1 363 ? 67.104 47.848 52.305 1.00 25.14 363 PHE A O 1
ATOM 2680 N N . GLY A 1 364 ? 67.502 49.722 51.126 1.00 19.91 364 GLY A N 1
ATOM 2681 C CA . GLY A 1 364 ? 67.024 49.174 49.875 1.00 19.56 364 GLY A CA 1
ATOM 2682 C C . GLY A 1 364 ? 65.525 49.233 49.676 1.00 19.03 364 GLY A C 1
ATOM 2683 O O . GLY A 1 364 ? 65.047 48.881 48.591 1.00 25.66 364 GLY A O 1
ATOM 2684 N N . VAL A 1 365 ? 64.773 49.657 50.684 1.00 19.87 365 VAL A N 1
ATOM 2685 C CA . VAL A 1 365 ? 63.342 49.863 50.569 1.00 14.86 365 VAL A CA 1
ATOM 2686 C C . VAL A 1 365 ? 63.101 51.362 50.442 1.00 15.00 365 VAL A C 1
ATOM 2687 O O . VAL A 1 365 ? 63.925 52.183 50.853 1.00 19.30 365 VAL A O 1
ATOM 2691 N N . SER A 1 366 ? 61.970 51.725 49.838 1.00 8.62 366 SER A N 1
ATOM 2692 C CA . SER A 1 366 ? 61.604 53.128 49.683 1.00 8.93 366 SER A CA 1
ATOM 2693 C C . SER A 1 366 ? 61.684 53.858 51.018 1.00 9.79 366 SER A C 1
ATOM 2694 O O . SER A 1 366 ? 61.170 53.383 52.033 1.00 15.36 366 SER A O 1
ATOM 2697 N N . MET A 1 367 ? 62.348 55.017 51.009 1.00 3.22 367 MET A N 1
ATOM 2698 C CA . MET A 1 367 ? 62.552 55.766 52.245 1.00 6.22 367 MET A CA 1
ATOM 2699 C C . MET A 1 367 ? 61.239 56.260 52.832 1.00 1.43 367 MET A C 1
ATOM 2700 O O . MET A 1 367 ? 61.110 56.354 54.058 1.00 5.45 367 MET A O 1
ATOM 2705 N N . TYR A 1 368 ? 60.262 56.585 51.982 1.00 1.44 368 TYR A N 1
ATOM 2706 C CA . TYR A 1 368 ? 58.967 57.036 52.481 1.00 9.05 368 TYR A CA 1
ATOM 2707 C C . TYR A 1 368 ? 58.267 55.931 53.260 1.00 5.18 368 TYR A C 1
ATOM 2708 O O . TYR A 1 368 ? 57.655 56.188 54.303 1.00 11.34 368 TYR A O 1
ATOM 2717 N N . LEU A 1 369 ? 58.344 54.694 52.766 1.00 6.05 369 LEU A N 1
ATOM 2718 C CA . LEU A 1 369 ? 57.756 53.571 53.487 1.00 4.88 369 LEU A CA 1
ATOM 2719 C C . LEU A 1 369 ? 58.489 53.309 54.797 1.00 10.61 369 LEU A C 1
ATOM 2720 O O . LEU A 1 369 ? 57.855 53.069 55.830 1.00 6.66 369 LEU A O 1
ATOM 2725 N N . ILE A 1 370 ? 59.825 53.361 54.778 1.00 4.79 370 ILE A N 1
ATOM 2726 C CA . ILE A 1 370 ? 60.596 53.146 56.001 1.00 2.80 370 ILE A CA 1
ATOM 2727 C C . ILE A 1 370 ? 60.299 54.241 57.017 1.00 3.69 370 ILE A C 1
ATOM 2728 O O . ILE A 1 370 ? 60.135 53.972 58.213 1.00 3.36 370 ILE A O 1
ATOM 2733 N N . GLN A 1 371 ? 60.221 55.493 56.556 1.00 1.76 371 GLN A N 1
ATOM 2734 C CA . GLN A 1 371 ? 59.865 56.593 57.445 1.00 3.55 371 GLN A CA 1
ATOM 2735 C C . GLN A 1 371 ? 58.506 56.354 58.090 1.00 2.81 371 GLN A C 1
ATOM 2736 O O . GLN A 1 371 ? 58.319 56.625 59.281 1.00 13.74 371 GLN A O 1
ATOM 2742 N N . VAL A 1 372 ? 57.548 55.842 57.316 1.00 2.90 372 VAL A N 1
ATOM 2743 C CA . VAL A 1 372 ? 56.237 55.502 57.863 1.00 0.00 372 VAL A CA 1
ATOM 2744 C C . VAL A 1 372 ? 56.364 54.383 58.890 1.00 5.15 372 VAL A C 1
ATOM 2745 O O . VAL A 1 372 ? 55.819 54.467 59.997 1.00 16.57 372 VAL A O 1
ATOM 2749 N N . ILE A 1 373 ? 57.090 53.319 58.542 1.00 1.92 373 ILE A N 1
ATOM 2750 C CA . ILE A 1 373 ? 57.226 52.184 59.450 1.00 4.17 373 ILE A CA 1
ATOM 2751 C C . ILE A 1 373 ? 58.004 52.582 60.699 1.00 9.74 373 ILE A C 1
ATOM 2752 O O . ILE A 1 373 ? 57.695 52.129 61.808 1.00 17.27 373 ILE A O 1
ATOM 2757 N N . PHE A 1 374 ? 59.017 53.442 60.546 1.00 3.56 374 PHE A N 1
ATOM 2758 C CA . PHE A 1 374 ? 59.763 53.923 61.706 1.00 6.77 374 PHE A CA 1
ATOM 2759 C C . PHE A 1 374 ? 58.861 54.678 62.673 1.00 12.14 374 PHE A C 1
ATOM 2760 O O . PHE A 1 374 ? 58.968 54.510 63.893 1.00 17.10 374 PHE A O 1
ATOM 2768 N N . GLY A 1 375 ? 57.974 55.525 62.150 1.00 5.61 375 GLY A N 1
ATOM 2769 C CA . GLY A 1 375 ? 57.020 56.203 63.008 1.00 12.18 375 GLY A CA 1
ATOM 2770 C C . GLY A 1 375 ? 56.033 55.261 63.668 1.00 11.52 375 GLY A C 1
ATOM 2771 O O . GLY A 1 375 ? 55.623 55.489 64.809 1.00 17.22 375 GLY A O 1
ATOM 2772 N N . ALA A 1 376 ? 55.639 54.196 62.967 1.00 10.57 376 ALA A N 1
ATOM 2773 C CA . ALA A 1 376 ? 54.638 53.279 63.505 1.00 10.58 376 ALA A CA 1
ATOM 2774 C C . ALA A 1 376 ? 55.189 52.454 64.663 1.00 8.54 376 ALA A C 1
ATOM 2775 O O . ALA A 1 376 ? 54.460 52.156 65.616 1.00 22.53 376 ALA A O 1
ATOM 2777 N N . VAL A 1 377 ? 56.467 52.071 64.604 1.00 12.17 377 VAL A N 1
ATOM 2778 C CA . VAL A 1 377 ? 57.037 51.197 65.626 1.00 13.11 377 VAL A CA 1
ATOM 2779 C C . VAL A 1 377 ? 57.193 51.885 66.974 1.00 12.64 377 VAL A C 1
ATOM 2780 O O . VAL A 1 377 ? 57.398 51.205 67.984 1.00 15.00 377 VAL A O 1
ATOM 2784 N N . ASP A 1 378 ? 57.096 53.216 67.018 1.00 11.32 378 ASP A N 1
ATOM 2785 C CA . ASP A 1 378 ? 57.198 53.923 68.289 1.00 17.33 378 ASP A CA 1
ATOM 2786 C C . ASP A 1 378 ? 56.053 53.569 69.229 1.00 20.55 378 ASP A C 1
ATOM 2787 O O . ASP A 1 378 ? 56.234 53.567 70.450 1.00 18.42 378 ASP A O 1
ATOM 2792 N N . LEU A 1 379 ? 54.874 53.261 68.685 1.00 20.17 379 LEU A N 1
ATOM 2793 C CA . LEU A 1 379 ? 53.719 53.017 69.547 1.00 22.37 379 LEU A CA 1
ATOM 2794 C C . LEU A 1 379 ? 53.804 51.674 70.264 1.00 17.67 379 LEU A C 1
ATOM 2795 O O . LEU A 1 379 ? 53.683 51.655 71.501 1.00 21.93 379 LEU A O 1
ATOM 2800 N N . PRO A 1 380 ? 53.997 50.534 69.588 1.00 17.33 380 PRO A N 1
ATOM 2801 C CA . PRO A 1 380 ? 54.180 49.284 70.343 1.00 16.33 380 PRO A CA 1
ATOM 2802 C C . PRO A 1 380 ? 55.426 49.285 71.210 1.00 20.25 380 PRO A C 1
ATOM 2803 O O . PRO A 1 380 ? 55.453 48.600 72.240 1.00 24.04 380 PRO A O 1
ATOM 2807 N N . ALA A 1 381 ? 56.462 50.031 70.818 1.00 18.92 381 ALA A N 1
ATOM 2808 C CA . ALA A 1 381 ? 57.680 50.089 71.619 1.00 16.17 381 ALA A CA 1
ATOM 2809 C C . ALA A 1 381 ? 57.416 50.703 72.987 1.00 16.77 381 ALA A C 1
ATOM 2810 O O . ALA A 1 381 ? 57.918 50.208 74.003 1.00 24.49 381 ALA A O 1
ATOM 2812 N N . LYS A 1 382 ? 56.641 51.789 73.035 1.00 20.28 382 LYS A N 1
ATOM 2813 C CA . LYS A 1 382 ? 56.286 52.382 74.319 1.00 22.27 382 LYS A CA 1
ATOM 2814 C C . LYS A 1 382 ? 55.422 51.435 75.143 1.00 21.24 382 LYS A C 1
ATOM 2815 O O . LYS A 1 382 ? 55.611 51.314 76.358 1.00 22.75 382 LYS A O 1
ATOM 2821 N N . PHE A 1 383 ? 54.470 50.757 74.497 1.00 20.66 383 PHE A N 1
ATOM 2822 C CA . PHE A 1 383 ? 53.621 49.807 75.207 1.00 18.97 383 PHE A CA 1
ATOM 2823 C C . PHE A 1 383 ? 54.435 48.653 75.780 1.00 22.79 383 PHE A C 1
ATOM 2824 O O . PHE A 1 383 ? 54.226 48.248 76.929 1.00 24.28 383 PHE A O 1
ATOM 2832 N N . VAL A 1 384 ? 55.371 48.113 74.997 1.00 23.26 384 VAL A N 1
ATOM 2833 C CA . VAL A 1 384 ? 56.206 47.019 75.485 1.00 21.73 384 VAL A CA 1
ATOM 2834 C C . VAL A 1 384 ? 57.139 47.509 76.586 1.00 22.57 384 VAL A C 1
ATOM 2835 O O . VAL A 1 384 ? 57.339 46.827 77.598 1.00 26.49 384 VAL A O 1
ATOM 2839 N N . CYS A 1 385 ? 57.719 48.699 76.411 1.00 23.54 385 CYS A N 1
ATOM 2840 C CA . CYS A 1 385 ? 58.563 49.275 77.454 1.00 22.33 385 CYS A CA 1
ATOM 2841 C C . CYS A 1 385 ? 57.767 49.507 78.732 1.00 24.14 385 CYS A C 1
ATOM 2842 O O . CYS A 1 385 ? 58.263 49.255 79.836 1.00 26.74 385 CYS A O 1
ATOM 2845 N N . PHE A 1 386 ? 56.530 49.990 78.597 1.00 29.26 386 PHE A N 1
ATOM 2846 C CA . PHE A 1 386 ? 55.661 50.174 79.755 1.00 25.54 386 PHE A CA 1
ATOM 2847 C C . PHE A 1 386 ? 55.407 48.852 80.470 1.00 23.37 386 PHE A C 1
ATOM 2848 O O . PHE A 1 386 ? 55.418 48.794 81.705 1.00 26.57 386 PHE A O 1
ATOM 2856 N N . LEU A 1 387 ? 55.170 47.782 79.709 1.00 28.02 387 LEU A N 1
ATOM 2857 C CA . LEU A 1 387 ? 54.915 46.476 80.309 1.00 23.59 387 LEU A CA 1
ATOM 2858 C C . LEU A 1 387 ? 56.132 45.970 81.076 1.00 25.99 387 LEU A C 1
ATOM 2859 O O . LEU A 1 387 ? 56.010 45.477 82.203 1.00 33.04 387 LEU A O 1
ATOM 2864 N N . VAL A 1 388 ? 57.317 46.079 80.474 1.00 26.61 388 VAL A N 1
ATOM 2865 C CA . VAL A 1 388 ? 58.523 45.528 81.086 1.00 25.03 388 VAL A CA 1
ATOM 2866 C C . VAL A 1 388 ? 58.939 46.349 82.302 1.00 23.68 388 VAL A C 1
ATOM 2867 O O . VAL A 1 388 ? 59.360 45.796 83.325 1.00 30.23 388 VAL A O 1
ATOM 2871 N N . ILE A 1 389 ? 58.828 47.676 82.211 1.00 24.35 389 ILE A N 1
ATOM 2872 C CA . ILE A 1 389 ? 59.326 48.552 83.270 1.00 23.43 389 ILE A CA 1
ATOM 2873 C C . ILE A 1 389 ? 58.598 48.278 84.580 1.00 26.08 389 ILE A C 1
ATOM 2874 O O . ILE A 1 389 ? 59.214 48.194 85.649 1.00 29.43 389 ILE A O 1
ATOM 2879 N N . ASN A 1 390 ? 57.275 48.129 84.517 1.00 30.48 390 ASN A N 1
ATOM 2880 C CA . ASN A 1 390 ? 56.492 47.922 85.728 1.00 26.31 390 ASN A CA 1
ATOM 2881 C C . ASN A 1 390 ? 56.544 46.487 86.233 1.00 28.54 390 ASN A C 1
ATOM 2882 O O . ASN A 1 390 ? 56.223 46.246 87.402 1.00 32.99 390 ASN A O 1
ATOM 2887 N N . SER A 1 391 ? 56.940 45.532 85.392 1.00 26.41 391 SER A N 1
ATOM 2888 C CA . SER A 1 391 ? 56.979 44.127 85.784 1.00 24.07 391 SER A CA 1
ATOM 2889 C C . SER A 1 391 ? 58.364 43.702 86.265 1.00 28.90 391 SER A C 1
ATOM 2890 O O . SER A 1 391 ? 58.519 43.267 87.409 1.00 28.06 391 SER A O 1
ATOM 2893 N N . MET A 1 392 ? 59.379 43.826 85.409 1.00 29.95 392 MET A N 1
ATOM 2894 C CA . MET A 1 392 ? 60.732 43.419 85.772 1.00 26.40 392 MET A CA 1
ATOM 2895 C C . MET A 1 392 ? 61.516 44.534 86.452 1.00 26.77 392 MET A C 1
ATOM 2896 O O . MET A 1 392 ? 62.248 44.275 87.413 1.00 32.48 392 MET A O 1
ATOM 2901 N N . GLY A 1 393 ? 61.382 45.765 85.977 1.00 19.68 393 GLY A N 1
ATOM 2902 C CA . GLY A 1 393 ? 62.073 46.898 86.558 1.00 20.84 393 GLY A CA 1
ATOM 2903 C C . GLY A 1 393 ? 62.772 47.736 85.506 1.00 19.35 393 GLY A C 1
ATOM 2904 O O . GLY A 1 393 ? 62.944 47.339 84.356 1.00 19.81 393 GLY A O 1
ATOM 2905 N N . ARG A 1 394 ? 63.178 48.931 85.942 1.00 20.59 394 ARG A N 1
ATOM 2906 C CA . ARG A 1 394 ? 63.815 49.882 85.037 1.00 23.98 394 ARG A CA 1
ATOM 2907 C C . ARG A 1 394 ? 65.143 49.355 84.513 1.00 18.49 394 ARG A C 1
ATOM 2908 O O . ARG A 1 394 ? 65.450 49.502 83.325 1.00 16.56 394 ARG A O 1
ATOM 2916 N N . ARG A 1 395 ? 65.951 48.754 85.387 1.00 17.90 395 ARG A N 1
ATOM 2917 C CA . ARG A 1 395 ? 67.271 48.288 84.969 1.00 16.32 395 ARG A CA 1
ATOM 2918 C C . ARG A 1 395 ? 67.209 47.204 83.898 1.00 18.26 395 ARG A C 1
ATOM 2919 O O . ARG A 1 395 ? 67.883 47.358 82.865 1.00 18.88 395 ARG A O 1
ATOM 2927 N N . PRO A 1 396 ? 66.459 46.105 84.059 1.00 19.09 396 PRO A N 1
ATOM 2928 C CA . PRO A 1 396 ? 66.358 45.146 82.946 1.00 16.55 396 PRO A CA 1
ATOM 2929 C C . PRO A 1 396 ? 65.741 45.743 81.694 1.00 14.15 396 PRO A C 1
ATOM 2930 O O . PRO A 1 396 ? 66.133 45.365 80.584 1.00 21.41 396 PRO A O 1
ATOM 2934 N N . ALA A 1 397 ? 64.787 46.664 81.837 1.00 12.33 397 ALA A N 1
ATOM 2935 C CA . ALA A 1 397 ? 64.194 47.300 80.666 1.00 15.35 397 ALA A CA 1
ATOM 2936 C C . ALA A 1 397 ? 65.225 48.131 79.914 1.00 17.66 397 ALA A C 1
ATOM 2937 O O . ALA A 1 397 ? 65.319 48.061 78.684 1.00 11.27 397 ALA A O 1
ATOM 2939 N N . GLN A 1 398 ? 66.008 48.928 80.645 1.00 14.95 398 GLN A N 1
ATOM 2940 C CA . GLN A 1 398 ? 67.071 49.707 80.022 1.00 11.34 398 GLN A CA 1
ATOM 2941 C C . GLN A 1 398 ? 68.144 48.801 79.430 1.00 11.57 398 GLN A C 1
ATOM 2942 O O . GLN A 1 398 ? 68.626 49.045 78.318 1.00 8.23 398 GLN A O 1
ATOM 2948 N N . MET A 1 399 ? 68.526 47.751 80.161 1.00 6.08 399 MET A N 1
ATOM 2949 C CA . MET A 1 399 ? 69.544 46.826 79.675 1.00 6.44 399 MET A CA 1
ATOM 2950 C C . MET A 1 399 ? 69.094 46.129 78.397 1.00 9.86 399 MET A C 1
ATOM 2951 O O . MET A 1 399 ? 69.809 46.133 77.390 1.00 14.51 399 MET A O 1
ATOM 2956 N N . ALA A 1 400 ? 67.901 45.529 78.420 1.00 15.00 400 ALA A N 1
ATOM 2957 C CA . ALA A 1 400 ? 67.439 44.753 77.273 1.00 11.15 400 ALA A CA 1
ATOM 2958 C C . ALA A 1 400 ? 67.232 45.633 76.048 1.00 8.74 400 ALA A C 1
ATOM 2959 O O . ALA A 1 400 ? 67.606 45.252 74.933 1.00 16.31 400 ALA A O 1
ATOM 2961 N N . SER A 1 401 ? 66.637 46.813 76.232 1.00 6.91 401 SER A N 1
ATOM 2962 C CA . SER A 1 401 ? 66.348 47.679 75.093 1.00 7.43 401 SER A CA 1
ATOM 2963 C C . SER A 1 401 ? 67.629 48.143 74.410 1.00 4.67 401 SER A C 1
ATOM 2964 O O . SER A 1 401 ? 67.705 48.176 73.177 1.00 3.27 401 SER A O 1
ATOM 2967 N N . LEU A 1 402 ? 68.648 48.505 75.193 1.00 10.28 402 LEU A N 1
ATOM 2968 C CA . LEU A 1 402 ? 69.927 48.891 74.606 1.00 4.93 402 LEU A CA 1
ATOM 2969 C C . LEU A 1 402 ? 70.635 47.696 73.981 1.00 0.05 402 LEU A C 1
ATOM 2970 O O . LEU A 1 402 ? 71.164 47.795 72.869 1.00 0.81 402 LEU A O 1
ATOM 2975 N N . LEU A 1 403 ? 70.653 46.559 74.682 1.00 1.38 403 LEU A N 1
ATOM 2976 C CA . LEU A 1 403 ? 71.360 45.383 74.183 1.00 8.60 403 LEU A CA 1
ATOM 2977 C C . LEU A 1 403 ? 70.757 44.889 72.874 1.00 7.51 403 LEU A C 1
ATOM 2978 O O . LEU A 1 403 ? 71.480 44.608 71.912 1.00 8.90 403 LEU A O 1
ATOM 2983 N N . LEU A 1 404 ? 69.427 44.781 72.819 1.00 5.72 404 LEU A N 1
ATOM 2984 C CA . LEU A 1 404 ? 68.781 44.294 71.606 1.00 3.98 404 LEU A CA 1
ATOM 2985 C C . LEU A 1 404 ? 68.957 45.276 70.455 1.00 2.31 404 LEU A C 1
ATOM 2986 O O . LEU A 1 404 ? 69.168 44.864 69.309 1.00 6.05 404 LEU A O 1
ATOM 2991 N N . ALA A 1 405 ? 68.868 46.578 70.741 1.00 0.00 405 ALA A N 1
ATOM 2992 C CA . ALA A 1 405 ? 69.126 47.577 69.709 1.00 4.52 405 ALA A CA 1
ATOM 2993 C C . ALA A 1 405 ? 70.534 47.435 69.151 1.00 4.12 405 ALA A C 1
ATOM 2994 O O . ALA A 1 405 ? 70.729 47.442 67.931 1.00 11.17 405 ALA A O 1
ATOM 2996 N N . GLY A 1 406 ? 71.527 47.291 70.032 1.00 6.89 406 GLY A N 1
ATOM 2997 C CA . GLY A 1 406 ? 72.892 47.112 69.571 1.00 0.00 406 GLY A CA 1
ATOM 2998 C C . GLY A 1 406 ? 73.061 45.869 68.721 1.00 1.03 406 GLY A C 1
ATOM 2999 O O . GLY A 1 406 ? 73.689 45.912 67.662 1.00 1.01 406 GLY A O 1
ATOM 3000 N N . ILE A 1 407 ? 72.487 44.748 69.166 1.00 6.35 407 ILE A N 1
ATOM 3001 C CA . ILE A 1 407 ? 72.588 43.506 68.404 1.00 8.69 407 ILE A CA 1
ATOM 3002 C C . ILE A 1 407 ? 71.933 43.661 67.039 1.00 5.84 407 ILE A C 1
ATOM 3003 O O . ILE A 1 407 ? 72.487 43.236 66.019 1.00 9.58 407 ILE A O 1
ATOM 3008 N N . CYS A 1 408 ? 70.750 44.281 66.995 1.00 4.04 408 CYS A N 1
ATOM 3009 C CA . CYS A 1 408 ? 70.057 44.479 65.725 1.00 9.19 408 CYS A CA 1
ATOM 3010 C C . CYS A 1 408 ? 70.906 45.282 64.748 1.00 6.29 408 CYS A C 1
ATOM 3011 O O . CYS A 1 408 ? 71.020 44.921 63.571 1.00 18.34 408 CYS A O 1
ATOM 3014 N N . ILE A 1 409 ? 71.505 46.379 65.215 1.00 3.11 409 ILE A N 1
ATOM 3015 C CA . ILE A 1 409 ? 72.335 47.200 64.341 1.00 7.40 409 ILE A CA 1
ATOM 3016 C C . ILE A 1 409 ? 73.590 46.441 63.926 1.00 12.36 409 ILE A C 1
ATOM 3017 O O . ILE A 1 409 ? 74.011 46.500 62.765 1.00 10.82 409 ILE A O 1
ATOM 3022 N N . LEU A 1 410 ? 74.208 45.720 64.866 1.00 10.17 410 LEU A N 1
ATOM 3023 C CA . LEU A 1 410 ? 75.419 44.968 64.548 1.00 3.80 410 LEU A CA 1
ATOM 3024 C C . LEU A 1 410 ? 75.152 43.901 63.494 1.00 9.10 410 LEU A C 1
ATOM 3025 O O . LEU A 1 410 ? 75.925 43.753 62.541 1.00 23.71 410 LEU A O 1
ATOM 3030 N N . VAL A 1 411 ? 74.059 43.150 63.647 1.00 12.44 411 VAL A N 1
ATOM 3031 C CA . VAL A 1 411 ? 73.715 42.128 62.664 1.00 16.08 411 VAL A CA 1
ATOM 3032 C C . VAL A 1 411 ? 73.407 42.765 61.315 1.00 14.98 411 VAL A C 1
ATOM 3033 O O . VAL A 1 411 ? 73.715 42.190 60.263 1.00 19.18 411 VAL A O 1
ATOM 3037 N N . ASN A 1 412 ? 72.809 43.960 61.318 1.00 12.82 412 ASN A N 1
ATOM 3038 C CA . ASN A 1 412 ? 72.491 44.638 60.066 1.00 13.17 412 ASN A CA 1
ATOM 3039 C C . ASN A 1 412 ? 73.749 44.938 59.262 1.00 18.53 412 ASN A C 1
ATOM 3040 O O . ASN A 1 412 ? 73.727 44.906 58.026 1.00 14.53 412 ASN A O 1
ATOM 3045 N N . GLY A 1 413 ? 74.860 45.227 59.944 1.00 18.65 413 GLY A N 1
ATOM 3046 C CA . GLY A 1 413 ? 76.117 45.453 59.257 1.00 14.12 413 GLY A CA 1
ATOM 3047 C C . GLY A 1 413 ? 76.726 44.207 58.649 1.00 17.37 413 GLY A C 1
ATOM 3048 O O . GLY A 1 413 ? 77.561 44.316 57.745 1.00 22.83 413 GLY A O 1
ATOM 3049 N N . ILE A 1 414 ? 76.329 43.028 59.120 1.00 20.18 414 ILE A N 1
ATOM 305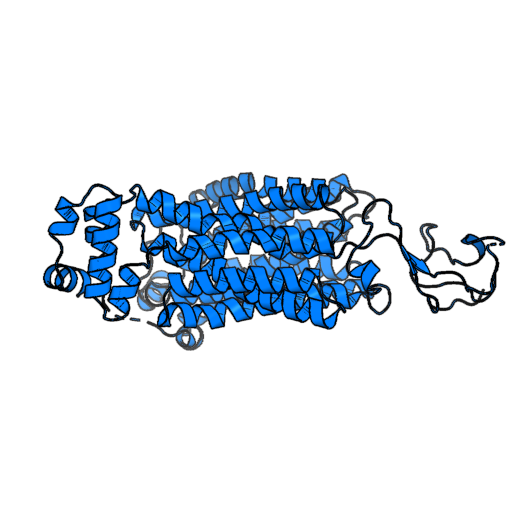0 C CA . ILE A 1 414 ? 76.888 41.777 58.617 1.00 20.04 414 ILE A CA 1
ATOM 3051 C C . ILE A 1 414 ? 76.080 41.235 57.444 1.00 20.99 414 ILE A C 1
ATOM 3052 O O . ILE A 1 414 ? 76.650 40.772 56.454 1.00 30.37 414 ILE A O 1
ATOM 3057 N N . ILE A 1 415 ? 74.755 41.292 57.534 1.00 25.76 415 ILE A N 1
ATOM 3058 C CA . ILE A 1 415 ? 73.892 40.757 56.474 1.00 19.23 415 ILE A CA 1
ATOM 3059 C C . ILE A 1 415 ? 74.127 41.540 55.187 1.00 22.19 415 ILE A C 1
ATOM 3060 O O . ILE A 1 415 ? 74.204 42.784 55.224 1.00 27.25 415 ILE A O 1
ATOM 3065 N N . PRO A 1 416 ? 74.261 40.879 54.036 1.00 30.24 416 PRO A N 1
ATOM 3066 C CA . PRO A 1 416 ? 74.468 41.614 52.783 1.00 20.96 416 PRO A CA 1
ATOM 3067 C C . PRO A 1 416 ? 73.268 42.481 52.435 1.00 25.38 416 PRO A C 1
ATOM 3068 O O . PRO A 1 416 ? 72.124 42.165 52.769 1.00 26.83 416 PRO A O 1
ATOM 3072 N N . LYS A 1 417 ? 73.549 43.589 51.745 1.00 24.17 417 LYS A N 1
ATOM 3073 C CA . LYS A 1 417 ? 72.522 44.582 51.446 1.00 24.99 417 LYS A CA 1
ATOM 3074 C C . LYS A 1 417 ? 71.415 44.033 50.557 1.00 26.01 417 LYS A C 1
ATOM 3075 O O . LYS A 1 417 ? 70.333 44.627 50.500 1.00 26.68 417 LYS A O 1
ATOM 3081 N N . SER A 1 418 ? 71.660 42.922 49.858 1.00 31.05 418 SER A N 1
ATOM 3082 C CA . SER A 1 418 ? 70.638 42.356 48.984 1.00 27.20 418 SER A CA 1
ATOM 3083 C C . SER A 1 418 ? 69.431 41.856 49.767 1.00 27.72 418 SER A C 1
ATOM 3084 O O . SER A 1 418 ? 68.322 41.806 49.224 1.00 31.49 418 SER A O 1
ATOM 3087 N N . HIS A 1 419 ? 69.619 41.484 51.033 1.00 24.73 419 HIS A N 1
ATOM 3088 C CA . HIS A 1 419 ? 68.520 41.018 51.878 1.00 27.77 419 HIS A CA 1
ATOM 3089 C C . HIS A 1 419 ? 67.833 42.239 52.482 1.00 26.20 419 HIS A C 1
ATOM 3090 O O . HIS A 1 419 ? 68.075 42.636 53.624 1.00 27.79 419 HIS A O 1
ATOM 3097 N N . THR A 1 420 ? 66.948 42.841 51.686 1.00 29.12 420 THR A N 1
ATOM 3098 C CA . THR A 1 420 ? 66.336 44.104 52.084 1.00 22.67 420 THR A CA 1
ATOM 3099 C C . THR A 1 420 ? 65.291 43.907 53.175 1.00 22.94 420 THR A C 1
ATOM 3100 O O . THR A 1 420 ? 65.230 44.693 54.127 1.00 28.91 420 THR A O 1
ATOM 3104 N N . ILE A 1 421 ? 64.462 42.869 53.058 1.00 20.99 421 ILE A N 1
ATOM 3105 C CA . ILE A 1 421 ? 63.376 42.672 54.016 1.00 20.80 421 ILE A CA 1
ATOM 3106 C C . ILE A 1 421 ? 63.930 42.357 55.400 1.00 22.44 421 ILE A C 1
ATOM 3107 O O . ILE A 1 421 ? 63.484 42.919 56.408 1.00 24.23 421 ILE A O 1
ATOM 3112 N N . ILE A 1 422 ? 64.913 41.457 55.471 1.00 20.34 422 ILE A N 1
ATOM 3113 C CA . ILE A 1 422 ? 65.509 41.113 56.758 1.00 20.11 422 ILE A CA 1
ATOM 3114 C C . ILE A 1 422 ? 66.218 42.319 57.361 1.00 13.04 422 ILE A C 1
ATOM 3115 O O . ILE A 1 422 ? 66.076 42.606 58.556 1.00 18.80 422 ILE A O 1
ATOM 3120 N N . ARG A 1 423 ? 66.983 43.049 56.548 1.00 14.92 423 ARG A N 1
ATOM 3121 C CA . ARG A 1 423 ? 67.712 44.205 57.059 1.00 15.13 423 ARG A CA 1
ATOM 3122 C C . ARG A 1 423 ? 66.764 45.312 57.505 1.00 16.93 423 ARG A C 1
ATOM 3123 O O . ARG A 1 423 ? 67.009 45.973 58.520 1.00 13.70 423 ARG A O 1
ATOM 3131 N N . THR A 1 424 ? 65.683 45.535 56.756 1.00 12.54 424 THR A N 1
ATOM 3132 C CA . THR A 1 424 ? 64.720 46.561 57.142 1.00 11.84 424 THR A CA 1
ATOM 3133 C C . THR A 1 424 ? 64.000 46.186 58.431 1.00 11.47 424 THR A C 1
ATOM 3134 O O . THR A 1 424 ? 63.832 47.029 59.320 1.00 10.98 424 THR A O 1
ATOM 3138 N N . SER A 1 425 ? 63.580 44.924 58.555 1.00 12.90 425 SER A N 1
ATOM 3139 C CA . SER A 1 425 ? 62.909 44.478 59.773 1.00 7.88 425 SER A CA 1
ATOM 3140 C C . SER A 1 425 ? 63.813 44.630 60.989 1.00 13.25 425 SER A C 1
ATOM 3141 O O . SER A 1 425 ? 63.363 45.066 62.055 1.00 12.67 425 SER A O 1
ATOM 3144 N N . LEU A 1 426 ? 65.092 44.276 60.849 1.00 3.72 426 LEU A N 1
ATOM 3145 C CA . LEU A 1 426 ? 66.030 44.450 61.953 1.00 14.70 426 LEU A CA 1
ATOM 3146 C C . LEU A 1 426 ? 66.192 45.922 62.311 1.00 6.57 426 LEU A C 1
ATOM 3147 O O . LEU A 1 426 ? 66.296 46.273 63.491 1.00 14.68 426 LEU A O 1
ATOM 3152 N N . ALA A 1 427 ? 66.223 46.796 61.302 1.00 5.52 427 ALA A N 1
ATOM 3153 C CA . ALA A 1 427 ? 66.318 48.228 61.563 1.00 6.43 427 ALA A CA 1
ATOM 3154 C C . ALA A 1 427 ? 65.081 48.743 62.290 1.00 5.24 427 ALA A C 1
ATOM 3155 O O . ALA A 1 427 ? 65.185 49.593 63.181 1.00 6.11 427 ALA A O 1
ATOM 3157 N N . VAL A 1 428 ? 63.900 48.249 61.913 1.00 4.86 428 VAL A N 1
ATOM 3158 C CA . VAL A 1 428 ? 62.672 48.645 62.597 1.00 6.61 428 VAL A CA 1
ATOM 3159 C C . VAL A 1 428 ? 62.708 48.200 64.053 1.00 2.07 428 VAL A C 1
ATOM 3160 O O . VAL A 1 428 ? 62.382 48.973 64.963 1.00 0.04 428 VAL A O 1
ATOM 3164 N N . LEU A 1 429 ? 63.113 46.951 64.295 1.00 2.61 429 LEU A N 1
ATOM 3165 C CA . LEU A 1 429 ? 63.253 46.464 65.662 1.00 4.10 429 LEU A CA 1
ATOM 3166 C C . LEU A 1 429 ? 64.285 47.277 66.434 1.00 1.70 429 LEU A C 1
ATOM 3167 O O . LEU A 1 429 ? 64.060 47.634 67.596 1.00 4.30 429 LEU A O 1
ATOM 3172 N N . GLY A 1 430 ? 65.422 47.578 65.805 1.00 0.00 430 GLY A N 1
ATOM 3173 C CA . GLY A 1 430 ? 66.426 48.397 66.463 1.00 0.00 430 GLY A CA 1
ATOM 3174 C C . GLY A 1 430 ? 65.928 49.796 66.769 1.00 0.00 430 GLY A C 1
ATOM 3175 O O . GLY A 1 430 ? 66.228 50.354 67.826 1.00 6.72 430 GLY A O 1
ATOM 3176 N N . LYS A 1 431 ? 65.166 50.384 65.843 1.00 2.05 431 LYS A N 1
ATOM 3177 C CA . LYS A 1 431 ? 64.586 51.701 66.080 1.00 0.00 431 LYS A CA 1
ATOM 3178 C C . LYS A 1 431 ? 63.552 51.657 67.200 1.00 3.63 431 LYS A C 1
ATOM 3179 O O . LYS A 1 431 ? 63.512 52.553 68.050 1.00 7.08 431 LYS A O 1
ATOM 3185 N N . GLY A 1 432 ? 62.706 50.625 67.214 1.00 6.79 432 GLY A N 1
ATOM 3186 C CA . GLY A 1 432 ? 61.759 50.472 68.306 1.00 5.31 432 GLY A CA 1
ATOM 3187 C C . GLY A 1 432 ? 62.441 50.295 69.649 1.00 9.52 432 GLY A C 1
ATOM 3188 O O . GLY A 1 432 ? 62.003 50.854 70.656 1.00 16.09 432 GLY A O 1
ATOM 3189 N N . CYS A 1 433 ? 63.527 49.516 69.681 1.00 4.42 433 CYS A N 1
ATOM 3190 C CA . CYS A 1 433 ? 64.254 49.304 70.928 1.00 14.55 433 CYS A CA 1
ATOM 3191 C C . CYS A 1 433 ? 64.886 50.596 71.433 1.00 0.00 433 CYS A C 1
ATOM 3192 O O . CYS A 1 433 ? 64.867 50.874 72.637 1.00 5.74 433 CYS A O 1
ATOM 3195 N N . LEU A 1 434 ? 65.457 51.395 70.530 1.00 9.34 434 LEU A N 1
ATOM 3196 C CA . LEU A 1 434 ? 66.059 52.657 70.947 1.00 2.04 434 LEU A CA 1
ATOM 3197 C C . LEU A 1 434 ? 65.005 53.654 71.411 1.00 3.11 434 LEU A C 1
ATOM 3198 O O . LEU A 1 434 ? 65.274 54.467 72.302 1.00 11.50 434 LEU A O 1
ATOM 3203 N N . ALA A 1 435 ? 63.803 53.603 70.828 1.00 7.64 435 ALA A N 1
ATOM 3204 C CA . ALA A 1 435 ? 62.699 54.414 71.331 1.00 6.53 435 ALA A CA 1
ATOM 3205 C C . ALA A 1 435 ? 62.296 53.986 72.738 1.00 6.51 435 ALA A C 1
ATOM 3206 O O . ALA A 1 435 ? 61.978 54.830 73.583 1.00 9.28 435 ALA A O 1
ATOM 3208 N N . SER A 1 436 ? 62.293 52.677 73.005 1.00 10.71 436 SER A N 1
ATOM 3209 C CA . SER A 1 436 ? 62.060 52.201 74.365 1.00 13.94 436 SER A CA 1
ATOM 3210 C C . SER A 1 436 ? 63.183 52.637 75.299 1.00 11.31 436 SER A C 1
ATOM 3211 O O . SER A 1 436 ? 62.937 52.959 76.467 1.00 17.64 436 SER A O 1
ATOM 3214 N N . SER A 1 437 ? 64.422 52.647 74.801 1.00 0.00 437 SER A N 1
ATOM 3215 C CA . SER A 1 437 ? 65.541 53.126 75.605 1.00 8.12 437 SER A CA 1
ATOM 3216 C C . SER A 1 437 ? 65.356 54.589 75.986 1.00 7.27 437 SER A C 1
ATOM 3217 O O . SER A 1 437 ? 65.607 54.974 77.133 1.00 11.66 437 SER A O 1
ATOM 3220 N N . PHE A 1 438 ? 64.918 55.418 75.035 1.00 7.62 438 PHE A N 1
ATOM 3221 C CA . PHE A 1 438 ? 64.631 56.815 75.340 1.00 9.82 438 PHE A CA 1
ATOM 3222 C C . PHE A 1 438 ? 63.545 56.934 76.400 1.00 8.81 438 PHE A C 1
ATOM 3223 O O . PHE A 1 438 ? 63.647 57.757 77.316 1.00 10.95 438 PHE A O 1
ATOM 3231 N N . ASN A 1 439 ? 62.492 56.123 76.282 1.00 16.41 439 ASN A N 1
ATOM 3232 C CA . ASN A 1 439 ? 61.388 56.190 77.231 1.00 15.32 439 ASN A CA 1
ATOM 3233 C C . ASN A 1 439 ? 61.836 55.792 78.631 1.00 14.81 439 ASN A C 1
ATOM 3234 O O . ASN A 1 439 ? 61.437 56.417 79.619 1.00 23.05 439 ASN A O 1
ATOM 3239 N N . CYS A 1 440 ? 62.665 54.752 78.734 1.00 9.53 440 CYS A N 1
ATOM 3240 C CA . CYS A 1 440 ? 63.081 54.267 80.044 1.00 16.29 440 CYS A CA 1
ATOM 3241 C C . CYS A 1 440 ? 64.095 55.201 80.696 1.00 15.22 440 CYS A C 1
ATOM 3242 O O . CYS A 1 440 ? 64.012 55.464 81.900 1.00 15.18 440 CYS A O 1
ATOM 3245 N N . ILE A 1 441 ? 65.056 55.715 79.921 1.00 12.35 441 ILE A N 1
ATOM 3246 C CA . ILE A 1 441 ? 66.143 56.488 80.518 1.00 13.31 441 ILE A CA 1
ATOM 3247 C C . ILE A 1 441 ? 65.632 57.788 81.129 1.00 7.75 441 ILE A C 1
ATOM 3248 O O . ILE A 1 441 ? 66.157 58.242 82.150 1.00 8.74 441 ILE A O 1
ATOM 3253 N N . PHE A 1 442 ? 64.619 58.412 80.525 1.00 8.05 442 PHE A N 1
ATOM 3254 C CA . PHE A 1 442 ? 64.060 59.633 81.096 1.00 10.89 442 PHE A CA 1
ATOM 3255 C C . PHE A 1 442 ? 63.413 59.354 82.447 1.00 15.86 442 PHE A C 1
ATOM 3256 O O . PHE A 1 442 ? 63.637 60.081 83.421 1.00 17.09 442 PHE A O 1
ATOM 3264 N N . LEU A 1 443 ? 62.606 58.295 82.522 1.00 17.29 443 LEU A N 1
ATOM 3265 C CA . LEU A 1 443 ? 61.985 57.923 83.788 1.00 14.01 443 LEU A CA 1
ATOM 3266 C C . LEU A 1 443 ? 63.021 57.387 84.771 1.00 11.06 443 LEU A C 1
ATOM 3267 O O . LEU A 1 443 ? 62.966 57.691 85.967 1.00 13.88 443 LEU A O 1
ATOM 3272 N N . TYR A 1 444 ? 63.973 56.588 84.283 1.00 18.40 444 TYR A N 1
ATOM 3273 C CA . TYR A 1 444 ? 65.010 56.037 85.150 1.00 9.06 444 TYR A CA 1
ATOM 3274 C C . TYR A 1 444 ? 65.877 57.135 85.755 1.00 15.19 444 TYR A C 1
ATOM 3275 O O . TYR A 1 444 ? 66.215 57.085 86.943 1.00 16.42 444 TYR A O 1
ATOM 3284 N N . THR A 1 445 ? 66.249 58.135 84.950 1.00 13.40 445 THR A N 1
ATOM 3285 C CA . THR A 1 445 ? 67.142 59.188 85.425 1.00 12.53 445 THR A CA 1
ATOM 3286 C C . THR A 1 445 ? 66.520 59.974 86.574 1.00 10.34 445 THR A C 1
ATOM 3287 O O . THR A 1 445 ? 67.201 60.300 87.553 1.00 15.33 445 THR A O 1
ATOM 3291 N N . GLY A 1 446 ? 65.227 60.289 86.471 1.00 12.43 446 GLY A N 1
ATOM 3292 C CA . GLY A 1 446 ? 64.574 61.045 87.527 1.00 15.45 446 GLY A CA 1
ATOM 3293 C C . GLY A 1 446 ? 64.512 60.294 88.843 1.00 14.57 446 GLY A C 1
ATOM 3294 O O . GLY A 1 446 ? 64.754 60.867 89.908 1.00 21.59 446 GLY A O 1
ATOM 3295 N N . GLU A 1 447 ? 64.194 58.999 88.792 1.00 13.34 447 GLU A N 1
ATOM 3296 C CA . GLU A 1 447 ? 64.137 58.209 90.017 1.00 15.15 447 GLU A CA 1
ATOM 3297 C C . GLU A 1 447 ? 65.517 57.920 90.592 1.00 15.71 447 GLU A C 1
ATOM 3298 O O . GLU A 1 447 ? 65.616 57.525 91.757 1.00 24.69 447 GLU A O 1
ATOM 3304 N N . LEU A 1 448 ? 66.578 58.108 89.809 1.00 14.35 448 LEU A N 1
ATOM 3305 C CA . LEU A 1 448 ? 67.929 57.821 90.276 1.00 14.31 448 LEU A CA 1
ATOM 3306 C C . LEU A 1 448 ? 68.544 58.993 91.030 1.00 13.51 448 LEU A C 1
ATOM 3307 O O . LEU A 1 448 ? 69.251 58.788 92.022 1.00 16.65 448 LEU A O 1
ATOM 3312 N N . TYR A 1 449 ? 68.292 60.215 90.579 1.00 10.89 449 TYR A N 1
ATOM 3313 C CA . TYR A 1 449 ? 68.859 61.395 91.207 1.00 16.44 449 TYR A CA 1
ATOM 3314 C C . TYR A 1 449 ? 68.014 61.840 92.401 1.00 18.69 449 TYR A C 1
ATOM 3315 O O . TYR A 1 449 ? 66.790 61.692 92.395 1.00 18.79 449 TYR A O 1
ATOM 3324 N N . PRO A 1 450 ? 68.645 62.390 93.434 1.00 19.68 450 PRO A N 1
ATOM 3325 C CA . PRO A 1 450 ? 67.880 62.982 94.535 1.00 23.78 450 PRO A CA 1
ATOM 3326 C C . PRO A 1 450 ? 67.153 64.241 94.086 1.00 22.07 450 PRO A C 1
ATOM 3327 O O . PRO A 1 450 ? 67.502 64.876 93.088 1.00 27.40 450 PRO A O 1
ATOM 3331 N N . THR A 1 451 ? 66.114 64.594 94.848 1.00 26.22 451 THR A N 1
ATOM 3332 C CA . THR A 1 451 ? 65.254 65.719 94.492 1.00 25.69 451 THR A CA 1
ATOM 3333 C C . THR A 1 451 ? 66.013 67.038 94.413 1.00 26.43 451 THR A C 1
ATOM 3334 O O . THR A 1 451 ? 65.577 67.951 93.703 1.00 30.51 451 THR A O 1
ATOM 3338 N N . VAL A 1 452 ? 67.140 67.158 95.117 1.00 30.18 452 VAL A N 1
ATOM 3339 C CA . VAL A 1 452 ? 67.892 68.408 95.112 1.00 25.23 452 VAL A CA 1
ATOM 3340 C C . VAL A 1 452 ? 68.492 68.678 93.736 1.00 28.40 452 VAL A C 1
ATOM 3341 O O . VAL A 1 452 ? 68.602 69.834 93.311 1.00 30.40 452 VAL A O 1
ATOM 3345 N N . ILE A 1 453 ? 68.888 67.625 93.019 1.00 25.36 453 ILE A N 1
ATOM 3346 C CA . ILE A 1 453 ? 69.610 67.754 91.762 1.00 23.52 453 ILE A CA 1
ATOM 3347 C C . ILE A 1 453 ? 68.904 67.034 90.616 1.00 21.26 453 ILE A C 1
ATOM 3348 O O . ILE A 1 453 ? 69.484 66.863 89.543 1.00 26.35 453 ILE A O 1
ATOM 3353 N N . ARG A 1 454 ? 67.647 66.630 90.813 1.00 23.41 454 ARG A N 1
ATOM 3354 C CA . ARG A 1 454 ? 66.956 65.835 89.802 1.00 22.10 454 ARG A CA 1
ATOM 3355 C C . ARG A 1 454 ? 66.741 66.621 88.513 1.00 20.70 454 ARG A C 1
ATOM 3356 O O . ARG A 1 454 ? 66.917 66.082 87.415 1.00 27.92 454 ARG A O 1
ATOM 3364 N N . GLN A 1 455 ? 66.350 67.892 88.623 1.00 22.30 455 GLN A N 1
ATOM 3365 C CA . GLN A 1 455 ? 66.143 68.700 87.424 1.00 23.28 455 GLN A CA 1
ATOM 3366 C C . GLN A 1 455 ? 67.458 68.969 86.705 1.00 19.48 455 GLN A C 1
ATOM 3367 O O . GLN A 1 455 ? 67.510 68.959 85.470 1.00 22.86 455 GLN A O 1
ATOM 3373 N N . THR A 1 456 ? 68.528 69.220 87.461 1.00 18.37 456 THR A N 1
ATOM 3374 C CA . THR A 1 456 ? 69.845 69.383 86.856 1.00 13.23 456 THR A CA 1
ATOM 3375 C C . THR A 1 456 ? 70.324 68.085 86.214 1.00 19.93 456 THR A C 1
ATOM 3376 O O . THR A 1 456 ? 70.908 68.103 85.124 1.00 20.01 456 THR A O 1
ATOM 3380 N N . GLY A 1 457 ? 70.090 66.950 86.876 1.00 19.72 457 GLY A N 1
ATOM 3381 C CA . GLY A 1 457 ? 70.524 65.677 86.324 1.00 14.76 457 GLY A CA 1
ATOM 3382 C C . GLY A 1 457 ? 69.779 65.298 85.058 1.00 15.47 457 GLY A C 1
ATOM 3383 O O . GLY A 1 457 ? 70.375 64.781 84.110 1.00 11.69 457 GLY A O 1
ATOM 3384 N N . LEU A 1 458 ? 68.468 65.545 85.026 1.00 9.75 458 LEU A N 1
ATOM 3385 C CA . LEU A 1 458 ? 67.701 65.296 83.810 1.00 7.52 458 LEU A CA 1
ATOM 3386 C C . LEU A 1 458 ? 68.172 66.194 82.672 1.00 16.42 458 LEU A C 1
ATOM 3387 O O . LEU A 1 458 ? 68.225 65.764 81.514 1.00 21.16 458 LEU A O 1
ATOM 3392 N N . GLY A 1 459 ? 68.517 67.444 82.983 1.00 13.21 459 GLY A N 1
ATOM 3393 C CA . GLY A 1 459 ? 69.039 68.334 81.959 1.00 11.03 459 GLY A CA 1
ATOM 3394 C C . GLY A 1 459 ? 70.395 67.899 81.434 1.00 10.69 459 GLY A C 1
ATOM 3395 O O . GLY A 1 459 ? 70.678 68.029 80.241 1.00 18.89 459 GLY A O 1
ATOM 3396 N N . MET A 1 460 ? 71.253 67.383 82.315 1.00 8.76 460 MET A N 1
ATOM 3397 C CA . MET A 1 460 ? 72.562 66.910 81.877 1.00 6.48 460 MET A CA 1
ATOM 3398 C C . MET A 1 460 ? 72.443 65.651 81.027 1.00 10.20 460 MET A C 1
ATOM 3399 O O . MET A 1 460 ? 73.228 65.451 80.093 1.00 12.96 460 MET A O 1
ATOM 3404 N N . GLY A 1 461 ? 71.475 64.788 81.340 1.00 8.59 461 GLY A N 1
ATOM 3405 C CA . GLY A 1 461 ? 71.231 63.633 80.491 1.00 0.00 461 GLY A CA 1
ATOM 3406 C C . GLY A 1 461 ? 70.791 64.028 79.094 1.00 7.76 461 GLY A C 1
ATOM 3407 O O . GLY A 1 461 ? 71.294 63.504 78.099 1.00 9.84 461 GLY A O 1
ATOM 3408 N N . SER A 1 462 ? 69.848 64.970 79.003 1.00 4.82 462 SER A N 1
ATOM 3409 C CA . SER A 1 462 ? 69.410 65.461 77.700 1.00 11.26 462 SER A CA 1
ATOM 3410 C C . SER A 1 462 ? 70.551 66.120 76.936 1.00 1.95 462 SER A C 1
ATOM 3411 O O . SER A 1 462 ? 70.597 66.047 75.703 1.00 0.17 462 SER A O 1
ATOM 3414 N N . THR A 1 463 ? 71.470 66.775 77.649 1.00 2.11 463 THR A N 1
ATOM 3415 C CA . THR A 1 463 ? 72.640 67.360 77.006 1.00 7.10 463 THR A CA 1
ATOM 3416 C C . THR A 1 463 ? 73.534 66.285 76.399 1.00 2.68 463 THR A C 1
ATOM 3417 O O . THR A 1 463 ? 74.018 66.434 75.272 1.00 1.53 463 THR A O 1
ATOM 3421 N N . MET A 1 464 ? 73.761 65.193 77.135 1.00 3.55 464 MET A N 1
ATOM 3422 C CA . MET A 1 464 ? 74.578 64.104 76.612 1.00 1.23 464 MET A CA 1
ATOM 3423 C C . MET A 1 464 ? 73.948 63.496 75.367 1.00 0.00 464 MET A C 1
ATOM 3424 O O . MET A 1 464 ? 74.651 63.154 74.410 1.00 3.25 464 MET A O 1
ATOM 3429 N N . ALA A 1 465 ? 72.621 63.356 75.363 1.00 1.26 465 ALA A N 1
ATOM 3430 C CA . ALA A 1 465 ? 71.929 62.896 74.164 1.00 2.99 465 ALA A CA 1
ATOM 3431 C C . ALA A 1 465 ? 72.192 63.828 72.989 1.00 0.00 465 ALA A C 1
ATOM 3432 O O . ALA A 1 465 ? 72.438 63.372 71.867 1.00 1.44 465 ALA A O 1
ATOM 3434 N N . ARG A 1 466 ? 72.160 65.140 73.231 1.00 0.24 466 ARG A N 1
ATOM 3435 C CA . ARG A 1 466 ? 72.412 66.097 72.159 1.00 1.58 466 ARG A CA 1
ATOM 3436 C C . ARG A 1 466 ? 73.837 65.990 71.637 1.00 3.71 466 ARG A C 1
ATOM 3437 O O . ARG A 1 466 ? 74.072 66.172 70.437 1.00 8.21 466 ARG A O 1
ATOM 3445 N N . VAL A 1 467 ? 74.797 65.698 72.516 1.00 0.00 467 VAL A N 1
ATOM 3446 C CA . VAL A 1 467 ? 76.161 65.430 72.069 1.00 0.78 467 VAL A CA 1
ATOM 3447 C C . VAL A 1 467 ? 76.191 64.199 71.172 1.00 0.00 467 VAL A C 1
ATOM 3448 O O . VAL A 1 467 ? 76.865 64.185 70.134 1.00 0.00 467 VAL A O 1
ATOM 3452 N N . GLY A 1 468 ? 75.454 63.153 71.552 1.00 7.56 468 GLY A N 1
ATOM 3453 C CA . GLY A 1 468 ? 75.419 61.945 70.744 1.00 5.29 468 GLY A CA 1
ATOM 3454 C C . GLY A 1 468 ? 74.925 62.192 69.331 1.00 0.00 468 GLY A C 1
ATOM 3455 O O . GLY A 1 468 ? 75.429 61.597 68.377 1.00 1.29 468 GLY A O 1
ATOM 3456 N N . SER A 1 469 ? 73.939 63.078 69.178 1.00 0.00 469 SER A N 1
ATOM 3457 C CA . SER A 1 469 ? 73.426 63.397 67.853 1.00 3.90 469 SER A CA 1
ATOM 3458 C C . SER A 1 469 ? 74.382 64.278 67.056 1.00 1.12 469 SER A C 1
ATOM 3459 O O . SER A 1 469 ? 74.261 64.345 65.831 1.00 0.95 469 SER A O 1
ATOM 3462 N N . ILE A 1 470 ? 75.304 64.970 67.724 1.00 0.38 470 ILE A N 1
ATOM 3463 C CA . ILE A 1 470 ? 76.371 65.671 67.017 1.00 0.09 470 ILE A CA 1
ATOM 3464 C C . ILE A 1 470 ? 77.421 64.686 66.517 1.00 3.91 470 ILE A C 1
ATOM 3465 O O . ILE A 1 470 ? 77.873 64.770 65.371 1.00 3.72 470 ILE A O 1
ATOM 3470 N N . VAL A 1 471 ? 77.820 63.738 67.368 1.00 3.19 471 VAL A N 1
ATOM 3471 C CA . VAL A 1 471 ? 78.889 62.808 67.022 1.00 0.64 471 VAL A CA 1
ATOM 3472 C C . VAL A 1 471 ? 78.436 61.809 65.961 1.00 0.93 471 VAL A C 1
ATOM 3473 O O . VAL A 1 471 ? 79.235 61.391 65.115 1.00 0.00 471 VAL A O 1
ATOM 3477 N N . SER A 1 472 ? 77.160 61.421 65.977 1.00 0.96 472 SER A N 1
ATOM 3478 C CA . SER A 1 472 ? 76.684 60.359 65.090 1.00 0.00 472 SER A CA 1
ATOM 3479 C C . SER A 1 472 ? 76.943 60.636 63.611 1.00 0.00 472 SER A C 1
ATOM 3480 O O . SER A 1 472 ? 77.469 59.741 62.928 1.00 0.00 472 SER A O 1
ATOM 3483 N N . PRO A 1 473 ? 76.619 61.809 63.049 1.00 6.05 473 PRO A N 1
ATOM 3484 C CA . PRO A 1 473 ? 76.990 62.055 61.642 1.00 1.37 473 PRO A CA 1
ATOM 3485 C C . PRO A 1 473 ? 78.487 62.014 61.398 1.00 1.99 473 PRO A C 1
ATOM 3486 O O . PRO A 1 473 ? 78.917 61.573 60.326 1.00 9.81 473 PRO A O 1
ATOM 3490 N N . LEU A 1 474 ? 79.293 62.468 62.361 1.00 1.43 474 LEU A N 1
ATOM 3491 C CA . LEU A 1 474 ? 80.742 62.410 62.205 1.00 4.94 474 LEU A CA 1
ATOM 3492 C C . LEU A 1 474 ? 81.220 60.972 62.049 1.00 0.00 474 LEU A C 1
ATOM 3493 O O . LEU A 1 474 ? 82.075 60.682 61.205 1.00 12.36 474 LEU A O 1
ATOM 3498 N N . VAL A 1 475 ? 80.674 60.059 62.853 1.00 2.60 475 VAL A N 1
ATOM 3499 C CA . VAL A 1 475 ? 81.023 58.647 62.730 1.00 1.51 475 VAL A CA 1
ATOM 3500 C C . VAL A 1 475 ? 80.568 58.107 61.380 1.00 4.02 475 VAL A C 1
ATOM 3501 O O . VAL A 1 475 ? 81.245 57.273 60.766 1.00 11.63 475 VAL A O 1
ATOM 3505 N N . SER A 1 476 ? 79.426 58.591 60.887 1.00 3.16 476 SER A N 1
ATOM 3506 C CA . SER A 1 476 ? 78.925 58.170 59.584 1.00 0.33 476 SER A CA 1
ATOM 3507 C C . SER A 1 476 ? 79.874 58.526 58.445 1.00 1.25 476 SER A C 1
ATOM 3508 O O . SER A 1 476 ? 79.792 57.916 57.375 1.00 9.30 476 SER A O 1
ATOM 3511 N N . MET A 1 477 ? 80.769 59.496 58.646 1.00 12.56 477 MET A N 1
ATOM 3512 C CA . MET A 1 477 ? 81.739 59.845 57.615 1.00 8.32 477 MET A CA 1
ATOM 3513 C C . MET A 1 477 ? 82.737 58.725 57.349 1.00 15.57 477 MET A C 1
ATOM 3514 O O . MET A 1 477 ? 83.296 58.663 56.250 1.00 17.74 477 MET A O 1
ATOM 3519 N N . THR A 1 478 ? 82.965 57.839 58.323 1.00 13.63 478 THR A N 1
ATOM 3520 C CA . THR A 1 478 ? 83.917 56.747 58.154 1.00 10.59 478 THR A CA 1
ATOM 3521 C C . THR A 1 478 ? 83.492 55.745 57.089 1.00 17.51 478 THR A C 1
ATOM 3522 O O . THR A 1 478 ? 84.324 54.938 56.662 1.00 24.89 478 THR A O 1
ATOM 3526 N N . ALA A 1 479 ? 82.229 55.771 56.654 1.00 11.00 479 ALA A N 1
ATOM 3527 C CA . ALA A 1 479 ? 81.798 54.908 55.561 1.00 16.11 479 ALA A CA 1
ATOM 3528 C C . ALA A 1 479 ? 82.535 55.213 54.263 1.00 22.42 479 ALA A C 1
ATOM 3529 O O . ALA A 1 479 ? 82.558 54.367 53.363 1.00 23.47 479 ALA A O 1
ATOM 3531 N N . GLU A 1 480 ? 83.134 56.402 54.150 1.00 22.72 480 GLU A N 1
ATOM 3532 C CA . GLU A 1 480 ? 83.926 56.735 52.972 1.00 19.67 480 GLU A CA 1
ATOM 3533 C C . GLU A 1 480 ? 85.130 55.810 52.838 1.00 28.44 480 GLU A C 1
ATOM 3534 O O . GLU A 1 480 ? 85.538 55.463 51.724 1.00 30.48 480 GLU A O 1
ATOM 3540 N N . PHE A 1 481 ? 85.705 55.396 53.965 1.00 26.18 481 PHE A N 1
ATOM 3541 C CA . PHE A 1 481 ? 86.885 54.541 53.991 1.00 26.59 481 PHE A CA 1
ATOM 3542 C C . PHE A 1 481 ? 86.537 53.081 54.256 1.00 28.57 481 PHE A C 1
ATOM 3543 O O . PHE A 1 481 ? 87.027 52.189 53.558 1.00 32.15 481 PHE A O 1
ATOM 3551 N N . TYR A 1 482 ? 85.701 52.823 55.252 1.00 29.28 482 TYR A N 1
ATOM 3552 C CA . TYR A 1 482 ? 85.214 51.476 55.547 1.00 24.48 482 TYR A CA 1
ATOM 3553 C C . TYR A 1 482 ? 83.695 51.481 55.490 1.00 27.43 482 TYR A C 1
ATOM 3554 O O . TYR A 1 482 ? 83.047 52.034 56.399 1.00 32.44 482 TYR A O 1
ATOM 3563 N N . PRO A 1 483 ? 83.086 50.890 54.459 1.00 26.54 483 PRO A N 1
ATOM 3564 C CA . PRO A 1 483 ? 81.636 51.063 54.257 1.00 22.22 483 PRO A CA 1
ATOM 3565 C C . PRO A 1 483 ? 80.775 50.591 55.416 1.00 25.83 483 PRO A C 1
ATOM 3566 O O . PRO A 1 483 ? 79.686 51.139 55.622 1.00 26.33 483 PRO A O 1
ATOM 3570 N N . SER A 1 484 ? 81.217 49.592 56.175 1.00 27.20 484 SER A N 1
ATOM 3571 C CA . SER A 1 484 ? 80.413 49.034 57.254 1.00 20.75 484 SER A CA 1
ATOM 3572 C C . SER A 1 484 ? 80.834 49.522 58.633 1.00 19.63 484 SER A C 1
ATOM 3573 O O . SER A 1 484 ? 80.191 49.156 59.621 1.00 26.07 484 SER A O 1
ATOM 3576 N N . MET A 1 485 ? 81.888 50.332 58.726 1.00 17.28 485 MET A N 1
ATOM 3577 C CA . MET A 1 485 ? 82.358 50.792 60.032 1.00 19.64 485 MET A CA 1
ATOM 3578 C C . MET A 1 485 ? 81.307 51.567 60.822 1.00 14.49 485 MET A C 1
ATOM 3579 O O . MET A 1 485 ? 81.180 51.316 62.032 1.00 16.30 485 MET A O 1
ATOM 3584 N N . PRO A 1 486 ? 80.548 52.511 60.241 1.00 14.12 486 PRO A N 1
ATOM 3585 C CA . PRO A 1 486 ? 79.549 53.221 61.063 1.00 10.47 486 PRO A CA 1
ATOM 3586 C C . PRO A 1 486 ? 78.536 52.304 61.727 1.00 9.96 486 PRO A C 1
ATOM 3587 O O . PRO A 1 486 ? 78.212 52.507 62.903 1.00 19.09 486 PRO A O 1
ATOM 3591 N N . LEU A 1 487 ? 78.041 51.286 61.018 1.00 12.60 487 LEU A N 1
ATOM 3592 C CA . LEU A 1 487 ? 77.064 50.379 61.614 1.00 8.27 487 LEU A CA 1
ATOM 3593 C C . LEU A 1 487 ? 77.668 49.608 62.781 1.00 12.31 487 LEU A C 1
ATOM 3594 O O . LEU A 1 487 ? 77.001 49.386 63.798 1.00 0.00 487 LEU A O 1
ATOM 3599 N N . PHE A 1 488 ? 78.930 49.189 62.653 1.00 8.74 488 PHE A N 1
ATOM 3600 C CA . PHE A 1 488 ? 79.594 48.507 63.759 1.00 11.65 488 PHE A CA 1
ATOM 3601 C C . PHE A 1 488 ? 79.736 49.423 64.969 1.00 7.61 488 PHE A C 1
ATOM 3602 O O . PHE A 1 488 ? 79.530 48.991 66.108 1.00 9.70 488 PHE A O 1
ATOM 3610 N N . ILE A 1 489 ? 80.088 50.691 64.743 1.00 10.05 489 ILE A N 1
ATOM 3611 C CA . ILE A 1 489 ? 80.207 51.633 65.851 1.00 10.05 489 ILE A CA 1
ATOM 3612 C C . ILE A 1 489 ? 78.836 51.944 66.441 1.00 6.56 489 ILE A C 1
ATOM 3613 O O . ILE A 1 489 ? 78.671 51.994 67.665 1.00 5.41 489 ILE A O 1
ATOM 3618 N N . PHE A 1 490 ? 77.832 52.158 65.584 1.00 10.14 490 PHE A N 1
ATOM 3619 C CA . PHE A 1 490 ? 76.486 52.441 66.074 1.00 0.00 490 PHE A CA 1
ATOM 3620 C C . PHE A 1 490 ? 75.913 51.267 66.857 1.00 1.54 490 PHE A C 1
ATOM 3621 O O . PHE A 1 490 ? 75.052 51.463 67.720 1.00 13.67 490 PHE A O 1
ATOM 3629 N N . GLY A 1 491 ? 76.356 50.049 66.564 1.00 5.97 491 GLY A N 1
ATOM 3630 C CA . GLY A 1 491 ? 75.882 48.884 67.282 1.00 4.79 491 GLY A CA 1
ATOM 3631 C C . GLY A 1 491 ? 76.679 48.574 68.532 1.00 5.32 491 GLY A C 1
ATOM 3632 O O . GLY A 1 491 ? 76.121 48.124 69.535 1.00 16.64 491 GLY A O 1
ATOM 3633 N N . ALA A 1 492 ? 77.991 48.812 68.480 1.00 3.70 492 ALA A N 1
ATOM 3634 C CA . ALA A 1 492 ? 78.853 48.468 69.606 1.00 10.33 492 ALA A CA 1
ATOM 3635 C C . ALA A 1 492 ? 78.599 49.369 70.809 1.00 8.04 492 ALA A C 1
ATOM 3636 O O . ALA A 1 492 ? 78.643 48.906 71.955 1.00 13.65 492 ALA A O 1
ATOM 3638 N N . VAL A 1 493 ? 78.343 50.658 70.571 1.00 1.74 493 VAL A N 1
ATOM 3639 C CA . VAL A 1 493 ? 78.196 51.603 71.682 1.00 7.57 493 VAL A CA 1
ATOM 3640 C C . VAL A 1 493 ? 77.024 51.254 72.595 1.00 2.87 493 VAL A C 1
ATOM 3641 O O . VAL A 1 493 ? 77.222 51.199 73.820 1.00 10.98 493 VAL A O 1
ATOM 3645 N N . PRO A 1 494 ? 75.801 51.019 72.098 1.00 8.49 494 PRO A N 1
ATOM 3646 C CA . PRO A 1 494 ? 74.719 50.618 73.014 1.00 8.86 494 PRO A CA 1
ATOM 3647 C C . PRO A 1 494 ? 74.977 49.296 73.708 1.00 7.61 494 PRO A C 1
ATOM 3648 O O . PRO A 1 494 ? 74.557 49.121 74.858 1.00 17.44 494 PRO A O 1
ATOM 3652 N N . VAL A 1 495 ? 75.645 48.353 73.040 1.00 2.26 495 VAL A N 1
ATOM 3653 C CA . VAL A 1 495 ? 75.967 47.081 73.680 1.00 6.28 495 VAL A CA 1
ATOM 3654 C C . VAL A 1 495 ? 76.869 47.312 74.885 1.00 9.31 495 VAL A C 1
ATOM 3655 O O . VAL A 1 495 ? 76.657 46.735 75.958 1.00 14.76 495 VAL A O 1
ATOM 3659 N N . VAL A 1 496 ? 77.884 48.163 74.729 1.00 9.45 496 VAL A N 1
ATOM 3660 C CA . VAL A 1 496 ? 78.718 48.542 75.866 1.00 14.42 496 VAL A CA 1
ATOM 3661 C C . VAL A 1 496 ? 77.889 49.283 76.906 1.00 14.99 496 VAL A C 1
ATOM 3662 O O . VAL A 1 496 ? 78.009 49.033 78.112 1.00 19.34 496 VAL A O 1
ATOM 3666 N N . ALA A 1 497 ? 77.030 50.202 76.456 1.00 9.10 497 ALA A N 1
ATOM 3667 C CA . ALA A 1 497 ? 76.169 50.933 77.380 1.00 6.78 497 ALA A CA 1
ATOM 3668 C C . ALA A 1 497 ? 75.217 50.003 78.121 1.00 13.63 497 ALA A C 1
ATOM 3669 O O . ALA A 1 497 ? 74.860 50.272 79.273 1.00 18.92 497 ALA A O 1
ATOM 3671 N N . SER A 1 498 ? 74.788 48.915 77.478 1.00 8.17 498 SER A N 1
ATOM 3672 C CA . SER A 1 498 ? 73.940 47.942 78.158 1.00 8.47 498 SER A CA 1
ATOM 3673 C C . SER A 1 498 ? 74.640 47.351 79.376 1.00 8.84 498 SER A C 1
ATOM 3674 O O . SER A 1 498 ? 73.982 47.015 80.366 1.00 15.09 498 SER A O 1
ATOM 3677 N N . ALA A 1 499 ? 75.968 47.225 79.325 1.00 11.25 499 ALA A N 1
ATOM 3678 C CA . ALA A 1 499 ? 76.715 46.749 80.483 1.00 9.81 499 ALA A CA 1
ATOM 3679 C C . ALA A 1 499 ? 76.839 47.822 81.557 1.00 10.71 499 ALA A C 1
ATOM 3680 O O . ALA A 1 499 ? 76.991 47.497 82.740 1.00 13.37 499 ALA A O 1
ATOM 3682 N N . VAL A 1 500 ? 76.788 49.098 81.168 1.00 15.03 500 VAL A N 1
ATOM 3683 C CA . VAL A 1 500 ? 76.838 50.184 82.145 1.00 9.53 500 VAL A CA 1
ATOM 3684 C C . VAL A 1 500 ? 75.616 50.137 83.054 1.00 9.08 500 VAL A C 1
ATOM 3685 O O . VAL A 1 500 ? 75.711 50.386 84.262 1.00 15.67 500 VAL A O 1
ATOM 3689 N N . THR A 1 501 ? 74.452 49.803 82.487 1.00 15.33 501 THR A N 1
ATOM 3690 C CA . THR A 1 501 ? 73.218 49.734 83.266 1.00 10.44 501 THR A CA 1
ATOM 3691 C C . THR A 1 501 ? 73.342 48.772 84.442 1.00 18.56 501 THR A C 1
ATOM 3692 O O . THR A 1 501 ? 72.689 48.967 85.474 1.00 25.55 501 THR A O 1
ATOM 3696 N N . ALA A 1 502 ? 74.179 47.740 84.314 1.00 16.08 502 ALA A N 1
ATOM 3697 C CA . ALA A 1 502 ? 74.366 46.788 85.401 1.00 18.49 502 ALA A CA 1
ATOM 3698 C C . ALA A 1 502 ? 74.932 47.437 86.657 1.00 20.01 502 ALA A C 1
ATOM 3699 O O . ALA A 1 502 ? 74.745 46.901 87.754 1.00 20.80 502 ALA A O 1
ATOM 3701 N N . LEU A 1 503 ? 75.617 48.574 86.526 1.00 23.65 503 LEU A N 1
ATOM 3702 C CA . LEU A 1 503 ? 76.159 49.272 87.685 1.00 18.28 503 LEU A CA 1
ATOM 3703 C C . LEU A 1 503 ? 75.132 50.150 88.389 1.00 23.92 503 LEU A C 1
ATOM 3704 O O . LEU A 1 503 ? 75.405 50.625 89.496 1.00 22.35 503 LEU A O 1
ATOM 3709 N N . LEU A 1 504 ? 73.964 50.379 87.779 1.00 19.95 504 LEU A N 1
ATOM 3710 C CA . LEU A 1 504 ? 72.939 51.234 88.357 1.00 15.47 504 LEU A CA 1
ATOM 3711 C C . LEU A 1 504 ? 72.045 50.446 89.310 1.00 17.69 504 LEU A C 1
ATOM 3712 O O . LEU A 1 504 ? 71.850 49.241 89.135 1.00 25.56 504 LEU A O 1
ATOM 3717 N N . PRO A 1 505 ? 71.505 51.093 90.338 1.00 20.51 505 PRO A N 1
ATOM 3718 C CA . PRO A 1 505 ? 70.539 50.422 91.212 1.00 20.33 505 PRO A CA 1
ATOM 3719 C C . PRO A 1 505 ? 69.157 50.351 90.578 1.00 24.88 505 PRO A C 1
ATOM 3720 O O . PRO A 1 505 ? 68.812 51.111 89.673 1.00 21.80 505 PRO A O 1
ATOM 3724 N N . GLU A 1 506 ? 68.362 49.408 91.079 1.00 25.43 506 GLU A N 1
ATOM 3725 C CA . GLU A 1 506 ? 66.984 49.257 90.633 1.00 24.45 506 GLU A CA 1
ATOM 3726 C C . GLU A 1 506 ? 66.079 50.198 91.420 1.00 29.31 506 GLU A C 1
ATOM 3727 O O . GLU A 1 506 ? 66.188 50.297 92.646 1.00 30.99 506 GLU A O 1
ATOM 3733 N N . THR A 1 507 ? 65.187 50.890 90.713 1.00 28.15 507 THR A N 1
ATOM 3734 C CA . THR A 1 507 ? 64.313 51.884 91.320 1.00 25.83 507 THR A CA 1
ATOM 3735 C C . THR A 1 507 ? 62.850 51.464 91.359 1.00 28.03 507 THR A C 1
ATOM 3736 O O . THR A 1 507 ? 62.028 52.194 91.923 1.00 31.11 507 THR A O 1
ATOM 3740 N N . LEU A 1 508 ? 62.499 50.321 90.775 1.00 30.90 508 LEU A N 1
ATOM 3741 C CA . LEU A 1 508 ? 61.121 49.849 90.822 1.00 30.84 508 LEU A CA 1
ATOM 3742 C C . LEU A 1 508 ? 60.742 49.467 92.247 1.00 29.28 508 LEU A C 1
ATOM 3743 O O . LEU A 1 508 ? 61.423 48.661 92.888 1.00 30.87 508 LEU A O 1
ATOM 3748 N N . GLY A 1 509 ? 59.648 50.042 92.739 1.00 32.23 509 GLY A N 1
ATOM 3749 C CA . GLY A 1 509 ? 59.219 49.786 94.098 1.00 32.62 509 GLY A CA 1
ATOM 3750 C C . GLY A 1 509 ? 59.979 50.545 95.158 1.00 33.42 509 GLY A C 1
ATOM 3751 O O . GLY A 1 509 ? 59.976 50.132 96.321 1.00 35.54 509 GLY A O 1
ATOM 3752 N N . GLN A 1 510 ? 60.635 51.648 94.793 1.00 32.70 510 GLN A N 1
ATOM 3753 C CA . GLN A 1 510 ? 61.423 52.428 95.730 1.00 29.77 510 GLN A CA 1
ATOM 3754 C C . GLN A 1 510 ? 60.863 53.837 95.868 1.00 33.56 510 GLN A C 1
ATOM 3755 O O . GLN A 1 510 ? 60.363 54.403 94.889 1.00 36.23 510 GLN A O 1
ATOM 3761 N N . PRO A 1 511 ? 60.918 54.421 97.062 1.00 35.32 511 PRO A N 1
ATOM 3762 C CA . PRO A 1 511 ? 60.567 55.837 97.201 1.00 32.40 511 PRO A CA 1
ATOM 3763 C C . PRO A 1 511 ? 61.623 56.724 96.563 1.00 30.86 511 PRO A C 1
ATOM 3764 O O . PRO A 1 511 ? 62.802 56.371 96.483 1.00 32.11 511 PRO A O 1
ATOM 3768 N N . LEU A 1 512 ? 61.185 57.887 96.102 1.00 32.63 512 LEU A N 1
ATOM 3769 C CA . LEU A 1 512 ? 62.099 58.822 95.459 1.00 28.71 512 LEU A CA 1
ATOM 3770 C C . LEU A 1 512 ? 63.075 59.388 96.485 1.00 31.72 512 LEU A C 1
ATOM 3771 O O . LEU A 1 512 ? 62.645 59.900 97.526 1.00 35.03 512 LEU A O 1
ATOM 3776 N N . PRO A 1 513 ? 64.381 59.313 96.240 1.00 30.59 513 PRO A N 1
ATOM 3777 C CA . PRO A 1 513 ? 65.335 59.932 97.164 1.00 29.27 513 PRO A CA 1
ATOM 3778 C C . PRO A 1 513 ? 65.221 61.447 97.136 1.00 31.18 513 PRO A C 1
ATOM 3779 O O . PRO A 1 513 ? 64.895 62.053 96.113 1.00 31.97 513 PRO A O 1
ATOM 3783 N N . ASP A 1 514 ? 65.494 62.059 98.285 1.00 36.50 514 ASP A N 1
ATOM 3784 C CA . ASP A 1 514 ? 65.410 63.507 98.439 1.00 33.63 514 ASP A CA 1
ATOM 3785 C C . ASP A 1 514 ? 66.766 64.189 98.495 1.00 34.12 514 ASP A C 1
ATOM 3786 O O . ASP A 1 514 ? 66.928 65.272 97.931 1.00 36.73 514 ASP A O 1
ATOM 3791 N N . THR A 1 515 ? 67.745 63.583 99.163 1.00 32.96 515 THR A N 1
ATOM 3792 C CA . THR A 1 515 ? 69.079 64.144 99.302 1.00 31.76 515 THR A CA 1
ATOM 3793 C C . THR A 1 515 ? 70.110 63.088 98.929 1.00 34.05 515 THR A C 1
ATOM 3794 O O . THR A 1 515 ? 69.786 61.920 98.702 1.00 35.93 515 THR A O 1
ATOM 3798 N N . VAL A 1 516 ? 71.373 63.517 98.864 1.00 34.04 516 VAL A N 1
ATOM 3799 C CA . VAL A 1 516 ? 72.462 62.578 98.616 1.00 36.01 516 VAL A CA 1
ATOM 3800 C C . VAL A 1 516 ? 72.587 61.591 99.768 1.00 36.39 516 VAL A C 1
ATOM 3801 O O . VAL A 1 516 ? 73.070 60.466 99.585 1.00 39.08 516 VAL A O 1
ATOM 3805 N N . GLN A 1 517 ? 72.154 61.987 100.968 1.00 42.41 517 GLN A N 1
ATOM 3806 C CA . GLN A 1 517 ? 72.147 61.061 102.095 1.00 43.72 517 GLN A CA 1
ATOM 3807 C C . GLN A 1 517 ? 71.222 59.880 101.829 1.00 42.48 517 GLN A C 1
ATOM 3808 O O . GLN A 1 517 ? 71.544 58.738 102.177 1.00 44.13 517 GLN A O 1
ATOM 3814 N N . ASP A 1 518 ? 70.063 60.138 101.217 1.00 41.10 518 ASP A N 1
ATOM 3815 C CA . ASP A 1 518 ? 69.161 59.053 100.845 1.00 38.34 518 ASP A CA 1
ATOM 3816 C C . ASP A 1 518 ? 69.809 58.105 99.845 1.00 38.73 518 ASP A C 1
ATOM 3817 O O . ASP A 1 518 ? 69.541 56.898 99.871 1.00 45.11 518 ASP A O 1
ATOM 3822 N N . LEU A 1 519 ? 70.652 58.630 98.953 1.00 38.48 519 LEU A N 1
ATOM 3823 C CA . LEU A 1 519 ? 71.352 57.778 97.997 1.00 34.71 519 LEU A CA 1
ATOM 3824 C C . LEU A 1 519 ? 72.281 56.800 98.705 1.00 37.75 519 LEU A C 1
ATOM 3825 O O . LEU A 1 519 ? 72.338 55.617 98.351 1.00 40.06 519 LEU A O 1
ATOM 3830 N N . LYS A 1 520 ? 73.021 57.279 99.708 1.00 41.72 520 LYS A N 1
ATOM 3831 C CA . LYS A 1 520 ? 73.939 56.407 100.433 1.00 42.71 520 LYS A CA 1
ATOM 3832 C C . LYS A 1 520 ? 73.184 55.401 101.293 1.00 40.75 520 LYS A C 1
ATOM 3833 O O . LYS A 1 520 ? 73.591 54.238 101.399 1.00 43.10 520 LYS A O 1
ATOM 3839 N N . SER A 1 521 ? 72.085 55.830 101.916 1.00 42.27 521 SER A N 1
ATOM 3840 C CA . SER A 1 521 ? 71.275 54.910 102.708 1.00 41.30 521 SER A CA 1
ATOM 3841 C C . SER A 1 521 ? 70.679 53.813 101.835 1.00 40.66 521 SER A C 1
ATOM 3842 O O . SER A 1 521 ? 70.609 52.650 102.248 1.00 45.06 521 SER A O 1
ATOM 3845 N N . ARG A 1 522 ? 70.235 54.169 100.627 1.00 40.99 522 ARG A N 1
ATOM 3846 C CA . ARG A 1 522 ? 69.698 53.171 99.707 1.00 39.21 522 ARG A CA 1
ATOM 3847 C C . ARG A 1 522 ? 70.750 52.131 99.345 1.00 39.35 522 ARG A C 1
ATOM 3848 O O . ARG A 1 522 ? 70.459 50.929 99.307 1.00 42.56 522 ARG A O 1
ATOM 3856 N N . SER A 1 523 ? 71.979 52.574 99.070 1.00 43.22 523 SER A N 1
ATOM 3857 C CA . SER A 1 523 ? 73.049 51.637 98.741 1.00 41.61 523 SER A CA 1
ATOM 3858 C C . SER A 1 523 ? 73.393 50.747 99.929 1.00 44.03 523 SER A C 1
ATOM 3859 O O . SER A 1 523 ? 73.621 49.542 99.764 1.00 45.10 523 SER A O 1
ATOM 3862 N N . ARG A 1 524 ? 73.436 51.317 101.129 1.00 48.05 524 ARG A N 1
ATOM 3863 C CA . ARG A 1 524 ? 73.762 50.554 102.329 1.00 48.95 524 ARG A CA 1
ATOM 3864 C C . ARG A 1 524 ? 72.626 49.606 102.701 1.00 48.07 524 ARG A C 1
ATOM 3865 O O . ARG A 1 524 ? 72.827 48.397 102.815 1.00 50.82 524 ARG A O 1
#